Protein AF-0000000073469178 (afdb_homodimer)

Radius of gyration: 29.92 Å; Cα contacts (8 Å, |Δi|>4): 1406; chains: 2; bounding box: 67×108×84 Å

Organism: Methanocorpusculum labreanum (strain ATCC 43576 / DSM 4855 / Z) (NCBI:txid410358)

pLDDT: mean 94.15, std 10.08, range [34.0, 98.94]

InterPro domains:
  IPR006139 D-isomer specific 2-hydroxyacid dehydrogenase, catalytic domain [PF00389] (17-333)
  IPR006140 D-isomer specific 2-hydroxyacid dehydrogenase, NAD-binding domain [PF02826] (121-302)
  IPR029752 D-isomer specific 2-hydroxyacid dehydrogenase, NAD-binding domain conserved site 1 [PS00065] (156-184)
  IPR029753 D-isomer specific 2-hydroxyacid dehydrogenase, NAD-binding domain conserved site [PS00670] (205-227)
  IPR036291 NAD(P)-binding domain superfamily [SSF51735] (115-302)
  IPR050857 D-isomer specific 2-hydroxyacid dehydrogenases [PTHR42789] (43-328)

Structure (mmCIF, N/CA/C/O backbone):
data_AF-0000000073469178-model_v1
#
loop_
_entity.id
_entity.type
_entity.pdbx_description
1 polymer 'D-isomer specific 2-hydroxyacid dehydrogenase, NAD-binding protein'
#
loop_
_atom_site.group_PDB
_atom_site.id
_atom_site.type_symbol
_atom_site.label_atom_id
_atom_site.label_alt_id
_atom_site.label_comp_id
_atom_site.label_asym_id
_atom_site.label_entity_id
_atom_site.label_seq_id
_atom_site.pdbx_PDB_ins_code
_atom_site.Cartn_x
_atom_site.Cartn_y
_atom_site.Cartn_z
_atom_site.occupancy
_atom_site.B_iso_or_equiv
_atom_site.auth_seq_id
_atom_site.auth_comp_id
_atom_site.auth_asym_id
_atom_site.auth_atom_id
_atom_site.pdbx_PDB_model_num
ATOM 1 N N . MET A 1 1 ? -28.078 46.344 53.875 1 34 1 MET A N 1
ATOM 2 C CA . MET A 1 1 ? -28.281 46.312 52.438 1 34 1 MET A CA 1
ATOM 3 C C . MET A 1 1 ? -26.984 46 51.719 1 34 1 MET A C 1
ATOM 5 O O . MET A 1 1 ? -26.094 46.844 51.625 1 34 1 MET A O 1
ATOM 9 N N . THR A 1 2 ? -26.375 44.875 51.969 1 40.81 2 THR A N 1
ATOM 10 C CA . THR A 1 2 ? -25.094 44.406 51.469 1 40.81 2 THR A CA 1
ATOM 11 C C . THR A 1 2 ? -25.094 44.344 49.938 1 40.81 2 THR A C 1
ATOM 13 O O . THR A 1 2 ? -25.984 43.719 49.344 1 40.81 2 THR A O 1
ATOM 16 N N . THR A 1 3 ? -24.656 45.438 49.312 1 47.88 3 THR A N 1
ATOM 17 C CA . THR A 1 3 ? -24.547 45.531 47.875 1 47.88 3 THR A CA 1
ATOM 18 C C . THR A 1 3 ? -23.984 44.25 47.281 1 47.88 3 THR A C 1
ATOM 20 O O . THR A 1 3 ? -22.984 43.719 47.781 1 47.88 3 THR A O 1
ATOM 23 N N . PRO A 1 4 ? -24.938 43.438 46.594 1 48.44 4 PRO A N 1
ATOM 24 C CA . PRO A 1 4 ? -24.406 42.188 46 1 48.44 4 PRO A CA 1
ATOM 25 C C . PRO A 1 4 ? -23.078 42.406 45.281 1 48.44 4 PRO A C 1
ATOM 27 O O . PRO A 1 4 ? -22.812 43.531 44.812 1 48.44 4 PRO A O 1
ATOM 30 N N . PRO A 1 5 ? -22.062 41.594 45.594 1 44.84 5 PRO A N 1
ATOM 31 C CA . PRO A 1 5 ? -20.797 41.812 44.906 1 44.84 5 PRO A CA 1
ATOM 32 C C . PRO A 1 5 ? -20.953 42.062 43.406 1 44.84 5 PRO A C 1
ATOM 34 O O . PRO A 1 5 ? -21.953 41.625 42.812 1 44.84 5 PRO A O 1
ATOM 37 N N . PRO A 1 6 ? -20.453 43.188 42.875 1 35.09 6 PRO A N 1
ATOM 38 C CA . PRO A 1 6 ? -20.594 43.375 41.438 1 35.09 6 PRO A CA 1
ATOM 39 C C . PRO A 1 6 ? -20.531 42.031 40.656 1 35.09 6 PRO A C 1
ATOM 41 O O . PRO A 1 6 ? -19.953 41.062 41.156 1 35.09 6 PRO A O 1
ATOM 44 N N . ALA A 1 7 ? -21.547 41.844 39.875 1 43.59 7 ALA A N 1
ATOM 45 C CA . ALA A 1 7 ? -21.641 40.781 38.875 1 43.59 7 ALA A CA 1
ATOM 46 C C . ALA A 1 7 ? -20.25 40.438 38.344 1 43.59 7 ALA A C 1
ATOM 48 O O . ALA A 1 7 ? -19.391 41.312 38.188 1 43.59 7 ALA A O 1
ATOM 49 N N . SER A 1 8 ? -19.781 39.281 38.406 1 39.19 8 SER A N 1
ATOM 50 C CA . SER A 1 8 ? -18.578 38.656 37.875 1 39.19 8 SER A CA 1
ATOM 51 C C . SER A 1 8 ? -18.109 39.344 36.625 1 39.19 8 SER A C 1
ATOM 53 O O . SER A 1 8 ? -18.906 39.656 35.719 1 39.19 8 SER A O 1
ATOM 55 N N . THR A 1 9 ? -17.109 40.188 36.406 1 42 9 THR A N 1
ATOM 56 C CA . THR A 1 9 ? -16.391 40.719 35.25 1 42 9 THR A CA 1
ATOM 57 C C . THR A 1 9 ? -16.406 39.719 34.094 1 42 9 THR A C 1
ATOM 59 O O . THR A 1 9 ? -15.984 38.594 34.25 1 42 9 THR A O 1
ATOM 62 N N . LYS A 1 10 ? -17.375 39.688 33.25 1 46.09 10 LYS A N 1
ATOM 63 C CA . LYS A 1 10 ? -17.484 38.906 32.031 1 46.09 10 LYS A CA 1
ATOM 64 C C . LYS A 1 10 ? -16.125 38.75 31.359 1 46.09 10 LYS A C 1
ATOM 66 O O . LYS A 1 10 ? -15.562 39.719 30.844 1 46.09 10 LYS A O 1
ATOM 71 N N . THR A 1 11 ? -15.109 38.156 31.828 1 56.53 11 THR A N 1
ATOM 72 C CA . THR A 1 11 ? -13.805 37.906 31.219 1 56.53 11 THR A CA 1
ATOM 73 C C . THR A 1 11 ? -13.945 37.656 29.719 1 56.53 11 THR A C 1
ATOM 75 O O . THR A 1 11 ? -14.656 36.75 29.281 1 56.53 11 THR A O 1
ATOM 78 N N . GLU A 1 12 ? -13.867 38.719 28.859 1 77.94 12 GLU A N 1
ATOM 79 C CA . GLU A 1 12 ? -13.977 38.719 27.406 1 77.94 12 GLU A CA 1
ATOM 80 C C . GLU A 1 12 ? -13.258 37.5 26.797 1 77.94 12 GLU A C 1
ATOM 82 O O . GLU A 1 12 ? -12.141 37.188 27.188 1 77.94 12 GLU A O 1
ATOM 87 N N . MET A 1 13 ? -14.023 36.688 26.078 1 92.06 13 MET A N 1
ATOM 88 C CA . MET A 1 13 ? -13.477 35.5 25.406 1 92.06 13 MET A CA 1
ATOM 89 C C . MET A 1 13 ? -12.305 35.875 24.516 1 92.06 13 MET A C 1
ATOM 91 O O . MET A 1 13 ? -12.32 36.906 23.859 1 92.06 13 MET A O 1
ATOM 95 N N . LYS A 1 14 ? -11.242 35.156 24.625 1 96.62 14 LYS A N 1
ATOM 96 C CA . LYS A 1 14 ? -10.141 35.312 23.688 1 96.62 14 LYS A CA 1
ATOM 97 C C . LYS A 1 14 ? -10.531 34.781 22.297 1 96.62 14 LYS A C 1
ATOM 99 O O . LYS A 1 14 ? -11.211 33.781 22.188 1 96.62 14 LYS A O 1
ATOM 104 N N . LYS A 1 15 ? -10.078 35.531 21.297 1 98 15 LYS A N 1
ATOM 105 C CA . LYS A 1 15 ? -10.438 35.188 19.922 1 98 15 LYS A CA 1
ATOM 106 C C . LYS A 1 15 ? -9.281 34.469 19.219 1 98 15 LYS A C 1
ATOM 108 O O . LYS A 1 15 ? -8.141 34.906 19.266 1 98 15 LYS A O 1
ATOM 113 N N . ILE A 1 16 ? -9.586 33.312 18.625 1 98.25 16 ILE A N 1
ATOM 114 C CA . ILE A 1 16 ? -8.625 32.531 17.844 1 98.25 16 ILE A CA 1
ATOM 115 C C . ILE A 1 16 ? -9.062 32.5 16.375 1 98.25 16 ILE A C 1
ATOM 117 O O . ILE A 1 16 ? -10.156 32.031 16.062 1 98.25 16 ILE A O 1
ATOM 121 N N . LEU A 1 17 ? -8.211 33.031 15.492 1 98.25 17 LEU A N 1
ATOM 122 C CA . LEU A 1 17 ? -8.461 32.906 14.062 1 98.25 17 LEU A CA 1
ATOM 123 C C . LEU A 1 17 ? -7.828 31.641 13.5 1 98.25 17 LEU A C 1
ATOM 125 O O . LEU A 1 17 ? -6.641 31.391 13.711 1 98.25 17 LEU A O 1
ATOM 129 N N . ILE A 1 18 ? -8.656 30.844 12.938 1 97.38 18 ILE A N 1
ATOM 130 C CA . ILE A 1 18 ? -8.172 29.672 12.203 1 97.38 18 ILE A CA 1
ATOM 131 C C . ILE A 1 18 ? -8.539 29.812 10.727 1 97.38 18 ILE A C 1
ATOM 133 O O . ILE A 1 18 ? -9.727 29.844 10.375 1 97.38 18 ILE A O 1
ATOM 137 N N . THR A 1 19 ? -7.551 29.906 9.875 1 95.38 19 THR A N 1
ATOM 138 C CA . THR A 1 19 ? -7.805 29.953 8.438 1 95.38 19 THR A CA 1
ATOM 139 C C . THR A 1 19 ? -7.762 28.547 7.848 1 95.38 19 THR A C 1
ATOM 141 O O . THR A 1 19 ? -7.352 27.594 8.516 1 95.38 19 THR A O 1
ATOM 144 N N . GLY A 1 20 ? -8.289 28.391 6.66 1 89.69 20 GLY A N 1
ATOM 145 C CA . GLY A 1 20 ? -8.312 27.078 6.004 1 89.69 20 GLY A CA 1
ATOM 146 C C . GLY A 1 20 ? -9.422 26.188 6.504 1 89.69 20 GLY A C 1
ATOM 147 O O . GLY A 1 20 ? -10.578 26.594 6.582 1 89.69 20 GLY A O 1
ATOM 148 N N . LEU A 1 21 ? -9.07 25 6.812 1 84.88 21 LEU A N 1
ATOM 149 C CA . LEU A 1 21 ? -10.062 24.031 7.262 1 84.88 21 LEU A CA 1
ATOM 150 C C . LEU A 1 21 ? -10.469 24.297 8.703 1 84.88 21 LEU A C 1
ATOM 152 O O . LEU A 1 21 ? -9.609 24.391 9.586 1 84.88 21 LEU A O 1
ATOM 156 N N . PRO A 1 22 ? -11.703 24.391 8.891 1 90 22 PRO A N 1
ATOM 157 C CA . PRO A 1 22 ? -12.164 24.641 10.266 1 90 22 PRO A CA 1
ATOM 158 C C . PRO A 1 22 ? -12.055 23.391 11.141 1 90 22 PRO A C 1
ATOM 160 O O . PRO A 1 22 ? -12.172 22.266 10.648 1 90 22 PRO A O 1
ATOM 163 N N . PRO A 1 23 ? -11.828 23.625 12.43 1 93.12 23 PRO A N 1
ATOM 164 C CA . PRO A 1 23 ? -11.93 22.5 13.359 1 93.12 23 PRO A CA 1
ATOM 165 C C . PRO A 1 23 ? -13.359 21.984 13.508 1 93.12 23 PRO A C 1
ATOM 167 O O . PRO A 1 23 ? -14.297 22.594 12.977 1 93.12 23 PRO A O 1
ATOM 170 N N . SER A 1 24 ? -13.5 20.922 14.156 1 92.12 24 SER A N 1
ATOM 171 C CA . SER A 1 24 ? -14.828 20.328 14.359 1 92.12 24 SER A CA 1
ATOM 172 C C . SER A 1 24 ? -15.672 21.203 15.281 1 92.12 24 SER A C 1
ATOM 174 O O . SER A 1 24 ? -15.141 22 16.062 1 92.12 24 SER A O 1
ATOM 176 N N . ASP A 1 25 ? -17 21.031 15.141 1 94.31 25 ASP A N 1
ATOM 177 C CA . ASP A 1 25 ? -17.906 21.766 16.016 1 94.31 25 ASP A CA 1
ATOM 178 C C . ASP A 1 25 ? -17.688 21.391 17.484 1 94.31 25 ASP A C 1
ATOM 180 O O . ASP A 1 25 ? -17.828 22.219 18.375 1 94.31 25 ASP A O 1
ATOM 184 N N . GLU A 1 26 ? -17.359 20.172 17.609 1 94.31 26 GLU A N 1
ATOM 185 C CA . GLU A 1 26 ? -17.062 19.703 18.953 1 94.31 26 GLU A CA 1
ATOM 186 C C . GLU A 1 26 ? -15.867 20.453 19.547 1 94.31 26 GLU A C 1
ATOM 188 O O . GLU A 1 26 ? -15.891 20.844 20.719 1 94.31 26 GLU A O 1
ATOM 193 N N . MET A 1 27 ? -14.891 20.641 18.734 1 95 27 MET A N 1
ATOM 194 C CA . MET A 1 27 ? -13.695 21.344 19.203 1 95 27 MET A CA 1
ATOM 195 C C . MET A 1 27 ? -13.992 22.812 19.453 1 95 27 MET A C 1
ATOM 197 O O . MET A 1 27 ? -13.492 23.391 20.422 1 95 27 MET A O 1
ATOM 201 N N . LYS A 1 28 ? -14.805 23.422 18.641 1 96.31 28 LYS A N 1
ATOM 202 C CA . LYS A 1 28 ? -15.195 24.812 18.828 1 96.31 28 LYS A CA 1
ATOM 203 C C . LYS A 1 28 ? -15.945 25 20.156 1 96.31 28 LYS A C 1
ATOM 205 O O . LYS A 1 28 ? -15.664 25.938 20.891 1 96.31 28 LYS A O 1
ATOM 210 N N . THR A 1 29 ? -16.844 24.062 20.328 1 96.38 29 THR A N 1
ATOM 211 C CA . THR A 1 29 ? -17.641 24.109 21.547 1 96.38 29 THR A CA 1
ATOM 212 C C . THR A 1 29 ? -16.75 23.922 22.781 1 96.38 29 THR A C 1
ATOM 214 O O . THR A 1 29 ? -16.891 24.641 23.781 1 96.38 29 THR A O 1
ATOM 217 N N . PHE A 1 30 ? -15.906 23.031 22.641 1 95.75 30 PHE A N 1
ATOM 218 C CA . PHE A 1 30 ? -14.977 22.766 23.719 1 95.75 30 PHE A CA 1
ATOM 219 C C . PHE A 1 30 ? -14.156 24.016 24.047 1 95.75 30 PHE A C 1
ATOM 221 O O . PHE A 1 30 ? -14.016 24.375 25.219 1 95.75 30 PHE A O 1
ATOM 228 N N . MET A 1 31 ? -13.617 24.641 23.094 1 96.94 31 MET A N 1
ATOM 229 C CA . MET A 1 31 ? -12.797 25.828 23.281 1 96.94 31 MET A CA 1
ATOM 230 C C . MET A 1 31 ? -13.625 26.984 23.812 1 96.94 31 MET A C 1
ATOM 232 O O . MET A 1 31 ? -13.148 27.766 24.656 1 96.94 31 MET A O 1
ATOM 236 N N . LYS A 1 32 ? -14.82 27.078 23.344 1 96.5 32 LYS A N 1
ATOM 237 C CA . LYS A 1 32 ? -15.719 28.125 23.828 1 96.5 32 LYS A CA 1
ATOM 238 C C . LYS A 1 32 ? -15.945 27.984 25.344 1 96.5 32 LYS A C 1
ATOM 240 O O . LYS A 1 32 ? -15.945 28.984 26.062 1 96.5 32 LYS A O 1
ATOM 245 N N . ASN A 1 33 ? -16.094 26.797 25.719 1 96.06 33 ASN A N 1
ATOM 246 C CA . ASN A 1 33 ? -16.297 26.516 27.141 1 96.06 33 ASN A CA 1
ATOM 247 C C . ASN A 1 33 ? -15.047 26.859 27.969 1 96.06 33 ASN A C 1
ATOM 249 O O . ASN A 1 33 ? -15.133 27.047 29.172 1 96.06 33 ASN A O 1
ATOM 253 N N . GLN A 1 34 ? -13.969 27 27.297 1 95 34 GLN A N 1
ATOM 254 C CA . GLN A 1 34 ? -12.719 27.344 27.969 1 95 34 GLN A CA 1
ATOM 255 C C . GLN A 1 34 ? -12.422 28.828 27.875 1 95 34 GLN A C 1
ATOM 257 O O . GLN A 1 34 ? -11.375 29.297 28.312 1 95 34 GLN A O 1
ATOM 262 N N . GLY A 1 35 ? -13.344 29.516 27.188 1 96.06 35 GLY A N 1
ATOM 263 C CA . GLY A 1 35 ? -13.172 30.953 27.125 1 96.06 35 GLY A CA 1
ATOM 264 C C . GLY A 1 35 ? -12.547 31.438 25.828 1 96.06 35 GLY A C 1
ATOM 265 O O . GLY A 1 35 ? -12.062 32.562 25.734 1 96.06 35 GLY A O 1
ATOM 266 N N . TYR A 1 36 ? -12.523 30.547 24.812 1 97.44 36 TYR A N 1
ATOM 267 C CA . TYR A 1 36 ? -11.945 30.891 23.531 1 97.44 36 TYR A CA 1
ATOM 268 C C . TYR A 1 36 ? -13 30.859 22.422 1 97.44 36 TYR A C 1
ATOM 270 O O . TYR A 1 36 ? -13.781 29.906 22.328 1 97.44 36 TYR A O 1
ATOM 278 N N . GLU A 1 37 ? -13.047 31.922 21.688 1 97.38 37 GLU A N 1
ATOM 279 C CA . GLU A 1 37 ? -13.906 31.969 20.5 1 97.38 37 GLU A CA 1
ATOM 280 C C . GLU A 1 37 ? -13.102 31.703 19.234 1 97.38 37 GLU A C 1
ATOM 282 O O . GLU A 1 37 ? -12.133 32.406 18.938 1 97.38 37 GLU A O 1
ATOM 287 N N . ILE A 1 38 ? -13.516 30.688 18.484 1 97.56 38 ILE A N 1
ATOM 288 C CA . ILE A 1 38 ? -12.797 30.328 17.266 1 97.56 38 ILE A CA 1
ATOM 289 C C . ILE A 1 38 ? -13.5 30.953 16.062 1 97.56 38 ILE A C 1
ATOM 291 O O . ILE A 1 38 ? -14.695 30.734 15.852 1 97.56 38 ILE A O 1
ATOM 295 N N . LEU A 1 39 ? -12.789 31.781 15.344 1 96.88 39 LEU A N 1
ATOM 296 C CA . LEU A 1 39 ? -13.203 32.312 14.055 1 96.88 39 LEU A CA 1
ATOM 297 C C . LEU A 1 39 ? -12.586 31.531 12.906 1 96.88 39 LEU A C 1
ATOM 299 O O . LEU A 1 39 ? -11.359 31.438 12.797 1 96.88 39 LEU A O 1
ATOM 303 N N . SER A 1 40 ? -13.391 30.938 12.062 1 95.88 40 SER A N 1
ATOM 304 C CA . SER A 1 40 ? -12.891 30.094 10.984 1 95.88 40 SER A CA 1
ATOM 305 C C . SER A 1 40 ? -13.508 30.484 9.641 1 95.88 40 SER A C 1
ATOM 307 O O . SER A 1 40 ? -14.305 29.734 9.07 1 95.88 40 SER A O 1
ATOM 309 N N . PRO A 1 41 ? -13.055 31.516 9.023 1 94.69 41 PRO A N 1
ATOM 310 C CA . PRO A 1 41 ? -13.633 32.062 7.793 1 94.69 41 PRO A CA 1
ATOM 311 C C . PRO A 1 41 ? -13.227 31.266 6.551 1 94.69 41 PRO A C 1
ATOM 313 O O . PRO A 1 41 ? -13.656 31.594 5.441 1 94.69 41 PRO A O 1
ATOM 316 N N . GLY A 1 42 ? -12.43 30.234 6.695 1 93 42 GLY A N 1
ATOM 317 C CA . GLY A 1 42 ? -11.953 29.5 5.539 1 93 42 GLY A CA 1
ATOM 318 C C . GLY A 1 42 ? -10.633 30.016 5 1 93 42 GLY A C 1
ATOM 319 O O . GLY A 1 42 ? -9.773 30.453 5.766 1 93 42 GLY A O 1
ATOM 320 N N . VAL A 1 43 ? -10.469 29.875 3.701 1 91.25 43 VAL A N 1
ATOM 321 C CA . VAL A 1 43 ? -9.227 30.281 3.066 1 91.25 43 VAL A CA 1
ATOM 322 C C . VAL A 1 43 ? -9.266 31.781 2.787 1 91.25 43 VAL A C 1
ATOM 324 O O . VAL A 1 43 ? -10.242 32.281 2.23 1 91.25 43 VAL A O 1
ATOM 327 N N . LEU A 1 44 ? -8.242 32.5 3.232 1 92.81 44 LEU A N 1
ATOM 328 C CA . LEU A 1 44 ? -8.172 33.938 3.072 1 92.81 44 LEU A CA 1
ATOM 329 C C . LEU A 1 44 ? -6.891 34.344 2.348 1 92.81 44 LEU A C 1
ATOM 331 O O . LEU A 1 44 ? -5.875 33.625 2.434 1 92.81 44 LEU A O 1
ATOM 335 N N . LYS A 1 45 ? -7.02 35.406 1.649 1 89.56 45 LYS A N 1
ATOM 336 C CA . LYS A 1 45 ? -5.84 36.062 1.076 1 89.56 45 LYS A CA 1
ATOM 337 C C . LYS A 1 45 ? -5.18 37 2.084 1 89.56 45 LYS A C 1
ATOM 339 O O . LYS A 1 45 ? -5.73 37.25 3.154 1 89.56 45 LYS A O 1
ATOM 344 N N . GLU A 1 46 ? -4.062 37.406 1.75 1 93.25 46 GLU A N 1
ATOM 345 C CA . GLU A 1 46 ? -3.24 38.156 2.693 1 93.25 46 GLU A CA 1
ATOM 346 C C . GLU A 1 46 ? -4.008 39.344 3.273 1 93.25 46 GLU A C 1
ATOM 348 O O . GLU A 1 46 ? -4.09 39.5 4.492 1 93.25 46 GLU A O 1
ATOM 353 N N . ASP A 1 47 ? -4.59 40.188 2.385 1 94.94 47 ASP A N 1
ATOM 354 C CA . ASP A 1 47 ? -5.305 41.375 2.846 1 94.94 47 ASP A CA 1
ATOM 355 C C . ASP A 1 47 ? -6.492 41 3.723 1 94.94 47 ASP A C 1
ATOM 357 O O . ASP A 1 47 ? -6.801 41.688 4.695 1 94.94 47 ASP A O 1
ATOM 361 N N . GLU A 1 48 ? -7.145 39.906 3.363 1 96.5 48 GLU A N 1
ATOM 362 C CA . GLU A 1 48 ? -8.266 39.406 4.152 1 96.5 48 GLU A CA 1
ATOM 363 C C . GLU A 1 48 ? -7.805 38.906 5.508 1 96.5 48 GLU A C 1
ATOM 365 O O . GLU A 1 48 ? -8.523 39 6.504 1 96.5 48 GLU A O 1
ATOM 370 N N . ILE A 1 49 ? -6.637 38.281 5.539 1 96.94 49 ILE A N 1
ATOM 371 C CA . ILE A 1 49 ? -6.066 37.781 6.785 1 96.94 49 ILE A CA 1
ATOM 372 C C . ILE A 1 49 ? -5.789 38.969 7.73 1 96.94 49 ILE A C 1
ATOM 374 O O . ILE A 1 49 ? -6.094 38.875 8.922 1 96.94 49 ILE A O 1
ATOM 378 N N . ILE A 1 50 ? -5.238 40.031 7.164 1 97 50 ILE A N 1
ATOM 379 C CA . ILE A 1 50 ? -4.914 41.219 7.945 1 97 50 ILE A CA 1
ATOM 380 C C . ILE A 1 50 ? -6.184 41.781 8.578 1 97 50 ILE A C 1
ATOM 382 O O . ILE A 1 50 ? -6.195 42.125 9.766 1 97 50 ILE A O 1
ATOM 386 N N . GLU A 1 51 ? -7.234 41.844 7.773 1 97.31 51 GLU A N 1
ATOM 387 C CA . GLU A 1 51 ? -8.508 42.344 8.289 1 97.31 51 GLU A CA 1
ATOM 388 C C . GLU A 1 51 ? -9.062 41.406 9.367 1 97.31 51 GLU A C 1
ATOM 390 O O . GLU A 1 51 ? -9.562 41.875 10.391 1 97.31 51 GLU A O 1
ATOM 395 N N . ALA A 1 52 ? -8.953 40.156 9.156 1 97 52 ALA A N 1
ATOM 396 C CA . ALA A 1 52 ? -9.531 39.156 10.062 1 97 52 ALA A CA 1
ATOM 397 C C . ALA A 1 52 ? -8.758 39.094 11.375 1 97 52 ALA A C 1
ATOM 399 O O . ALA A 1 52 ? -9.297 38.688 12.406 1 97 52 ALA A O 1
ATOM 400 N N . LEU A 1 53 ? -7.527 39.469 11.352 1 97.44 53 LEU A N 1
ATOM 401 C CA . LEU A 1 53 ? -6.664 39.375 12.523 1 97.44 53 LEU A CA 1
ATOM 402 C C . LEU A 1 53 ? -6.902 40.562 13.469 1 97.44 53 LEU A C 1
ATOM 404 O O . LEU A 1 53 ? -6.438 40.531 14.609 1 97.44 53 LEU A O 1
ATOM 408 N N . ALA A 1 54 ? -7.645 41.562 12.992 1 95.12 54 ALA A N 1
ATOM 409 C CA . ALA A 1 54 ? -7.93 42.719 13.844 1 95.12 54 ALA A CA 1
ATOM 410 C C . ALA A 1 54 ? -8.656 42.281 15.117 1 95.12 54 ALA A C 1
ATOM 412 O O . ALA A 1 54 ? -9.727 41.688 15.055 1 95.12 54 ALA A O 1
ATOM 413 N N . GLY A 1 55 ? -8.016 42.531 16.25 1 95 55 GLY A N 1
ATOM 414 C CA . GLY A 1 55 ? -8.641 42.25 17.531 1 95 55 GLY A CA 1
ATOM 415 C C . GLY A 1 55 ? -8.539 40.781 17.938 1 95 55 GLY A C 1
ATOM 416 O O . GLY A 1 55 ? -9.164 40.375 18.906 1 95 55 GLY A O 1
ATOM 417 N N . VAL A 1 56 ? -7.77 40 17.219 1 97.38 56 VAL A N 1
ATOM 418 C CA . VAL A 1 56 ? -7.645 38.562 17.469 1 97.38 56 VAL A CA 1
ATOM 419 C C . VAL A 1 56 ? -6.43 38.312 18.359 1 97.38 56 VAL A C 1
ATOM 421 O O . VAL A 1 56 ? -5.398 38.969 18.219 1 97.38 56 VAL A O 1
ATOM 424 N N . ASP A 1 57 ? -6.574 37.375 19.25 1 97.81 57 ASP A N 1
ATOM 425 C CA . ASP A 1 57 ? -5.547 37.094 20.25 1 97.81 57 ASP A CA 1
ATOM 426 C C . ASP A 1 57 ? -4.574 36.031 19.766 1 97.81 57 ASP A C 1
ATOM 428 O O . ASP A 1 57 ? -3.42 36 20.203 1 97.81 57 ASP A O 1
ATOM 432 N N . ALA A 1 58 ? -5.07 35.094 18.969 1 98.44 58 ALA A N 1
ATOM 433 C CA . ALA A 1 58 ? -4.262 34 18.5 1 98.44 58 ALA A CA 1
ATOM 434 C C . ALA A 1 58 ? -4.629 33.594 17.062 1 98.44 58 ALA A C 1
ATOM 436 O O . ALA A 1 58 ? -5.766 33.812 16.641 1 98.44 58 ALA A O 1
ATOM 437 N N . TYR A 1 59 ? -3.617 33.062 16.375 1 98.19 59 TYR A N 1
ATOM 438 C CA . TYR A 1 59 ? -3.801 32.75 14.969 1 98.19 59 TYR A CA 1
ATOM 439 C C . TYR A 1 59 ? -3.262 31.344 14.656 1 98.19 59 TYR A C 1
ATOM 441 O O . TYR A 1 59 ? -2.133 31.016 15.023 1 98.19 59 TYR A O 1
ATOM 449 N N . ILE A 1 60 ? -4.09 30.531 14.055 1 97.62 60 ILE A N 1
ATOM 450 C CA . ILE A 1 60 ? -3.676 29.25 13.484 1 97.62 60 ILE A CA 1
ATOM 451 C C . ILE A 1 60 ? -3.783 29.312 11.961 1 97.62 60 ILE A C 1
ATOM 453 O O . ILE A 1 60 ? -4.883 29.219 11.406 1 97.62 60 ILE A O 1
ATOM 457 N N . PRO A 1 61 ? -2.605 29.516 11.352 1 95.31 61 PRO A N 1
ATOM 458 C CA . PRO A 1 61 ? -2.645 29.469 9.883 1 95.31 61 PRO A CA 1
ATOM 459 C C . PRO A 1 61 ? -2.863 28.062 9.336 1 95.31 61 PRO A C 1
ATOM 461 O O . PRO A 1 61 ? -1.945 27.25 9.359 1 95.31 61 PRO A O 1
ATOM 464 N N . GLY A 1 62 ? -4.051 27.781 8.789 1 86.31 62 GLY A N 1
ATOM 465 C CA . GLY A 1 62 ? -4.395 26.438 8.352 1 86.31 62 GLY A CA 1
ATOM 466 C C . GLY A 1 62 ? -4.5 26.312 6.84 1 86.31 62 GLY A C 1
ATOM 467 O O . GLY A 1 62 ? -4.762 25.219 6.32 1 86.31 62 GLY A O 1
ATOM 468 N N . GLY A 1 63 ? -4.281 27.375 6.129 1 77.44 63 GLY A N 1
ATOM 469 C CA . GLY A 1 63 ? -4.316 27.344 4.676 1 77.44 63 GLY A CA 1
ATOM 470 C C . GLY A 1 63 ? -2.939 27.266 4.043 1 77.44 63 GLY A C 1
ATOM 471 O O . GLY A 1 63 ? -2.037 26.625 4.598 1 77.44 63 GLY A O 1
ATOM 472 N N . GLU A 1 64 ? -2.834 27.703 2.816 1 77.38 64 GLU A N 1
ATOM 473 C CA . GLU A 1 64 ? -1.573 27.703 2.08 1 77.38 64 GLU A CA 1
ATOM 474 C C . GLU A 1 64 ? -0.864 29.047 2.193 1 77.38 64 GLU A C 1
ATOM 476 O O . GLU A 1 64 ? 0.088 29.312 1.459 1 77.38 64 GLU A O 1
ATOM 481 N N . GLU A 1 65 ? -1.296 29.781 3.145 1 86.56 65 GLU A N 1
ATOM 482 C CA . GLU A 1 65 ? -0.77 31.141 3.26 1 86.56 65 GLU A CA 1
ATOM 483 C C . GLU A 1 65 ? 0.578 31.156 3.975 1 86.56 65 GLU A C 1
ATOM 485 O O . GLU A 1 65 ? 0.905 30.219 4.707 1 86.56 65 GLU A O 1
ATOM 490 N N . VAL A 1 66 ? 1.305 32.156 3.697 1 90.69 66 VAL A N 1
ATOM 491 C CA . VAL A 1 66 ? 2.525 32.5 4.422 1 90.69 66 VAL A CA 1
ATOM 492 C C . VAL A 1 66 ? 2.262 33.688 5.355 1 90.69 66 VAL A C 1
ATOM 494 O O . VAL A 1 66 ? 1.71 34.719 4.934 1 90.69 66 VAL A O 1
ATOM 497 N N . VAL A 1 67 ? 2.588 33.562 6.605 1 96.12 67 VAL A N 1
ATOM 498 C CA . VAL A 1 67 ? 2.416 34.656 7.59 1 96.12 67 VAL A CA 1
ATOM 499 C C . VAL A 1 67 ? 3.613 35.594 7.543 1 96.12 67 VAL A C 1
ATOM 501 O O . VAL A 1 67 ? 4.574 35.406 8.297 1 96.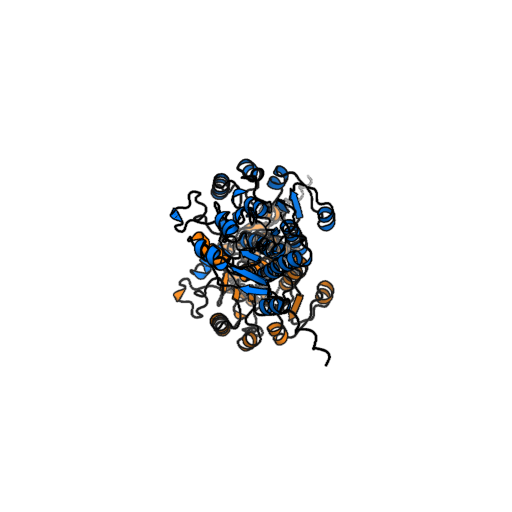12 67 VAL A O 1
ATOM 504 N N . THR A 1 68 ? 3.441 36.594 6.777 1 96 68 THR A N 1
ATOM 505 C CA . THR A 1 68 ? 4.527 37.531 6.48 1 96 68 THR A CA 1
ATOM 506 C C . THR A 1 68 ? 4.672 38.562 7.59 1 96 68 THR A C 1
ATOM 508 O O . THR A 1 68 ? 3.832 38.625 8.492 1 96 68 THR A O 1
ATOM 511 N N . GLU A 1 69 ? 5.754 39.312 7.473 1 96.5 69 GLU A N 1
ATOM 512 C CA . GLU A 1 69 ? 5.961 40.438 8.391 1 96.5 69 GLU A CA 1
ATOM 513 C C . GLU A 1 69 ? 4.793 41.406 8.336 1 96.5 69 GLU A C 1
ATOM 515 O O . GLU A 1 69 ? 4.387 41.938 9.367 1 96.5 69 GLU A O 1
ATOM 520 N N . LYS A 1 70 ? 4.312 41.594 7.137 1 97.31 70 LYS A N 1
ATOM 521 C CA . LYS A 1 70 ? 3.184 42.5 6.961 1 97.31 70 LYS A CA 1
ATOM 522 C C . LYS A 1 70 ? 1.973 42.062 7.766 1 97.31 70 LYS A C 1
ATOM 524 O O . LYS A 1 70 ? 1.332 42.844 8.445 1 97.31 70 LYS A O 1
ATOM 529 N N . ILE A 1 71 ? 1.674 40.781 7.684 1 97.19 71 ILE A N 1
ATOM 530 C CA . ILE A 1 71 ? 0.548 40.219 8.414 1 97.19 71 ILE A CA 1
ATOM 531 C C . ILE A 1 71 ? 0.781 40.344 9.914 1 97.19 71 ILE A C 1
ATOM 533 O O . ILE A 1 71 ? -0.106 40.781 10.648 1 97.19 71 ILE A O 1
ATOM 537 N N . ILE A 1 72 ? 1.93 40 10.375 1 97.69 72 ILE A N 1
ATOM 538 C CA . ILE A 1 72 ? 2.285 40 11.789 1 97.69 72 ILE A CA 1
ATOM 539 C C . ILE A 1 72 ? 2.215 41.406 12.344 1 97.69 72 ILE A C 1
ATOM 541 O O . ILE A 1 72 ? 1.62 41.656 13.398 1 97.69 72 ILE A O 1
ATOM 545 N N . ALA A 1 73 ? 2.775 42.375 11.594 1 96.81 73 ALA A N 1
ATOM 546 C CA . ALA A 1 73 ? 2.814 43.781 12.023 1 96.81 73 ALA A CA 1
ATOM 547 C C . ALA A 1 73 ? 1.407 44.344 12.156 1 96.81 73 ALA A C 1
ATOM 549 O O . ALA A 1 73 ? 1.148 45.188 13.023 1 96.81 73 ALA A O 1
ATOM 550 N N . SER A 1 74 ? 0.568 43.906 11.336 1 96.38 74 SER A N 1
ATOM 551 C CA . SER A 1 74 ? -0.795 44.438 11.344 1 96.38 74 SER A CA 1
ATOM 552 C C . SER A 1 74 ? -1.53 44.031 12.617 1 96.38 74 SER A C 1
ATOM 554 O O . SER A 1 74 ? -2.494 44.688 13.016 1 96.38 74 SER A O 1
ATOM 556 N N . ALA A 1 75 ? -1.113 42.938 13.242 1 95.5 75 ALA A N 1
ATOM 557 C CA . ALA A 1 75 ? -1.826 42.406 14.398 1 95.5 75 ALA A CA 1
ATOM 558 C C . ALA A 1 75 ? -0.994 42.531 15.672 1 95.5 75 ALA A C 1
ATOM 560 O O . ALA A 1 75 ? -1.337 41.938 16.703 1 95.5 75 ALA A O 1
ATOM 561 N N . LYS A 1 76 ? 0.004 43.281 15.625 1 93.56 76 LYS A N 1
ATOM 562 C CA . LYS A 1 76 ? 1.021 43.312 16.672 1 93.56 76 LYS A CA 1
ATOM 563 C C . LYS A 1 76 ? 0.419 43.781 18 1 93.56 76 LYS A C 1
ATOM 565 O O . LYS A 1 76 ? 0.942 43.438 19.062 1 93.56 76 LYS A O 1
ATOM 570 N N . ASN A 1 77 ? -0.679 44.469 17.969 1 94.25 77 ASN A N 1
ATOM 571 C CA . ASN A 1 77 ? -1.23 45.031 19.188 1 94.25 77 ASN A CA 1
ATOM 572 C C . ASN A 1 77 ? -2.047 44.031 19.984 1 94.25 77 ASN A C 1
ATOM 574 O O . ASN A 1 77 ? -2.188 44.125 21.203 1 94.25 77 ASN A O 1
ATOM 578 N N . THR A 1 78 ? -2.539 43.031 19.312 1 96.44 78 THR A N 1
ATOM 579 C CA . THR A 1 78 ? -3.459 42.125 20 1 96.44 78 THR A CA 1
ATOM 580 C C . THR A 1 78 ? -2.969 40.688 19.906 1 96.44 78 THR A C 1
ATOM 582 O O . THR A 1 78 ? -3.113 39.906 20.859 1 96.44 78 THR A O 1
ATOM 585 N N . LEU A 1 79 ? -2.385 40.281 18.859 1 97.69 79 LEU A N 1
ATOM 586 C CA . LEU A 1 79 ? -1.973 38.906 18.609 1 97.69 79 LEU A CA 1
ATOM 587 C C . LEU A 1 79 ? -0.854 38.5 19.562 1 97.69 79 LEU A C 1
ATOM 589 O O . LEU A 1 79 ? 0.156 39.188 19.672 1 97.69 79 LEU A O 1
ATOM 593 N N . LYS A 1 80 ? -1.043 37.406 20.156 1 97.19 80 LYS A N 1
ATOM 594 C CA . LYS A 1 80 ? -0.064 36.969 21.156 1 97.19 80 LYS A CA 1
ATOM 595 C C . LYS A 1 80 ? 0.65 35.688 20.719 1 97.19 80 LYS A C 1
ATOM 597 O O . LYS A 1 80 ? 1.768 35.406 21.156 1 97.19 80 LYS A O 1
ATOM 602 N N . VAL A 1 81 ? -0.033 34.938 19.891 1 97.94 81 VAL A N 1
ATOM 603 C CA . VAL A 1 81 ? 0.546 33.656 19.531 1 97.94 81 VAL A CA 1
ATOM 604 C C . VAL A 1 81 ? 0.092 33.25 18.125 1 97.94 81 VAL A C 1
ATOM 606 O O . VAL A 1 81 ? -1.066 33.469 17.766 1 97.94 81 VAL A O 1
ATOM 609 N N . ILE A 1 82 ? 1.012 32.812 17.344 1 98 82 ILE A N 1
ATOM 610 C CA . ILE A 1 82 ? 0.776 32.094 16.094 1 98 82 ILE A CA 1
ATOM 611 C C . ILE A 1 82 ? 1.102 30.625 16.281 1 98 82 ILE A C 1
ATOM 613 O O . ILE A 1 82 ? 2.266 30.266 16.453 1 98 82 ILE A O 1
ATOM 617 N N . SER A 1 83 ? 0.063 29.812 16.312 1 97.06 83 SER A N 1
ATOM 618 C CA . SER A 1 83 ? 0.236 28.375 16.438 1 97.06 83 SER A CA 1
ATOM 619 C C . SER A 1 83 ? 0.165 27.688 15.078 1 97.06 83 SER A C 1
ATOM 621 O O . SER A 1 83 ? -0.919 27.328 14.617 1 97.06 83 SER A O 1
ATOM 623 N N . PHE A 1 84 ? 1.313 27.438 14.555 1 94.75 84 PHE A N 1
ATOM 624 C CA . PHE A 1 84 ? 1.366 26.844 13.227 1 94.75 84 PHE A CA 1
ATOM 625 C C . PHE A 1 84 ? 0.833 25.422 13.258 1 94.75 84 PHE A C 1
ATOM 627 O O . PHE A 1 84 ? 1.154 24.641 14.156 1 94.75 84 PHE A O 1
ATOM 634 N N . ASN A 1 85 ? 0.013 25.141 12.312 1 92.19 85 ASN A N 1
ATOM 635 C CA . ASN A 1 85 ? -0.676 23.859 12.273 1 92.19 85 ASN A CA 1
ATOM 636 C C . ASN A 1 85 ? 0.144 22.797 11.539 1 92.19 85 ASN A C 1
ATOM 638 O O . ASN A 1 85 ? -0.395 22.047 10.734 1 92.19 85 ASN A O 1
ATOM 642 N N . GLY A 1 86 ? 1.409 22.75 11.711 1 88.06 86 GLY A N 1
ATOM 643 C CA . GLY A 1 86 ? 2.318 21.781 11.109 1 88.06 86 GLY A CA 1
ATOM 644 C C . GLY A 1 86 ? 3.688 21.766 11.766 1 88.06 86 GLY A C 1
ATOM 645 O O . GLY A 1 86 ? 3.898 22.422 12.789 1 88.06 86 GLY A O 1
ATOM 646 N N . VAL A 1 87 ? 4.559 21 11.164 1 82.44 87 VAL A N 1
ATOM 647 C CA . VAL A 1 87 ? 5.898 20.844 11.719 1 82.44 87 VAL A CA 1
ATOM 648 C C . VAL A 1 87 ? 6.828 21.906 11.125 1 82.44 87 VAL A C 1
ATOM 650 O O . VAL A 1 87 ? 7.59 22.547 11.844 1 82.44 87 VAL A O 1
ATOM 653 N N . GLY A 1 88 ? 6.805 22.094 9.82 1 79.81 88 GLY A N 1
ATOM 654 C CA . GLY A 1 88 ? 7.73 22.953 9.102 1 79.81 88 GLY A CA 1
ATOM 655 C C . GLY A 1 88 ? 7.305 24.406 9.07 1 79.81 88 GLY A C 1
ATOM 656 O O . GLY A 1 88 ? 7.039 24.953 8 1 79.81 88 GLY A O 1
ATOM 657 N N . TYR A 1 89 ? 7.391 25.094 10.148 1 85.75 89 TYR A N 1
ATOM 658 C CA . TYR A 1 89 ? 6.891 26.453 10.305 1 85.75 89 TYR A CA 1
ATOM 659 C C . TYR A 1 89 ? 7.805 27.453 9.602 1 85.75 89 TYR A C 1
ATOM 661 O O . TYR A 1 89 ? 7.391 28.578 9.297 1 85.75 89 TYR A O 1
ATOM 669 N N . GLY A 1 90 ? 9.031 27.078 9.297 1 81.5 90 GLY A N 1
ATOM 670 C CA . GLY A 1 90 ? 10.07 27.984 8.836 1 81.5 90 GLY A CA 1
ATOM 671 C C . GLY A 1 90 ? 9.711 28.688 7.539 1 81.5 90 GLY A C 1
ATOM 672 O O . GLY A 1 90 ? 10.047 29.859 7.34 1 81.5 90 GLY A O 1
ATOM 673 N N . TYR A 1 91 ? 9.039 28.047 6.75 1 77.69 91 TYR A N 1
ATOM 674 C CA . TYR A 1 91 ? 8.664 28.594 5.457 1 77.69 91 TYR A CA 1
ATOM 675 C C . TYR A 1 91 ? 7.375 29.406 5.559 1 77.69 91 TYR A C 1
ATOM 677 O O . TYR A 1 91 ? 7.145 30.328 4.777 1 77.69 91 TYR A O 1
ATOM 685 N N . TYR A 1 92 ? 6.645 29.156 6.512 1 88.94 92 TYR A N 1
ATOM 686 C CA . TYR A 1 92 ? 5.262 29.625 6.5 1 88.94 92 TYR A CA 1
ATOM 687 C C . TYR A 1 92 ? 5.074 30.781 7.469 1 88.94 92 TYR A C 1
ATOM 689 O O . TYR A 1 92 ? 4.094 31.531 7.375 1 88.94 92 TYR A O 1
ATOM 697 N N . VAL A 1 93 ? 5.992 30.969 8.359 1 94.75 93 VAL A N 1
ATOM 698 C CA . VAL A 1 93 ? 5.852 32 9.367 1 94.75 93 VAL A CA 1
ATOM 699 C C . VAL A 1 93 ? 7.141 32.812 9.453 1 94.75 93 VAL A C 1
ATOM 701 O O . VAL A 1 93 ? 8.234 32.25 9.562 1 94.75 93 VAL A O 1
ATOM 704 N N . ASP A 1 94 ? 7.039 34.094 9.375 1 95.38 94 ASP A N 1
ATOM 705 C CA . ASP A 1 94 ? 8.172 35 9.609 1 95.38 94 ASP A CA 1
ATOM 706 C C . ASP A 1 94 ? 8.5 35.094 11.102 1 95.38 94 ASP A C 1
ATOM 708 O O . ASP A 1 94 ? 8.102 36.031 11.773 1 95.38 94 ASP A O 1
ATOM 712 N N . VAL A 1 95 ? 9.305 34.188 11.523 1 95.56 95 VAL A N 1
ATOM 713 C CA . VAL A 1 95 ? 9.578 34 12.953 1 95.56 95 VAL A CA 1
ATOM 714 C C . VAL A 1 95 ? 10.328 35.25 13.477 1 95.56 95 VAL A C 1
ATOM 716 O O . VAL A 1 95 ? 10.016 35.75 14.562 1 95.56 95 VAL A O 1
ATOM 719 N N . PRO A 1 96 ? 11.297 35.781 12.758 1 95.19 96 PRO A N 1
ATOM 720 C CA . PRO A 1 96 ? 11.953 37.031 13.219 1 95.19 96 PRO A CA 1
ATOM 721 C C . PRO A 1 96 ? 10.969 38.156 13.445 1 95.19 96 PRO A C 1
ATOM 723 O O . PRO A 1 96 ? 11.078 38.906 14.438 1 95.19 96 PRO A O 1
ATOM 726 N N . ALA A 1 97 ? 10.055 38.281 12.562 1 96.5 97 ALA A N 1
ATOM 727 C CA . ALA A 1 97 ? 9.047 39.344 12.711 1 96.5 97 ALA A CA 1
ATOM 728 C C . ALA A 1 97 ? 8.188 39.094 13.945 1 96.5 97 ALA A C 1
ATOM 730 O O . ALA A 1 97 ? 7.852 40.031 14.672 1 96.5 97 ALA A O 1
ATOM 731 N N . ALA A 1 98 ? 7.797 37.875 14.172 1 97.25 98 ALA A N 1
ATOM 732 C CA . ALA A 1 98 ? 7.016 37.531 15.359 1 97.25 98 ALA A CA 1
ATOM 733 C C . ALA A 1 98 ? 7.781 37.875 16.641 1 97.25 98 ALA A C 1
ATOM 735 O O . ALA A 1 98 ? 7.215 38.438 17.578 1 97.25 98 ALA A O 1
ATOM 736 N N . LYS A 1 99 ? 9.031 37.562 16.641 1 95.5 99 LYS A N 1
ATOM 737 C CA . LYS A 1 99 ? 9.891 37.844 17.781 1 95.5 99 LYS A CA 1
ATOM 738 C C . LYS A 1 99 ? 9.977 39.344 18.047 1 95.5 99 LYS A C 1
ATOM 740 O O . LYS A 1 99 ? 9.898 39.781 19.188 1 95.5 99 LYS A O 1
ATOM 745 N N . LYS A 1 100 ? 10.156 40.062 17.016 1 96.31 100 LYS A N 1
ATOM 746 C CA . LYS A 1 100 ? 10.258 41.531 17.094 1 96.31 100 LYS A CA 1
ATOM 747 C C . LYS A 1 100 ? 9.031 42.125 17.781 1 96.31 100 LYS A C 1
ATOM 749 O O . LYS A 1 100 ? 9.141 43.125 18.484 1 96.31 100 LYS A O 1
ATOM 754 N N . HIS A 1 101 ? 7.914 41.531 17.578 1 96.5 101 HIS A N 1
ATOM 755 C CA . HIS A 1 101 ? 6.668 42.094 18.109 1 96.5 101 HIS A CA 1
ATOM 756 C C . HIS A 1 101 ? 6.199 41.312 19.328 1 96.5 101 HIS A C 1
ATOM 758 O O . HIS A 1 101 ? 5.051 41.438 19.766 1 96.5 101 HIS A O 1
ATOM 764 N N . ASN A 1 102 ? 7.047 40.375 19.844 1 95.38 102 ASN A N 1
ATOM 765 C CA . ASN A 1 102 ? 6.781 39.594 21.047 1 95.38 102 ASN A CA 1
ATOM 766 C C . ASN A 1 102 ? 5.555 38.688 20.875 1 95.38 102 ASN A C 1
ATOM 768 O O . ASN A 1 102 ? 4.699 38.625 21.75 1 95.38 102 ASN A O 1
ATOM 772 N N . ILE A 1 103 ? 5.398 38.156 19.719 1 97 103 ILE A N 1
ATOM 773 C CA . ILE A 1 103 ? 4.363 37.188 19.422 1 97 103 ILE A CA 1
ATOM 774 C C . ILE A 1 103 ? 4.961 35.781 19.438 1 97 103 ILE A C 1
ATOM 776 O O . ILE A 1 103 ? 5.902 35.469 18.703 1 97 103 ILE A O 1
ATOM 780 N N . ALA A 1 104 ? 4.445 34.938 20.266 1 96.94 104 ALA A N 1
ATOM 781 C CA . ALA A 1 104 ? 4.938 33.562 20.344 1 96.94 104 ALA A CA 1
ATOM 782 C C . ALA A 1 104 ? 4.605 32.781 19.078 1 96.94 104 ALA A C 1
ATOM 784 O O . ALA A 1 104 ? 3.561 33 18.469 1 96.94 104 ALA A O 1
ATOM 785 N N . VAL A 1 105 ? 5.508 31.922 18.672 1 97.38 105 VAL A N 1
ATOM 786 C CA . VAL A 1 105 ? 5.266 31.016 17.562 1 97.38 105 VAL A CA 1
ATOM 787 C C . VAL A 1 105 ? 5.438 29.562 18.031 1 97.38 105 VAL A C 1
ATOM 789 O O . VAL A 1 105 ? 6.422 29.234 18.703 1 97.38 105 VAL A O 1
ATOM 792 N N . THR A 1 106 ? 4.387 28.828 17.812 1 96.69 106 THR A N 1
ATOM 793 C CA . THR A 1 106 ? 4.426 27.406 18.156 1 96.69 106 THR A CA 1
ATOM 794 C C . THR A 1 106 ? 4.191 26.547 16.906 1 96.69 106 THR A C 1
ATOM 796 O O . THR A 1 106 ? 3.814 27.062 15.859 1 96.69 106 THR A O 1
ATOM 799 N N . ASN A 1 107 ? 4.551 25.297 16.969 1 94.81 107 ASN A N 1
ATOM 800 C CA . ASN A 1 107 ? 4.242 24.328 15.922 1 94.81 107 ASN A CA 1
ATOM 801 C C . ASN A 1 107 ? 3.678 23.031 16.5 1 94.81 107 ASN A C 1
ATOM 803 O O . ASN A 1 107 ? 3.23 23 17.641 1 94.81 107 ASN A O 1
ATOM 807 N N . VAL A 1 108 ? 3.416 22.094 15.68 1 93.5 108 VAL A N 1
ATOM 808 C CA . VAL A 1 108 ? 2.785 20.844 16.094 1 93.5 108 VAL A CA 1
ATOM 809 C C . VAL A 1 108 ? 3.672 19.656 15.703 1 93.5 108 VAL A C 1
ATOM 811 O O . VAL A 1 108 ? 3.316 18.875 14.812 1 93.5 108 VAL A O 1
ATOM 814 N N . PRO A 1 109 ? 4.758 19.422 16.453 1 88.44 109 PRO A N 1
ATOM 815 C CA . PRO A 1 109 ? 5.664 18.328 16.094 1 88.44 109 PRO A CA 1
ATOM 816 C C . PRO A 1 109 ? 5.02 16.953 16.25 1 88.44 109 PRO A C 1
ATOM 818 O O . PRO A 1 109 ? 4.195 16.766 17.141 1 88.44 109 PRO A O 1
ATOM 821 N N . HIS A 1 110 ? 5.281 16.031 15.383 1 88.38 110 HIS A N 1
ATOM 822 C CA . HIS A 1 110 ? 5.023 14.594 15.477 1 88.38 110 HIS A CA 1
ATOM 823 C C . HIS A 1 110 ? 3.553 14.281 15.219 1 88.38 110 HIS A C 1
ATOM 825 O O . HIS A 1 110 ? 3.172 13.117 15.109 1 88.38 110 HIS A O 1
ATOM 831 N N . ALA A 1 111 ? 2.717 15.352 15.086 1 89.12 111 ALA A N 1
ATOM 832 C CA . ALA A 1 111 ? 1.275 15.133 14.992 1 89.12 111 ALA A CA 1
ATOM 833 C C . ALA A 1 111 ? 0.926 14.297 13.766 1 89.12 111 ALA A C 1
ATOM 835 O O . ALA A 1 111 ? -0.066 13.562 13.766 1 89.12 111 ALA A O 1
ATOM 836 N N . ASN A 1 112 ? 1.778 14.352 12.781 1 93.25 112 ASN A N 1
ATOM 837 C CA . ASN A 1 112 ? 1.453 13.68 11.523 1 93.25 112 ASN A CA 1
ATOM 838 C C . ASN A 1 112 ? 2.346 12.461 11.289 1 93.25 112 ASN A C 1
ATOM 840 O O . ASN A 1 112 ? 2.295 11.852 10.227 1 93.25 112 ASN A O 1
ATOM 844 N N . SER A 1 113 ? 3.117 12.094 12.281 1 95.75 113 SER A N 1
ATOM 845 C CA . SER A 1 113 ? 4.137 11.062 12.102 1 95.75 113 SER A CA 1
ATOM 846 C C . SER A 1 113 ? 3.506 9.727 11.727 1 95.75 113 SER A C 1
ATOM 848 O O . SER A 1 113 ? 4.004 9.031 10.836 1 95.75 113 SER A O 1
ATOM 850 N N . LEU A 1 114 ? 2.406 9.422 12.375 1 96.69 114 LEU A N 1
ATOM 851 C CA . LEU A 1 114 ? 1.738 8.156 12.078 1 96.69 114 LEU A CA 1
ATOM 852 C C . LEU A 1 114 ? 1.198 8.148 10.648 1 96.69 114 LEU A C 1
ATOM 854 O O . LEU A 1 114 ? 1.409 7.191 9.906 1 96.69 114 LEU A O 1
ATOM 858 N N . ALA A 1 115 ? 0.548 9.227 10.281 1 97.38 115 ALA A N 1
ATOM 859 C CA . ALA A 1 115 ? -0.037 9.344 8.953 1 97.38 115 ALA A CA 1
ATOM 860 C C . ALA A 1 115 ? 1.032 9.219 7.867 1 97.38 115 ALA A C 1
ATOM 862 O O . ALA A 1 115 ? 0.883 8.445 6.922 1 97.38 115 ALA A O 1
ATOM 863 N N . VAL A 1 116 ? 2.102 9.922 8.039 1 97.75 116 VAL A N 1
ATOM 864 C CA . VAL A 1 116 ? 3.15 9.953 7.027 1 97.75 116 VAL A CA 1
ATOM 865 C C . VAL A 1 116 ? 3.854 8.602 6.965 1 97.75 116 VAL A C 1
ATOM 867 O O . VAL A 1 116 ? 4.219 8.133 5.883 1 97.75 116 VAL A O 1
ATOM 870 N N . SER A 1 117 ? 4.051 7.941 8.117 1 98.62 117 SER A N 1
ATOM 871 C CA . SER A 1 117 ? 4.695 6.633 8.133 1 98.62 117 SER A CA 1
ATOM 872 C C . SER A 1 117 ? 3.859 5.594 7.398 1 98.62 117 SER A C 1
ATOM 874 O O . SER A 1 117 ? 4.391 4.785 6.633 1 98.62 117 SER A O 1
ATOM 876 N N . GLU A 1 118 ? 2.539 5.594 7.625 1 98.75 118 GLU A N 1
ATOM 877 C CA . GLU A 1 118 ? 1.661 4.656 6.934 1 98.75 118 GLU A CA 1
ATOM 878 C C . GLU A 1 118 ? 1.63 4.934 5.434 1 98.75 118 GLU A C 1
ATOM 880 O O . GLU A 1 118 ? 1.598 4.004 4.625 1 98.75 118 GLU A O 1
ATOM 885 N N . PHE A 1 119 ? 1.629 6.199 5.113 1 98.81 119 PHE A N 1
ATOM 886 C CA . PHE A 1 119 ? 1.646 6.586 3.707 1 98.81 119 PHE A CA 1
ATOM 887 C C . PHE A 1 119 ? 2.934 6.121 3.035 1 98.81 119 PHE A C 1
ATOM 889 O O . PHE A 1 119 ? 2.912 5.66 1.892 1 98.81 119 PHE A O 1
ATOM 896 N N . THR A 1 120 ? 4.031 6.234 3.748 1 98.94 120 THR A N 1
ATOM 897 C CA . THR A 1 120 ? 5.324 5.777 3.244 1 98.94 120 THR A CA 1
ATOM 898 C C . THR A 1 120 ? 5.293 4.281 2.949 1 98.94 120 THR A C 1
ATOM 900 O O . THR A 1 120 ? 5.688 3.85 1.865 1 98.94 120 THR A O 1
ATOM 903 N N . VAL A 1 121 ? 4.789 3.482 3.871 1 98.88 121 VAL A N 1
ATOM 904 C CA . VAL A 1 121 ? 4.688 2.039 3.678 1 98.88 121 VAL A CA 1
ATOM 905 C C . VAL A 1 121 ? 3.752 1.739 2.508 1 98.88 121 VAL A C 1
ATOM 907 O O . VAL A 1 121 ? 4.023 0.848 1.7 1 98.88 121 VAL A O 1
ATOM 910 N N . ALA A 1 122 ? 2.678 2.504 2.408 1 98.88 122 ALA A N 1
ATOM 911 C CA . ALA A 1 122 ? 1.753 2.35 1.286 1 98.88 122 ALA A CA 1
ATOM 912 C C . ALA A 1 122 ? 2.461 2.59 -0.044 1 98.88 122 ALA A C 1
ATOM 914 O O . ALA A 1 122 ? 2.262 1.841 -1.004 1 98.88 122 ALA A O 1
ATOM 915 N N . LEU A 1 123 ? 3.277 3.631 -0.086 1 98.94 123 LEU A N 1
ATOM 916 C CA . LEU A 1 123 ? 4.012 3.924 -1.312 1 98.94 123 LEU A CA 1
ATOM 917 C C . LEU A 1 123 ? 4.98 2.795 -1.648 1 98.94 123 LEU A C 1
ATOM 919 O O . LEU A 1 123 ? 5.121 2.418 -2.814 1 98.94 123 LEU A O 1
ATOM 923 N N . ILE A 1 124 ? 5.688 2.268 -0.641 1 98.88 124 ILE A N 1
ATOM 924 C CA . ILE A 1 124 ? 6.617 1.164 -0.851 1 98.88 124 ILE A CA 1
ATOM 925 C C . ILE A 1 124 ? 5.891 -0.01 -1.502 1 98.88 124 ILE A C 1
ATOM 927 O O . ILE A 1 124 ? 6.289 -0.479 -2.57 1 98.88 124 ILE A O 1
ATOM 931 N N . LEU A 1 125 ? 4.809 -0.422 -0.873 1 98.75 125 LEU A N 1
ATOM 932 C CA . LEU A 1 125 ? 4.086 -1.599 -1.342 1 98.75 125 LEU A CA 1
ATOM 933 C C . LEU A 1 125 ? 3.447 -1.338 -2.701 1 98.75 125 LEU A C 1
ATOM 935 O O . LEU A 1 125 ? 3.521 -2.18 -3.6 1 98.75 125 LEU A O 1
ATOM 939 N N . THR A 1 126 ? 2.812 -0.167 -2.852 1 98.69 126 THR A N 1
ATOM 940 C CA . THR A 1 126 ? 2.137 0.212 -4.09 1 98.69 126 THR A CA 1
ATOM 941 C C . THR A 1 126 ? 3.113 0.207 -5.262 1 98.69 126 THR A C 1
ATOM 943 O O . THR A 1 126 ? 2.787 -0.284 -6.344 1 98.69 126 THR A O 1
ATOM 946 N N . LEU A 1 127 ? 4.273 0.746 -5.012 1 98.62 127 LEU A N 1
ATOM 947 C CA . LEU A 1 127 ? 5.305 0.817 -6.039 1 98.62 127 LEU A CA 1
ATOM 948 C C . LEU A 1 127 ? 5.816 -0.574 -6.395 1 98.62 127 LEU A C 1
ATOM 950 O O . LEU A 1 127 ? 5.867 -0.941 -7.57 1 98.62 127 LEU A O 1
ATOM 954 N N . MET A 1 128 ? 6.176 -1.345 -5.434 1 98.25 128 MET A N 1
ATOM 955 C CA . MET A 1 128 ? 6.781 -2.656 -5.637 1 98.25 128 MET A CA 1
ATOM 956 C C . MET A 1 128 ? 5.785 -3.631 -6.254 1 98.25 128 MET A C 1
ATOM 958 O O . MET A 1 128 ? 6.168 -4.52 -7.016 1 98.25 128 MET A O 1
ATOM 962 N N . LYS A 1 129 ? 4.535 -3.441 -5.934 1 98.56 129 LYS A N 1
ATOM 963 C CA . LYS A 1 129 ? 3.506 -4.34 -6.449 1 98.56 129 LYS A CA 1
ATOM 964 C C . LYS A 1 129 ? 2.914 -3.812 -7.754 1 98.56 129 LYS A C 1
ATOM 966 O O . LYS A 1 129 ? 2.092 -4.48 -8.383 1 98.56 129 LYS A O 1
ATOM 971 N N . LYS A 1 130 ? 3.24 -2.582 -8.18 1 98.44 130 LYS A N 1
ATOM 972 C CA . LYS A 1 130 ? 2.898 -1.99 -9.469 1 98.44 130 LYS A CA 1
ATOM 973 C C . LYS A 1 130 ? 1.391 -1.803 -9.609 1 98.44 130 LYS A C 1
ATOM 975 O O . LYS A 1 130 ? 0.824 -2.053 -10.672 1 98.44 130 LYS A O 1
ATOM 980 N N . ILE A 1 131 ? 0.74 -1.355 -8.57 1 98.56 131 ILE A N 1
ATOM 981 C CA . ILE A 1 131 ? -0.716 -1.323 -8.492 1 98.56 131 ILE A CA 1
ATOM 982 C C . ILE A 1 131 ? -1.261 -0.218 -9.391 1 98.56 131 ILE A C 1
ATOM 984 O O . ILE A 1 131 ? -2.197 -0.441 -10.164 1 98.56 131 ILE A O 1
ATOM 988 N N . PRO A 1 132 ? -0.643 1.021 -9.406 1 98.5 132 PRO A N 1
ATOM 989 C CA . PRO A 1 132 ? -1.25 2.092 -10.203 1 98.5 132 PRO A CA 1
ATOM 990 C C . PRO A 1 132 ? -1.278 1.771 -11.695 1 98.5 132 PRO A C 1
ATOM 992 O O . PRO A 1 132 ? -2.287 2.014 -12.359 1 98.5 132 PRO A O 1
ATOM 995 N N . ILE A 1 133 ? -0.208 1.176 -12.242 1 98.31 133 ILE A N 1
ATOM 996 C CA . ILE A 1 133 ? -0.181 0.866 -13.672 1 98.31 133 ILE A CA 1
ATOM 997 C C . ILE A 1 133 ? -1.161 -0.265 -13.969 1 98.31 133 ILE A C 1
ATOM 999 O O . ILE A 1 133 ? -1.853 -0.241 -14.992 1 98.31 133 ILE A O 1
ATOM 1003 N N . MET A 1 134 ? -1.235 -1.233 -13.133 1 98.62 134 MET A N 1
ATOM 1004 C CA . MET A 1 134 ? -2.16 -2.34 -13.359 1 98.62 134 MET A CA 1
ATOM 1005 C C . MET A 1 134 ? -3.607 -1.867 -13.266 1 98.62 134 MET A C 1
ATOM 1007 O O . MET A 1 134 ? -4.457 -2.312 -14.039 1 98.62 134 MET A O 1
ATOM 1011 N N . ASN A 1 135 ? -3.908 -0.984 -12.297 1 98.62 135 ASN A N 1
ATOM 1012 C CA . ASN A 1 135 ? -5.246 -0.411 -12.203 1 98.62 135 ASN A CA 1
ATOM 1013 C C . ASN A 1 135 ? -5.621 0.353 -13.469 1 98.62 135 ASN A C 1
ATOM 1015 O O . ASN A 1 135 ? -6.695 0.141 -14.039 1 98.62 135 ASN A O 1
ATOM 1019 N N . LYS A 1 136 ? -4.719 1.221 -13.859 1 97.94 136 LYS A N 1
ATOM 1020 C CA . LYS A 1 136 ? -4.945 2.041 -15.039 1 97.94 136 LYS A CA 1
ATOM 1021 C C . LYS A 1 136 ? -5.195 1.175 -16.266 1 97.94 136 LYS A C 1
ATOM 1023 O O . LYS A 1 136 ? -6.18 1.368 -16.984 1 97.94 136 LYS A O 1
ATOM 1028 N N . GLU A 1 137 ? -4.348 0.217 -16.516 1 98.12 137 GLU A N 1
ATOM 1029 C CA . GLU A 1 137 ? -4.457 -0.638 -17.688 1 98.12 137 GLU A CA 1
ATOM 1030 C C . GLU A 1 137 ? -5.699 -1.522 -17.625 1 98.12 137 GLU A C 1
ATOM 1032 O O . GLU A 1 137 ? -6.422 -1.662 -18.609 1 98.12 137 GLU A O 1
ATOM 1037 N N . THR A 1 138 ? -5.977 -2.129 -16.516 1 98.38 138 THR A N 1
ATOM 1038 C CA . THR A 1 138 ? -7.113 -3.031 -16.375 1 98.38 138 THR A CA 1
ATOM 1039 C C . THR A 1 138 ? -8.422 -2.289 -16.609 1 98.38 138 THR A C 1
ATOM 1041 O O . THR A 1 138 ? -9.289 -2.77 -17.344 1 98.38 138 THR A O 1
ATOM 1044 N N . LYS A 1 139 ? -8.57 -1.134 -16.047 1 97.69 139 LYS A N 1
ATOM 1045 C CA . LYS A 1 139 ? -9.797 -0.353 -16.203 1 97.69 139 LYS A CA 1
ATOM 1046 C C . LYS A 1 139 ? -9.945 0.135 -17.641 1 97.69 139 LYS A C 1
ATOM 1048 O O . LYS A 1 139 ? -11.039 0.542 -18.047 1 97.69 139 LYS A O 1
ATOM 1053 N N . SER A 1 140 ? -8.867 0.151 -18.375 1 97.25 140 SER A N 1
ATOM 1054 C CA . SER A 1 140 ? -8.914 0.537 -19.781 1 97.25 140 SER A CA 1
ATOM 1055 C C . SER A 1 140 ? -9.164 -0.672 -20.672 1 97.25 140 SER A C 1
ATOM 1057 O O . SER A 1 140 ? -9.195 -0.545 -21.906 1 97.25 140 SER A O 1
ATOM 1059 N N . GLY A 1 141 ? -9.266 -1.839 -20.109 1 97.25 141 GLY A N 1
ATOM 1060 C CA . GLY A 1 141 ? -9.625 -3.021 -20.875 1 97.25 141 GLY A CA 1
ATOM 1061 C C . GLY A 1 141 ? -8.461 -3.969 -21.109 1 97.25 141 GLY A C 1
ATOM 1062 O O . GLY A 1 141 ? -8.617 -5.012 -21.734 1 97.25 141 GLY A O 1
ATOM 1063 N N . LEU A 1 142 ? -7.34 -3.617 -20.594 1 96.62 142 LEU A N 1
ATOM 1064 C CA . LEU A 1 142 ? -6.176 -4.488 -20.719 1 96.62 142 LEU A CA 1
ATOM 1065 C C . LEU A 1 142 ? -6.07 -5.422 -19.516 1 96.62 142 LEU A C 1
ATOM 1067 O O . LEU A 1 142 ? -6.598 -5.125 -18.438 1 96.62 142 LEU A O 1
ATOM 1071 N N . TRP A 1 143 ? -5.492 -6.535 -19.672 1 95.25 143 TRP A N 1
ATOM 1072 C CA . TRP A 1 143 ? -5.363 -7.547 -18.625 1 95.25 143 TRP A CA 1
ATOM 1073 C C . TRP A 1 143 ? -3.918 -8.016 -18.5 1 95.25 143 TRP A C 1
ATOM 1075 O O . TRP A 1 143 ? -3.645 -9.219 -18.562 1 95.25 143 TRP A O 1
ATOM 1085 N N . HIS A 1 144 ? -3.021 -7.109 -18.312 1 94.69 144 HIS A N 1
ATOM 1086 C CA . HIS A 1 144 ? -1.594 -7.395 -18.219 1 94.69 144 HIS A CA 1
ATOM 1087 C C . HIS A 1 144 ? -1.187 -7.695 -16.781 1 94.69 144 HIS A C 1
ATOM 1089 O O . HIS A 1 144 ? -1.344 -6.852 -15.898 1 94.69 144 HIS A O 1
ATOM 1095 N N . LYS A 1 145 ? -0.705 -8.836 -16.547 1 94.31 145 LYS A N 1
ATOM 1096 C CA . LYS A 1 145 ? -0.261 -9.266 -15.234 1 94.31 145 LYS A CA 1
ATOM 1097 C C . LYS A 1 145 ? 1.233 -9.016 -15.047 1 94.31 145 LYS A C 1
ATOM 1099 O O . LYS A 1 145 ? 2.057 -9.883 -15.359 1 94.31 145 LYS A O 1
ATOM 1104 N N . TYR A 1 146 ? 1.581 -7.941 -14.492 1 96.25 146 TYR A N 1
ATOM 1105 C CA . TYR A 1 146 ? 2.982 -7.594 -14.289 1 96.25 146 TYR A CA 1
ATOM 1106 C C . TYR A 1 146 ? 3.621 -8.492 -13.242 1 96.25 146 TYR A C 1
ATOM 1108 O O . TYR A 1 146 ? 2.99 -8.828 -12.234 1 96.25 146 TYR A O 1
ATOM 1116 N N . ILE A 1 147 ? 4.855 -8.93 -13.445 1 94.88 147 ILE A N 1
ATOM 1117 C CA . ILE A 1 147 ? 5.652 -9.555 -12.391 1 94.88 147 ILE A CA 1
ATOM 1118 C C . ILE A 1 147 ? 6.086 -8.492 -11.383 1 94.88 147 ILE A C 1
ATOM 1120 O O . ILE A 1 147 ? 6.68 -7.48 -11.75 1 94.88 147 ILE A O 1
ATOM 1124 N N . SER A 1 148 ? 5.707 -8.664 -10.164 1 96.56 148 SER A N 1
ATOM 1125 C CA . SER A 1 148 ? 6.051 -7.703 -9.117 1 96.56 148 SER A CA 1
ATOM 1126 C C . SER A 1 148 ? 7.043 -8.297 -8.125 1 96.56 148 SER A C 1
ATOM 1128 O O . SER A 1 148 ? 7.59 -9.375 -8.359 1 96.56 148 SER A O 1
ATOM 1130 N N . GLN A 1 149 ? 7.34 -7.547 -7.09 1 95.69 149 GLN A N 1
ATOM 1131 C CA . GLN A 1 149 ? 8.328 -7.969 -6.102 1 95.69 149 GLN A CA 1
ATOM 1132 C C . GLN A 1 149 ? 7.676 -8.211 -4.742 1 95.69 149 GLN A C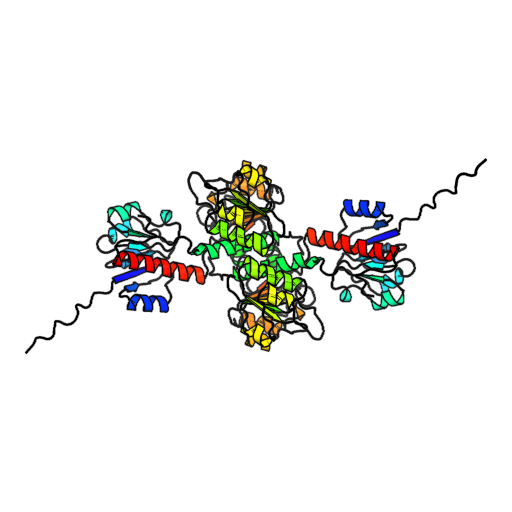 1
ATOM 1134 O O . GLN A 1 149 ? 6.695 -7.551 -4.391 1 95.69 149 GLN A O 1
ATOM 1139 N N . ASP A 1 150 ? 8.227 -9.141 -4.004 1 96.94 150 ASP A N 1
ATOM 1140 C CA . ASP A 1 150 ? 7.848 -9.312 -2.605 1 96.94 150 ASP A CA 1
ATOM 1141 C C . ASP A 1 150 ? 8.641 -8.367 -1.705 1 96.94 150 ASP A C 1
ATOM 1143 O O . ASP A 1 150 ? 9.766 -7.984 -2.035 1 96.94 150 ASP A O 1
ATOM 1147 N N . VAL A 1 151 ? 8.055 -7.996 -0.621 1 97.06 151 VAL A N 1
ATOM 1148 C CA . VAL A 1 151 ? 8.672 -7.055 0.308 1 97.06 151 VAL A CA 1
ATOM 1149 C C . VAL A 1 151 ? 9.391 -7.816 1.415 1 97.06 151 VAL A C 1
ATOM 1151 O O . VAL A 1 151 ? 10.391 -7.34 1.958 1 97.06 151 VAL A O 1
ATOM 1154 N N . SER A 1 152 ? 8.875 -8.984 1.723 1 95.19 152 SER A N 1
ATOM 1155 C CA . SER A 1 152 ? 9.438 -9.781 2.811 1 95.19 152 SER A CA 1
ATOM 1156 C C . SER A 1 152 ? 10.93 -10.023 2.6 1 95.19 152 SER A C 1
ATOM 1158 O O . SER A 1 152 ? 11.367 -10.297 1.479 1 95.19 152 SER A O 1
ATOM 1160 N N . ASP A 1 153 ? 11.711 -9.875 3.637 1 93.38 153 ASP A N 1
ATOM 1161 C CA . ASP A 1 153 ? 13.133 -10.18 3.75 1 93.38 153 ASP A CA 1
ATOM 1162 C C . ASP A 1 153 ? 13.969 -9.133 3.018 1 93.38 153 ASP A C 1
ATOM 1164 O O . ASP A 1 153 ? 15.195 -9.25 2.953 1 93.38 153 ASP A O 1
ATOM 1168 N N . LYS A 1 154 ? 13.32 -8.125 2.457 1 98.12 154 LYS A N 1
ATOM 1169 C CA . LYS A 1 154 ? 14.07 -7.039 1.831 1 98.12 154 LYS A CA 1
ATOM 1170 C C . LYS A 1 154 ? 14.758 -6.168 2.879 1 98.12 154 LYS A C 1
ATOM 1172 O O . LYS A 1 154 ? 14.352 -6.148 4.043 1 98.12 154 LYS A O 1
ATOM 1177 N N . THR A 1 155 ? 15.797 -5.5 2.475 1 98.88 155 THR A N 1
ATOM 1178 C CA . THR A 1 155 ? 16.5 -4.539 3.318 1 98.88 155 THR A CA 1
ATOM 1179 C C . THR A 1 155 ? 15.969 -3.127 3.082 1 98.88 155 THR A C 1
ATOM 1181 O O . THR A 1 155 ? 16.031 -2.617 1.961 1 98.88 155 THR A O 1
ATOM 1184 N N . ILE A 1 156 ? 15.461 -2.545 4.148 1 98.94 156 ILE A N 1
ATOM 1185 C CA . ILE A 1 156 ? 14.945 -1.178 4.098 1 98.94 156 ILE A CA 1
ATOM 1186 C C . ILE A 1 156 ? 16 -0.216 4.652 1 98.94 156 ILE A C 1
ATOM 1188 O O . ILE A 1 156 ? 16.375 -0.311 5.82 1 98.94 156 ILE A O 1
ATOM 1192 N N . GLY A 1 157 ? 16.484 0.666 3.785 1 98.94 157 GLY A N 1
ATOM 1193 C CA . GLY A 1 157 ? 17.375 1.741 4.207 1 98.94 157 GLY A CA 1
ATOM 1194 C C . GLY A 1 157 ? 16.625 3.012 4.582 1 98.94 157 GLY A C 1
ATOM 1195 O O . GLY A 1 157 ? 16.031 3.662 3.721 1 98.94 157 GLY A O 1
ATOM 1196 N N . ILE A 1 158 ? 16.719 3.367 5.832 1 98.94 158 ILE A N 1
ATOM 1197 C CA . ILE A 1 158 ? 16.047 4.555 6.348 1 98.94 158 ILE A CA 1
ATOM 1198 C C . ILE A 1 158 ? 17.047 5.707 6.457 1 98.94 158 ILE A C 1
ATOM 1200 O O . ILE A 1 158 ? 18 5.637 7.234 1 98.94 158 ILE A O 1
ATOM 1204 N N . VAL A 1 159 ? 16.812 6.766 5.664 1 98.81 159 VAL A N 1
ATOM 1205 C CA . VAL A 1 159 ? 17.625 7.977 5.773 1 98.81 159 VAL A CA 1
ATOM 1206 C C . VAL A 1 159 ? 16.906 9 6.652 1 98.81 159 VAL A C 1
ATOM 1208 O O . VAL A 1 159 ? 16.031 9.734 6.18 1 98.81 159 VAL A O 1
ATOM 1211 N N . GLY A 1 160 ? 17.312 9.125 7.844 1 98.19 160 GLY A N 1
ATOM 1212 C CA . GLY A 1 160 ? 16.625 9.891 8.875 1 98.19 160 GLY A CA 1
ATOM 1213 C C . GLY A 1 160 ? 15.789 9.023 9.805 1 98.19 160 GLY A C 1
ATOM 1214 O O . GLY A 1 160 ? 14.68 8.609 9.453 1 98.19 160 GLY A O 1
ATOM 1215 N N . MET A 1 161 ? 16.297 8.844 11.062 1 97.56 161 MET A N 1
ATOM 1216 C CA . MET A 1 161 ? 15.641 7.965 12.023 1 97.56 161 MET A CA 1
ATOM 1217 C C . MET A 1 161 ? 14.961 8.766 13.125 1 97.56 161 MET A C 1
ATOM 1219 O O . MET A 1 161 ? 15.148 8.492 14.312 1 97.56 161 MET A O 1
ATOM 1223 N N . GLY A 1 162 ? 14.203 9.797 12.648 1 95.19 162 GLY A N 1
ATOM 1224 C CA . GLY A 1 162 ? 13.328 10.523 13.547 1 95.19 162 GLY A CA 1
ATOM 1225 C C . GLY A 1 162 ? 12 9.828 13.781 1 95.19 162 GLY A C 1
ATOM 1226 O O . GLY A 1 162 ? 11.914 8.602 13.703 1 95.19 162 GLY A O 1
ATOM 1227 N N . SER A 1 163 ? 10.969 10.586 14.117 1 94.62 163 SER A N 1
ATOM 1228 C CA . SER A 1 163 ? 9.664 10.047 14.477 1 94.62 163 SER A CA 1
ATOM 1229 C C . SER A 1 163 ? 9.07 9.234 13.336 1 94.62 163 SER A C 1
ATOM 1231 O O . SER A 1 163 ? 8.609 8.109 13.539 1 94.62 163 SER A O 1
ATOM 1233 N N . ILE A 1 164 ? 9.102 9.781 12.141 1 96.94 164 ILE A N 1
ATOM 1234 C CA . ILE A 1 164 ? 8.516 9.117 10.984 1 96.94 164 ILE A CA 1
ATOM 1235 C C . ILE A 1 164 ? 9.359 7.906 10.602 1 96.94 164 ILE A C 1
ATOM 1237 O O . ILE A 1 164 ? 8.82 6.812 10.398 1 96.94 164 ILE A O 1
ATOM 1241 N N . GLY A 1 165 ? 10.711 8.055 10.508 1 98.31 165 GLY A N 1
ATOM 1242 C CA . GLY A 1 165 ? 11.602 6.965 10.156 1 98.31 165 GLY A CA 1
ATOM 1243 C C . GLY A 1 165 ? 11.484 5.766 11.078 1 98.31 165 GLY A C 1
ATOM 1244 O O . GLY A 1 165 ? 11.484 4.621 10.617 1 98.31 165 GLY A O 1
ATOM 1245 N N . ARG A 1 166 ? 11.336 6.027 12.352 1 98.12 166 ARG A N 1
ATOM 1246 C CA . ARG A 1 166 ? 11.195 4.969 13.352 1 98.12 166 ARG A CA 1
ATOM 1247 C C . ARG A 1 166 ? 9.922 4.16 13.117 1 98.12 166 ARG A C 1
ATOM 1249 O O . ARG A 1 166 ? 9.945 2.93 13.195 1 98.12 166 ARG A O 1
ATOM 1256 N N . LEU A 1 167 ? 8.875 4.891 12.859 1 98.38 167 LEU A N 1
ATOM 1257 C CA . LEU A 1 167 ? 7.594 4.219 12.656 1 98.38 167 LEU A CA 1
ATOM 1258 C C . LEU A 1 167 ? 7.617 3.389 11.375 1 98.38 167 LEU A C 1
ATOM 1260 O O . LEU A 1 167 ? 7.078 2.279 11.344 1 98.38 167 LEU A O 1
ATOM 1264 N N . VAL A 1 168 ? 8.242 3.895 10.32 1 98.88 168 VAL A N 1
ATOM 1265 C CA . VAL A 1 168 ? 8.383 3.131 9.078 1 98.88 168 VAL A CA 1
ATOM 1266 C C . VAL A 1 168 ? 9.188 1.863 9.344 1 98.88 168 VAL A C 1
ATOM 1268 O O . VAL A 1 168 ? 8.797 0.771 8.93 1 98.88 168 VAL A O 1
ATOM 1271 N N . ALA A 1 169 ? 10.297 2.021 10.07 1 98.88 169 ALA A N 1
ATOM 1272 C CA . ALA A 1 169 ? 11.164 0.888 10.398 1 98.88 169 ALA A CA 1
ATOM 1273 C C . ALA A 1 169 ? 10.383 -0.193 11.141 1 98.88 169 ALA A C 1
ATOM 1275 O O . ALA A 1 169 ? 10.469 -1.375 10.797 1 98.88 169 ALA A O 1
ATOM 1276 N N . LYS A 1 170 ? 9.633 0.192 12.094 1 98.75 170 LYS A N 1
ATOM 1277 C CA . LYS A 1 170 ? 8.883 -0.756 12.914 1 98.75 170 LYS A CA 1
ATOM 1278 C C . LYS A 1 170 ? 7.836 -1.494 12.078 1 98.75 170 LYS A C 1
ATOM 1280 O O . LYS A 1 170 ? 7.711 -2.717 12.172 1 98.75 170 LYS A O 1
ATOM 1285 N N . LYS A 1 171 ? 7.094 -0.75 11.305 1 98.69 171 LYS A N 1
ATOM 1286 C CA . LYS A 1 171 ? 6.051 -1.354 10.477 1 98.69 171 LYS A CA 1
ATOM 1287 C C . LYS A 1 171 ? 6.641 -2.369 9.5 1 98.69 171 LYS A C 1
ATOM 1289 O O . LYS A 1 171 ? 6.098 -3.463 9.336 1 98.69 171 LYS A O 1
ATOM 1294 N N . MET A 1 172 ? 7.773 -2.012 8.891 1 98.81 172 MET A N 1
ATOM 1295 C CA . MET A 1 172 ? 8.398 -2.898 7.914 1 98.81 172 MET A CA 1
ATOM 1296 C C . MET A 1 172 ? 9.016 -4.113 8.594 1 98.81 172 MET A C 1
ATOM 1298 O O . MET A 1 172 ? 8.961 -5.223 8.062 1 98.81 172 MET A O 1
ATOM 1302 N N . TYR A 1 173 ? 9.594 -3.918 9.75 1 98.69 173 TYR A N 1
ATOM 1303 C CA . TYR A 1 173 ? 10.219 -4.996 10.508 1 98.69 173 TYR A CA 1
ATOM 1304 C C . TYR A 1 173 ? 9.172 -5.961 11.047 1 98.69 173 TYR A C 1
ATOM 1306 O O . TYR A 1 173 ? 9.211 -7.16 10.758 1 98.69 173 TYR A O 1
ATOM 1314 N N . TYR A 1 174 ? 8.211 -5.461 11.727 1 98.38 174 TYR A N 1
ATOM 1315 C CA . TYR A 1 174 ? 7.238 -6.316 12.406 1 98.38 174 TYR A CA 1
ATOM 1316 C C . TYR A 1 174 ? 6.195 -6.84 11.422 1 98.38 174 TYR A C 1
ATOM 1318 O O . TYR A 1 174 ? 5.715 -7.965 11.555 1 98.38 174 TYR A O 1
ATOM 1326 N N . GLY A 1 175 ? 5.855 -6.09 10.477 1 98.12 175 GLY A N 1
ATOM 1327 C CA . GLY A 1 175 ? 4.773 -6.441 9.57 1 98.12 175 GLY A CA 1
ATOM 1328 C C . GLY A 1 175 ? 5.211 -7.355 8.445 1 98.12 175 GLY A C 1
ATOM 1329 O O . GLY A 1 175 ? 4.441 -8.203 7.988 1 98.12 175 GLY A O 1
ATOM 1330 N N . PHE A 1 176 ? 6.492 -7.168 7.996 1 98.31 176 PHE A N 1
ATOM 1331 C CA . PHE A 1 176 ? 6.875 -7.844 6.762 1 98.31 176 PHE A CA 1
ATOM 1332 C C . PHE A 1 176 ? 8.188 -8.594 6.941 1 98.31 176 PHE A C 1
ATOM 1334 O O . PHE A 1 176 ? 8.664 -9.258 6.016 1 98.31 176 PHE A O 1
ATOM 1341 N N . GLY A 1 177 ? 8.797 -8.492 8.094 1 98.12 177 GLY A N 1
ATOM 1342 C CA . GLY A 1 177 ? 10.031 -9.227 8.359 1 98.12 177 GLY A CA 1
ATOM 1343 C C . GLY A 1 177 ? 11.234 -8.648 7.625 1 98.12 177 GLY A C 1
ATOM 1344 O O . GLY A 1 177 ? 12.156 -9.383 7.262 1 98.12 177 GLY A O 1
ATOM 1345 N N . CYS A 1 178 ? 11.242 -7.383 7.395 1 98.69 178 CYS A N 1
ATOM 1346 C CA . CYS A 1 178 ? 12.328 -6.73 6.672 1 98.69 178 CYS A CA 1
ATOM 1347 C C . CYS A 1 178 ? 13.531 -6.5 7.578 1 98.69 178 CYS A C 1
ATOM 1349 O O . CYS A 1 178 ? 13.398 -6.492 8.805 1 98.69 178 CYS A O 1
ATOM 1351 N N . LYS A 1 179 ? 14.648 -6.379 6.977 1 98.81 179 LYS A N 1
ATOM 1352 C CA . LYS A 1 179 ? 15.852 -5.918 7.66 1 98.81 179 LYS A CA 1
ATOM 1353 C C . LYS A 1 179 ? 15.977 -4.398 7.59 1 98.81 179 LYS A C 1
ATOM 1355 O O . LYS A 1 179 ? 15.578 -3.783 6.598 1 98.81 179 LYS A O 1
ATOM 1360 N N . ILE A 1 180 ? 16.578 -3.801 8.656 1 98.88 180 ILE A N 1
ATOM 1361 C CA . ILE A 1 180 ? 16.578 -2.346 8.734 1 98.88 180 ILE A CA 1
ATOM 1362 C C . ILE A 1 180 ? 18.031 -1.841 8.773 1 98.88 180 ILE A C 1
ATOM 1364 O O . ILE A 1 180 ? 18.812 -2.256 9.625 1 98.88 180 ILE A O 1
ATOM 1368 N N . LEU A 1 181 ? 18.391 -1.026 7.844 1 98.88 181 LEU A N 1
ATOM 1369 C CA . LEU A 1 181 ? 19.562 -0.158 7.875 1 98.88 181 LEU A CA 1
ATOM 1370 C C . LEU A 1 181 ? 19.156 1.304 8.023 1 98.88 181 LEU A C 1
ATOM 1372 O O . LEU A 1 181 ? 18.109 1.707 7.527 1 98.88 181 LEU A O 1
ATOM 1376 N N . TYR A 1 182 ? 19.969 2.062 8.719 1 98.75 182 TYR A N 1
ATOM 1377 C CA . TYR A 1 182 ? 19.578 3.467 8.789 1 98.75 182 TYR A CA 1
ATOM 1378 C C . TYR A 1 182 ? 20.812 4.367 8.844 1 98.75 182 TYR A C 1
ATOM 1380 O O . TYR A 1 182 ? 21.906 3.912 9.203 1 98.75 182 TYR A O 1
ATOM 1388 N N . TYR A 1 183 ? 20.641 5.555 8.328 1 98.38 183 TYR A N 1
ATOM 1389 C CA . TYR A 1 183 ? 21.578 6.672 8.383 1 98.38 183 TYR A CA 1
ATOM 1390 C C . TYR A 1 183 ? 20.938 7.895 9.031 1 98.38 183 TYR A C 1
ATOM 1392 O O . TYR A 1 183 ? 19.859 8.336 8.609 1 98.38 183 TYR A O 1
ATOM 1400 N N . SER A 1 184 ? 21.531 8.383 10.031 1 96.62 184 SER A N 1
ATOM 1401 C CA . SER A 1 184 ? 21.047 9.57 10.734 1 96.62 184 SER A CA 1
ATOM 1402 C C . SER A 1 184 ? 22.203 10.32 11.398 1 96.62 184 SER A C 1
ATOM 1404 O O . SER A 1 184 ? 23.344 9.836 11.422 1 96.62 184 SER A O 1
ATOM 1406 N N . ARG A 1 185 ? 21.922 11.523 11.844 1 91.31 185 ARG A N 1
ATOM 1407 C CA . ARG A 1 185 ? 22.938 12.328 12.5 1 91.31 185 ARG A CA 1
ATOM 1408 C C . ARG A 1 185 ? 23.422 11.664 13.789 1 91.31 185 ARG A C 1
ATOM 1410 O O . ARG A 1 185 ? 24.609 11.711 14.117 1 91.31 185 ARG A O 1
ATOM 1417 N N . THR A 1 186 ? 22.5 11.062 14.531 1 92.62 186 THR A N 1
ATOM 1418 C CA . THR A 1 186 ? 22.812 10.391 15.789 1 92.62 186 THR A CA 1
ATOM 1419 C C . THR A 1 186 ? 22.391 8.922 15.742 1 92.62 186 THR A C 1
ATOM 1421 O O . THR A 1 186 ? 21.406 8.578 15.078 1 92.62 186 THR A O 1
ATOM 1424 N N . ARG A 1 187 ? 23.172 8.117 16.438 1 94.94 187 ARG A N 1
ATOM 1425 C CA . ARG A 1 187 ? 22.812 6.707 16.531 1 94.94 187 ARG A CA 1
ATOM 1426 C C . ARG A 1 187 ? 21.625 6.512 17.469 1 94.94 187 ARG A C 1
ATOM 1428 O O . ARG A 1 187 ? 21.5 7.199 18.484 1 94.94 187 ARG A O 1
ATOM 1435 N N . GLU A 1 188 ? 20.812 5.676 17.094 1 96.12 188 GLU A N 1
ATOM 1436 C CA . GLU A 1 188 ? 19.609 5.375 17.875 1 96.12 188 GLU A CA 1
ATOM 1437 C C . GLU A 1 188 ? 19.672 3.979 18.484 1 96.12 188 GLU A C 1
ATOM 1439 O O . GLU A 1 188 ? 19.078 3.035 17.953 1 96.12 188 GLU A O 1
ATOM 1444 N N . SER A 1 189 ? 20.219 3.799 19.625 1 96.69 189 SER A N 1
ATOM 1445 C CA . SER A 1 189 ? 20.516 2.512 20.25 1 96.69 189 SER A CA 1
ATOM 1446 C C . SER A 1 189 ? 19.219 1.754 20.578 1 96.69 189 SER A C 1
ATOM 1448 O O . SER A 1 189 ? 19.188 0.524 20.5 1 96.69 189 SER A O 1
ATOM 1450 N N . ASP A 1 190 ? 18.25 2.477 20.891 1 97.31 190 ASP A N 1
ATOM 1451 C CA . ASP A 1 190 ? 17 1.837 21.25 1 97.31 190 ASP A CA 1
ATOM 1452 C C . ASP A 1 190 ? 16.375 1.136 20.047 1 97.31 190 ASP A C 1
ATOM 1454 O O . ASP A 1 190 ? 15.898 0.003 20.156 1 97.31 190 ASP A O 1
ATOM 1458 N N . ILE A 1 191 ? 16.438 1.77 18.938 1 96.62 191 ILE A N 1
ATOM 1459 C CA . ILE A 1 191 ? 15.883 1.187 17.719 1 96.62 191 ILE A CA 1
ATOM 1460 C C . ILE A 1 191 ? 16.766 0.024 17.266 1 96.62 191 ILE A C 1
ATOM 1462 O O . ILE A 1 191 ? 16.25 -0.969 16.734 1 96.62 191 ILE A O 1
ATOM 1466 N N . GLU A 1 192 ? 18.094 0.119 17.375 1 98.06 192 GLU A N 1
ATOM 1467 C CA . GLU A 1 192 ? 19.016 -0.971 17.047 1 98.06 192 GLU A CA 1
ATOM 1468 C C . GLU A 1 192 ? 18.688 -2.223 17.859 1 98.06 192 GLU A C 1
ATOM 1470 O O . GLU A 1 192 ? 18.688 -3.332 17.312 1 98.06 192 GLU A O 1
ATOM 1475 N N . GLN A 1 193 ? 18.406 -2.045 19.094 1 98.12 193 GLN A N 1
ATOM 1476 C CA . GLN A 1 193 ? 18.109 -3.162 19.984 1 98.12 193 GLN A CA 1
ATOM 1477 C C . GLN A 1 193 ? 16.734 -3.75 19.672 1 98.12 193 GLN A C 1
ATOM 1479 O O . GLN A 1 193 ? 16.562 -4.973 19.641 1 98.12 193 GLN A O 1
ATOM 1484 N N . GLU A 1 194 ? 15.789 -2.877 19.422 1 98.12 194 GLU A N 1
ATOM 1485 C CA . GLU A 1 194 ? 14.414 -3.32 19.234 1 98.12 194 GLU A CA 1
ATOM 1486 C C . GLU A 1 194 ? 14.242 -4.055 17.906 1 98.12 194 GLU A C 1
ATOM 1488 O O . GLU A 1 194 ? 13.547 -5.066 17.844 1 98.12 194 GLU A O 1
ATOM 1493 N N . LEU A 1 195 ? 14.891 -3.559 16.844 1 98.56 195 LEU A N 1
ATOM 1494 C CA . LEU A 1 195 ? 14.594 -4.031 15.492 1 98.56 195 LEU A CA 1
ATOM 1495 C C . LEU A 1 195 ? 15.797 -4.734 14.883 1 98.56 195 LEU A C 1
ATOM 1497 O O . LEU A 1 195 ? 15.781 -5.094 13.703 1 98.56 195 LEU A O 1
ATOM 1501 N N . ASP A 1 196 ? 16.859 -4.852 15.672 1 98.38 196 ASP A N 1
ATOM 1502 C CA . ASP A 1 196 ? 18.125 -5.332 15.117 1 98.38 196 ASP A CA 1
ATOM 1503 C C . ASP A 1 196 ? 18.562 -4.465 13.945 1 98.38 196 ASP A C 1
ATOM 1505 O O . ASP A 1 196 ? 19.047 -4.984 12.93 1 98.38 196 ASP A O 1
ATOM 1509 N N . ALA A 1 197 ? 18.234 -3.191 14.016 1 98.62 197 ALA A N 1
ATOM 1510 C CA . ALA A 1 197 ? 18.609 -2.234 12.977 1 98.62 197 ALA A CA 1
ATOM 1511 C C . ALA A 1 197 ? 20.094 -1.923 13.023 1 98.62 197 ALA A C 1
ATOM 1513 O O . ALA A 1 197 ? 20.719 -1.993 14.086 1 98.62 197 ALA A O 1
ATOM 1514 N N . LYS A 1 198 ? 20.703 -1.594 11.93 1 98.62 198 LYS A N 1
ATOM 1515 C CA . LYS A 1 198 ? 22.125 -1.301 11.859 1 98.62 198 LYS A CA 1
ATOM 1516 C C . LYS A 1 198 ? 22.375 0.114 11.336 1 98.62 198 LYS A C 1
ATOM 1518 O O . LYS A 1 198 ? 21.844 0.5 10.297 1 98.62 198 LYS A O 1
ATOM 1523 N N . PHE A 1 199 ? 23.109 0.837 12.102 1 98.5 199 PHE A N 1
ATOM 1524 C CA . PHE A 1 199 ? 23.594 2.139 11.656 1 98.5 199 PHE A CA 1
ATOM 1525 C C . PHE A 1 199 ? 24.719 1.983 10.633 1 98.5 199 PHE A C 1
ATOM 1527 O O . PHE A 1 199 ? 25.672 1.248 10.867 1 98.5 199 PHE A O 1
ATOM 1534 N N . VAL A 1 200 ? 24.562 2.658 9.492 1 98.44 200 VAL A N 1
ATOM 1535 C CA . VAL A 1 200 ? 25.594 2.609 8.461 1 98.44 200 VAL A CA 1
ATOM 1536 C C . VAL A 1 200 ? 25.781 3.998 7.859 1 98.44 200 VAL A C 1
ATOM 1538 O O . VAL A 1 200 ? 24.969 4.898 8.078 1 98.44 200 VAL A O 1
ATOM 1541 N N . GLU A 1 201 ? 26.859 4.18 7.125 1 98 201 GLU A N 1
ATOM 1542 C CA . GLU A 1 201 ? 27.062 5.398 6.348 1 98 201 GLU A CA 1
ATOM 1543 C C . GLU A 1 201 ? 26.156 5.43 5.121 1 98 201 GLU A C 1
ATOM 1545 O O . GLU A 1 201 ? 25.703 4.383 4.652 1 98 201 GLU A O 1
ATOM 1550 N N . LEU A 1 202 ? 25.953 6.598 4.617 1 98.31 202 LEU A N 1
ATOM 1551 C CA . LEU A 1 202 ? 25 6.777 3.529 1 98.31 202 LEU A CA 1
ATOM 1552 C C . LEU A 1 202 ? 25.375 5.934 2.32 1 98.31 202 LEU A C 1
ATOM 1554 O O . LEU A 1 202 ? 24.531 5.309 1.694 1 98.31 202 LEU A O 1
ATOM 1558 N N . HIS A 1 203 ? 26.688 5.891 1.966 1 97.81 203 HIS A N 1
ATOM 1559 C CA . HIS A 1 203 ? 27.125 5.133 0.803 1 97.81 203 HIS A CA 1
ATOM 1560 C C . HIS A 1 203 ? 26.828 3.645 0.967 1 97.81 203 HIS A C 1
ATOM 1562 O O . HIS A 1 203 ? 26.422 2.982 0.013 1 97.81 203 HIS A O 1
ATOM 1568 N N . ASP A 1 204 ? 27.062 3.115 2.154 1 98.5 204 ASP A N 1
ATOM 1569 C CA . ASP A 1 204 ? 26.75 1.716 2.43 1 98.5 204 ASP A CA 1
ATOM 1570 C C . ASP A 1 204 ? 25.25 1.465 2.381 1 98.5 204 ASP A C 1
ATOM 1572 O O . ASP A 1 204 ? 24.797 0.417 1.906 1 98.5 204 ASP A O 1
ATOM 1576 N N . LEU A 1 205 ? 24.516 2.4 2.887 1 98.81 205 LEU A N 1
ATOM 1577 C CA . LEU A 1 205 ? 23.062 2.277 2.836 1 98.81 205 LEU A CA 1
ATOM 1578 C C . LEU A 1 205 ? 22.578 2.18 1.394 1 98.81 205 LEU A C 1
ATOM 1580 O O . LEU A 1 205 ? 21.734 1.335 1.073 1 98.81 205 LEU A O 1
ATOM 1584 N N . CYS A 1 206 ? 23.109 3.033 0.532 1 98.75 206 CYS A N 1
ATOM 1585 C CA . CYS A 1 206 ? 22.75 3.031 -0.881 1 98.75 206 CYS A CA 1
ATOM 1586 C C . CYS A 1 206 ? 23.094 1.696 -1.529 1 98.75 206 CYS A C 1
ATOM 1588 O O . CYS A 1 206 ? 22.312 1.17 -2.326 1 98.75 206 CYS A O 1
ATOM 1590 N N . ARG A 1 207 ? 24.141 1.094 -1.151 1 98.44 207 ARG A N 1
ATOM 1591 C CA . ARG A 1 207 ? 24.656 -0.121 -1.777 1 98.44 207 ARG A CA 1
ATOM 1592 C C . ARG A 1 207 ? 23.875 -1.348 -1.305 1 98.44 207 ARG A C 1
ATOM 1594 O O . ARG A 1 207 ? 23.656 -2.285 -2.074 1 98.44 207 ARG A O 1
ATOM 1601 N N . LEU A 1 208 ? 23.438 -1.323 -0.103 1 98.56 208 LEU A N 1
ATOM 1602 C CA . LEU A 1 208 ? 23 -2.559 0.54 1 98.56 208 LEU A CA 1
ATOM 1603 C C . LEU A 1 208 ? 21.484 -2.621 0.625 1 98.56 208 LEU A C 1
ATOM 1605 O O . LEU A 1 208 ? 20.906 -3.682 0.901 1 98.56 208 LEU A O 1
ATOM 1609 N N . SER A 1 209 ? 20.797 -1.53 0.383 1 98.88 209 SER A N 1
ATOM 1610 C CA . SER A 1 209 ? 19.344 -1.477 0.585 1 98.88 209 SER A CA 1
ATOM 1611 C C . SER A 1 209 ? 18.594 -1.876 -0.68 1 98.88 209 SER A C 1
ATOM 1613 O O . SER A 1 209 ? 19.016 -1.541 -1.79 1 98.88 209 SER A O 1
ATOM 1615 N N . ASP A 1 210 ? 17.484 -2.576 -0.504 1 98.75 210 ASP A N 1
ATOM 1616 C CA . ASP A 1 210 ? 16.547 -2.854 -1.59 1 98.75 210 ASP A CA 1
ATOM 1617 C C . ASP A 1 210 ? 15.562 -1.699 -1.778 1 98.75 210 ASP A C 1
ATOM 1619 O O . ASP A 1 210 ? 15.094 -1.45 -2.891 1 98.75 210 ASP A O 1
ATOM 1623 N N . VAL A 1 211 ? 15.195 -1.085 -0.688 1 98.94 211 VAL A N 1
ATOM 1624 C CA . VAL A 1 211 ? 14.336 0.094 -0.648 1 98.94 211 VAL A CA 1
ATOM 1625 C C . VAL A 1 211 ? 14.984 1.176 0.214 1 98.94 211 VAL A C 1
ATOM 1627 O O . VAL A 1 211 ? 15.5 0.889 1.298 1 98.94 211 VAL A O 1
ATOM 1630 N N . ILE A 1 212 ? 15 2.375 -0.283 1 98.94 212 ILE A N 1
ATOM 1631 C CA . ILE A 1 212 ? 15.508 3.516 0.47 1 98.94 212 ILE A CA 1
ATOM 1632 C C . ILE A 1 212 ? 14.391 4.543 0.668 1 98.94 212 ILE A C 1
ATOM 1634 O O . ILE A 1 212 ? 13.695 4.898 -0.282 1 98.94 212 ILE A O 1
ATOM 1638 N N . THR A 1 213 ? 14.172 4.957 1.872 1 98.94 213 THR A N 1
ATOM 1639 C CA . THR A 1 213 ? 13.156 5.953 2.182 1 98.94 213 THR A CA 1
ATOM 1640 C C . THR A 1 213 ? 13.773 7.148 2.904 1 98.94 213 THR A C 1
ATOM 1642 O O . THR A 1 213 ? 14.641 6.98 3.76 1 98.94 213 THR A O 1
ATOM 1645 N N . LEU A 1 214 ? 13.352 8.359 2.559 1 98.88 214 LEU A N 1
ATOM 1646 C CA . LEU A 1 214 ? 13.953 9.594 3.053 1 98.88 214 LEU A CA 1
ATOM 1647 C C . LEU A 1 214 ? 13.031 10.289 4.055 1 98.88 214 LEU A C 1
ATOM 1649 O O . LEU A 1 214 ? 11.867 10.562 3.754 1 98.88 214 LEU A O 1
ATOM 1653 N N . HIS A 1 215 ? 13.555 10.609 5.203 1 97.56 215 HIS A N 1
ATOM 1654 C CA . HIS A 1 215 ? 12.812 11.242 6.281 1 97.56 215 HIS A CA 1
ATOM 1655 C C . HIS A 1 215 ? 13.648 12.305 6.98 1 97.56 215 HIS A C 1
ATOM 1657 O O . HIS A 1 215 ? 13.586 12.445 8.203 1 97.56 215 HIS A O 1
ATOM 1663 N N . LEU A 1 216 ? 14.406 13.055 6.195 1 94.88 216 LEU A N 1
ATOM 1664 C CA . LEU A 1 216 ? 15.234 14.141 6.715 1 94.88 216 LEU A CA 1
ATOM 1665 C C . LEU A 1 216 ? 14.586 15.492 6.434 1 94.88 216 LEU A C 1
ATOM 1667 O O . LEU A 1 216 ? 13.883 15.648 5.434 1 94.88 216 LEU A O 1
ATOM 1671 N N . PRO A 1 217 ? 14.891 16.453 7.344 1 88.94 217 PRO A N 1
ATOM 1672 C CA . PRO A 1 217 ? 14.508 17.812 6.969 1 88.94 217 PRO A CA 1
ATOM 1673 C C . PRO A 1 217 ? 15.32 18.359 5.793 1 88.94 217 PRO A C 1
ATOM 1675 O O . PRO A 1 217 ? 16.484 17.969 5.613 1 88.94 217 PRO A O 1
ATOM 1678 N N . TYR A 1 218 ? 14.711 19.156 5.031 1 89.44 218 TYR A N 1
ATOM 1679 C CA . TYR A 1 218 ? 15.422 19.828 3.955 1 89.44 218 TYR A CA 1
ATOM 1680 C C . TYR A 1 218 ? 16.203 21.031 4.488 1 89.44 218 TYR A C 1
ATOM 1682 O O . TYR A 1 218 ? 15.609 21.938 5.078 1 89.44 218 TYR A O 1
ATOM 1690 N N . THR A 1 219 ? 17.484 21.047 4.395 1 90.25 219 THR A N 1
ATOM 1691 C CA . THR A 1 219 ? 18.406 22.125 4.742 1 90.25 219 THR A CA 1
ATOM 1692 C C . THR A 1 219 ? 19.469 22.297 3.66 1 90.25 219 THR A C 1
ATOM 1694 O O . THR A 1 219 ? 19.5 21.547 2.68 1 90.25 219 THR A O 1
ATOM 1697 N N . SER A 1 220 ? 20.297 23.312 3.863 1 93.25 220 SER A N 1
ATOM 1698 C CA . SER A 1 220 ? 21.406 23.484 2.92 1 93.25 220 SER A CA 1
ATOM 1699 C C . SER A 1 220 ? 22.328 22.281 2.914 1 93.25 220 SER A C 1
ATOM 1701 O O . SER A 1 220 ? 22.906 21.938 1.88 1 93.25 220 SER A O 1
ATOM 1703 N N . GLU A 1 221 ? 22.359 21.625 4.02 1 94 221 GLU A N 1
ATOM 1704 C CA . GLU A 1 221 ? 23.266 20.484 4.168 1 94 221 GLU A CA 1
ATOM 1705 C C . GLU A 1 221 ? 22.656 19.219 3.57 1 94 221 GLU A C 1
ATOM 1707 O O . GLU A 1 221 ? 23.375 18.281 3.197 1 94 221 GLU A O 1
ATOM 1712 N N . THR A 1 222 ? 21.344 19.141 3.428 1 96.25 222 THR A N 1
ATOM 1713 C CA . THR A 1 222 ? 20.688 17.922 2.969 1 96.25 222 THR A CA 1
ATOM 1714 C C . THR A 1 222 ? 20.203 18.078 1.534 1 96.25 222 THR A C 1
ATOM 1716 O O . THR A 1 222 ? 19.641 17.125 0.958 1 96.25 222 THR A O 1
ATOM 1719 N N . ARG A 1 223 ? 20.422 19.281 0.991 1 96.94 223 ARG A N 1
ATOM 1720 C CA . ARG A 1 223 ? 20.047 19.484 -0.405 1 96.94 223 ARG A CA 1
ATOM 1721 C C . ARG A 1 223 ? 20.75 18.484 -1.314 1 96.94 223 ARG A C 1
ATOM 1723 O O . ARG A 1 223 ? 21.984 18.406 -1.314 1 96.94 223 ARG A O 1
ATOM 1730 N N . HIS A 1 224 ? 20.047 17.719 -2.113 1 98.38 224 HIS A N 1
ATOM 1731 C CA . HIS A 1 224 ? 20.562 16.734 -3.059 1 98.38 224 HIS A CA 1
ATOM 1732 C C . HIS A 1 224 ? 21.469 15.734 -2.367 1 98.38 224 HIS A C 1
ATOM 1734 O O . HIS A 1 224 ? 22.516 15.359 -2.912 1 98.38 224 HIS A O 1
ATOM 1740 N N . ILE A 1 225 ? 21.078 15.438 -1.122 1 98.31 225 ILE A N 1
ATOM 1741 C CA . ILE A 1 225 ? 21.844 14.414 -0.413 1 98.31 225 ILE A CA 1
ATOM 1742 C C . ILE A 1 225 ? 21.844 13.117 -1.216 1 98.31 225 ILE A C 1
ATOM 1744 O O . ILE A 1 225 ? 22.797 12.344 -1.166 1 98.31 225 ILE A O 1
ATOM 1748 N N . ILE A 1 226 ? 20.797 12.836 -1.909 1 98.81 226 ILE A N 1
ATOM 1749 C CA . ILE A 1 226 ? 20.766 11.773 -2.906 1 98.81 226 ILE A CA 1
ATOM 1750 C C . ILE A 1 226 ? 21.094 12.344 -4.285 1 98.81 226 ILE A C 1
ATOM 1752 O O . ILE A 1 226 ? 20.25 12.992 -4.906 1 98.81 226 ILE A O 1
ATOM 1756 N N . ASP A 1 227 ? 22.281 12.117 -4.695 1 98.44 227 ASP A N 1
ATOM 1757 C CA . ASP A 1 227 ? 22.766 12.664 -5.961 1 98.44 227 ASP A CA 1
ATOM 1758 C C . ASP A 1 227 ? 23.234 11.547 -6.895 1 98.44 227 ASP A C 1
ATOM 1760 O O . ASP A 1 227 ? 22.891 10.375 -6.691 1 98.44 227 ASP A O 1
ATOM 1764 N N . GLU A 1 228 ? 23.906 11.922 -7.941 1 98.25 228 GLU A N 1
ATOM 1765 C CA . GLU A 1 228 ? 24.344 10.969 -8.953 1 98.25 228 GLU A CA 1
ATOM 1766 C C . GLU A 1 228 ? 25.234 9.883 -8.344 1 98.25 228 GLU A C 1
ATOM 1768 O O . GLU A 1 228 ? 25.109 8.711 -8.703 1 98.25 228 GLU A O 1
ATOM 1773 N N . LYS A 1 229 ? 26.109 10.266 -7.492 1 98.19 229 LYS A N 1
ATOM 1774 C CA . LYS A 1 229 ? 26.984 9.305 -6.84 1 98.19 229 LYS A CA 1
ATOM 1775 C C . LYS A 1 229 ? 26.188 8.266 -6.062 1 98.19 229 LYS A C 1
ATOM 1777 O O . LYS A 1 229 ? 26.5 7.07 -6.109 1 98.19 229 LYS A O 1
ATOM 1782 N N . CYS A 1 230 ? 25.203 8.711 -5.324 1 98.62 230 CYS A N 1
ATOM 1783 C CA . CYS A 1 230 ? 24.328 7.797 -4.582 1 98.62 230 CYS A CA 1
ATOM 1784 C C . CYS A 1 230 ? 23.672 6.789 -5.516 1 98.62 230 CYS A C 1
ATOM 1786 O O . CYS A 1 230 ? 23.688 5.586 -5.242 1 98.62 230 CYS A O 1
ATOM 1788 N N . PHE A 1 231 ? 23.109 7.242 -6.625 1 98.69 231 PHE A N 1
ATOM 1789 C CA . PHE A 1 231 ? 22.406 6.371 -7.562 1 98.69 231 PHE A CA 1
ATOM 1790 C C . PHE A 1 231 ? 23.359 5.348 -8.172 1 98.69 231 PHE A C 1
ATOM 1792 O O . PHE A 1 231 ? 22.953 4.219 -8.461 1 98.69 231 PHE A O 1
ATOM 1799 N N . HIS A 1 232 ? 24.594 5.715 -8.375 1 97.88 232 HIS A N 1
ATOM 1800 C CA . HIS A 1 232 ? 25.594 4.805 -8.922 1 97.88 232 HIS A CA 1
ATOM 1801 C C . HIS A 1 232 ? 25.859 3.643 -7.969 1 97.88 232 HIS A C 1
ATOM 1803 O O . HIS A 1 232 ? 26.234 2.551 -8.406 1 97.88 232 HIS A O 1
ATOM 1809 N N . GLU A 1 233 ? 25.672 3.885 -6.742 1 98.19 233 GLU A N 1
ATOM 1810 C CA . GLU A 1 233 ? 25.953 2.869 -5.734 1 98.19 233 GLU A CA 1
ATOM 1811 C C . GLU A 1 233 ? 24.766 1.93 -5.547 1 98.19 233 GLU A C 1
ATOM 1813 O O . GLU A 1 233 ? 24.922 0.838 -4.992 1 98.19 233 GLU A O 1
ATOM 1818 N N . MET A 1 234 ? 23.578 2.322 -5.953 1 98.44 234 MET A N 1
ATOM 1819 C CA . MET A 1 234 ? 22.375 1.541 -5.742 1 98.44 234 MET A CA 1
ATOM 1820 C C . MET A 1 234 ? 22.281 0.394 -6.742 1 98.44 234 MET A C 1
ATOM 1822 O O . MET A 1 234 ? 22.969 0.4 -7.762 1 98.44 234 MET A O 1
ATOM 1826 N N . SER A 1 235 ? 21.5 -0.556 -6.41 1 97.38 235 SER A N 1
ATOM 1827 C CA . SER A 1 235 ? 21.219 -1.678 -7.301 1 97.38 235 SER A CA 1
ATOM 1828 C C . SER A 1 235 ? 20.141 -1.322 -8.312 1 97.38 235 SER A C 1
ATOM 1830 O O . SER A 1 235 ? 19.266 -0.499 -8.031 1 97.38 235 SER A O 1
ATOM 1832 N N . PRO A 1 236 ? 20.156 -1.982 -9.461 1 97.31 236 PRO A N 1
ATOM 1833 C CA . PRO A 1 236 ? 19.094 -1.772 -10.438 1 97.31 236 PRO A CA 1
ATOM 1834 C C . PRO A 1 236 ? 17.719 -2.174 -9.906 1 97.31 236 PRO A C 1
ATOM 1836 O O . PRO A 1 236 ? 16.688 -1.782 -10.469 1 97.31 236 PRO A O 1
ATOM 1839 N N . ASP A 1 237 ? 17.688 -2.883 -8.797 1 96.5 237 ASP A N 1
ATOM 1840 C CA . ASP A 1 237 ? 16.422 -3.344 -8.227 1 96.5 237 ASP A CA 1
ATOM 1841 C C . ASP A 1 237 ? 15.938 -2.398 -7.137 1 96.5 237 ASP A C 1
ATOM 1843 O O . ASP A 1 237 ? 14.828 -2.555 -6.621 1 96.5 237 ASP A O 1
ATOM 1847 N N . THR A 1 238 ? 16.703 -1.359 -6.789 1 98.5 238 THR A N 1
ATOM 1848 C CA . THR A 1 238 ? 16.406 -0.482 -5.656 1 98.5 238 THR A CA 1
ATOM 1849 C C . THR A 1 238 ? 15.227 0.424 -5.961 1 98.5 238 THR A C 1
ATOM 1851 O O . THR A 1 238 ? 15.102 0.95 -7.07 1 98.5 238 THR A O 1
ATOM 1854 N N . CYS A 1 239 ? 14.359 0.563 -5.004 1 98.81 239 CYS A N 1
ATOM 1855 C CA . CYS A 1 239 ? 13.281 1.542 -5.043 1 98.81 239 CYS A CA 1
ATOM 1856 C C . CYS A 1 239 ? 13.555 2.697 -4.09 1 98.81 239 CYS A C 1
ATOM 1858 O O . CYS A 1 239 ? 14.047 2.488 -2.977 1 98.81 239 CYS A O 1
ATOM 1860 N N . LEU A 1 240 ? 13.273 3.92 -4.531 1 98.94 240 LEU A N 1
ATOM 1861 C CA . LEU A 1 240 ? 13.484 5.113 -3.721 1 98.94 240 LEU A CA 1
ATOM 1862 C C . LEU A 1 240 ? 12.148 5.758 -3.352 1 98.94 240 LEU A C 1
ATOM 1864 O O . LEU A 1 240 ? 11.328 6.047 -4.227 1 98.94 240 LEU A O 1
ATOM 1868 N N . ILE A 1 241 ? 11.938 5.957 -2.057 1 98.94 241 ILE A N 1
ATOM 1869 C CA . ILE A 1 241 ? 10.711 6.566 -1.55 1 98.94 241 ILE A CA 1
ATOM 1870 C C . ILE A 1 241 ? 11.039 7.891 -0.866 1 98.94 241 ILE A C 1
ATOM 1872 O O . ILE A 1 241 ? 11.969 7.969 -0.064 1 98.94 241 ILE A O 1
ATOM 1876 N N . ASN A 1 242 ? 10.258 8.914 -1.202 1 98.81 242 ASN A N 1
ATOM 1877 C CA . ASN A 1 242 ? 10.469 10.219 -0.583 1 98.81 242 ASN A CA 1
ATOM 1878 C C . ASN A 1 242 ? 9.156 10.859 -0.157 1 98.81 242 ASN A C 1
ATOM 1880 O O . ASN A 1 242 ? 8.359 11.273 -1.002 1 98.81 242 ASN A O 1
ATOM 1884 N N . THR A 1 243 ? 8.922 10.953 1.097 1 98.12 243 THR A N 1
ATOM 1885 C CA . THR A 1 243 ? 7.746 11.633 1.631 1 98.12 243 THR A CA 1
ATOM 1886 C C . THR A 1 243 ? 8.148 12.906 2.373 1 98.12 243 THR A C 1
ATOM 1888 O O . THR A 1 243 ? 7.375 13.43 3.178 1 98.12 243 THR A O 1
ATOM 1891 N N . ALA A 1 244 ? 9.367 13.297 2.178 1 95.56 244 ALA A N 1
ATOM 1892 C CA . ALA A 1 244 ? 9.883 14.539 2.758 1 95.56 244 ALA A CA 1
ATOM 1893 C C . ALA A 1 244 ? 9.867 15.664 1.733 1 95.56 244 ALA A C 1
ATOM 1895 O O . ALA A 1 244 ? 8.812 16.016 1.205 1 95.56 244 ALA A O 1
ATOM 1896 N N . ARG A 1 245 ? 11.008 16.203 1.378 1 94.5 245 ARG A N 1
ATOM 1897 C CA . ARG A 1 245 ? 11.109 17.25 0.363 1 94.5 245 ARG A CA 1
ATOM 1898 C C . ARG A 1 245 ? 11.82 16.734 -0.884 1 94.5 245 ARG A C 1
ATOM 1900 O O . ARG A 1 245 ? 12.836 16.062 -0.785 1 94.5 245 ARG A O 1
ATOM 1907 N N . ALA A 1 246 ? 11.273 17.062 -2.021 1 97.81 246 ALA A N 1
ATOM 1908 C CA . ALA A 1 246 ? 11.844 16.562 -3.275 1 97.81 246 ALA A CA 1
ATOM 1909 C C . ALA A 1 246 ? 13.289 17.031 -3.439 1 97.81 246 ALA A C 1
ATOM 1911 O O . ALA A 1 246 ? 14.109 16.312 -4.016 1 97.81 246 ALA A O 1
ATOM 1912 N N . GLU A 1 247 ? 13.633 18.156 -2.818 1 97.12 247 GLU A N 1
ATOM 1913 C CA . GLU A 1 247 ? 14.938 18.781 -2.971 1 97.12 247 GLU A CA 1
ATOM 1914 C C . GLU A 1 247 ? 16.031 17.969 -2.293 1 97.12 247 GLU A C 1
ATOM 1916 O O . GLU A 1 247 ? 17.219 18.203 -2.518 1 97.12 247 GLU A O 1
ATOM 1921 N N . LEU A 1 248 ? 15.68 17 -1.568 1 98.31 248 LEU A N 1
ATOM 1922 C CA . LEU A 1 248 ? 16.656 16.078 -1.016 1 98.31 248 LEU A CA 1
ATOM 1923 C C . LEU A 1 248 ? 17.328 15.258 -2.121 1 98.31 248 LEU A C 1
ATOM 1925 O O . LEU A 1 248 ? 18.422 14.742 -1.94 1 98.31 248 LEU A O 1
ATOM 1929 N N . VAL A 1 249 ? 16.641 15.133 -3.254 1 98.88 249 VAL A N 1
ATOM 1930 C CA . VAL A 1 249 ? 17.094 14.312 -4.371 1 98.88 249 VAL A CA 1
ATOM 1931 C C . VAL A 1 249 ? 17.391 15.195 -5.582 1 98.88 249 VAL A C 1
ATOM 1933 O O . VAL A 1 249 ? 16.578 16.062 -5.926 1 98.88 249 VAL A O 1
ATOM 1936 N N . SER A 1 250 ? 18.531 15.047 -6.219 1 98.69 250 SER A N 1
ATOM 1937 C CA . SER A 1 250 ? 18.812 15.75 -7.469 1 98.69 250 SER A CA 1
ATOM 1938 C C . SER A 1 250 ? 17.828 15.344 -8.562 1 98.69 250 SER A C 1
ATOM 1940 O O . SER A 1 250 ? 17.75 14.172 -8.93 1 98.69 250 SER A O 1
ATOM 1942 N N . PRO A 1 251 ? 17.078 16.312 -9.07 1 98.19 251 PRO A N 1
ATOM 1943 C CA . PRO A 1 251 ? 16.047 15.938 -10.039 1 98.19 251 PRO A CA 1
ATOM 1944 C C . PRO A 1 251 ? 16.625 15.344 -11.32 1 98.19 251 PRO A C 1
ATOM 1946 O O . PRO A 1 251 ? 16.062 14.391 -11.867 1 98.19 251 PRO A O 1
ATOM 1949 N N . ILE A 1 252 ? 17.719 15.867 -11.758 1 98 252 ILE A N 1
ATOM 1950 C CA . ILE A 1 252 ? 18.328 15.383 -12.984 1 98 252 ILE A CA 1
ATOM 1951 C C . ILE A 1 252 ? 18.906 13.984 -12.758 1 98 252 ILE A C 1
ATOM 1953 O O . ILE A 1 252 ? 18.75 13.094 -13.594 1 98 252 ILE A O 1
ATOM 1957 N N . ALA A 1 253 ? 19.594 13.797 -11.672 1 98.62 253 ALA A N 1
ATOM 1958 C CA . ALA A 1 253 ? 20.141 12.484 -11.336 1 98.62 253 ALA A CA 1
ATOM 1959 C C . ALA A 1 253 ? 19.031 11.445 -11.211 1 98.62 253 ALA A C 1
ATOM 1961 O O . ALA A 1 253 ? 19.188 10.305 -11.648 1 98.62 253 ALA A O 1
ATOM 1962 N N . LEU A 1 254 ? 17.969 11.812 -10.594 1 98.75 254 LEU A N 1
ATOM 1963 C CA . LEU A 1 254 ? 16.828 10.914 -10.445 1 98.75 254 LEU A CA 1
ATOM 1964 C C . LEU A 1 254 ? 16.281 10.484 -11.812 1 98.75 254 LEU A C 1
ATOM 1966 O O . LEU A 1 254 ? 16.094 9.297 -12.062 1 98.75 254 LEU A O 1
ATOM 1970 N N . ARG A 1 255 ? 15.984 11.508 -12.625 1 98.38 255 ARG A N 1
ATOM 1971 C CA . ARG A 1 255 ? 15.461 11.242 -13.961 1 98.38 255 ARG A CA 1
ATOM 1972 C C . ARG A 1 255 ? 16.375 10.273 -14.719 1 98.38 255 ARG A C 1
ATOM 1974 O O . ARG A 1 255 ? 15.898 9.281 -15.289 1 98.38 255 ARG A O 1
ATOM 1981 N N . ASP A 1 256 ? 17.641 10.562 -14.727 1 98.25 256 ASP A N 1
ATOM 1982 C CA . ASP A 1 256 ? 18.594 9.742 -15.445 1 98.25 256 ASP A CA 1
ATOM 1983 C C . ASP A 1 256 ? 18.641 8.32 -14.883 1 98.25 256 ASP A C 1
ATOM 1985 O O . ASP A 1 256 ? 18.719 7.348 -15.633 1 98.25 256 ASP A O 1
ATOM 1989 N N . ALA A 1 257 ? 18.625 8.164 -13.57 1 98.69 257 ALA A N 1
ATOM 1990 C CA . ALA A 1 257 ? 18.656 6.859 -12.914 1 98.69 257 ALA A CA 1
ATOM 1991 C C . ALA A 1 257 ? 17.438 6.02 -13.289 1 98.69 257 ALA A C 1
ATOM 1993 O O . ALA A 1 257 ? 17.562 4.816 -13.523 1 98.69 257 ALA A O 1
ATOM 1994 N N . LEU A 1 258 ? 16.266 6.625 -13.367 1 98.5 258 LEU A N 1
ATOM 1995 C CA . LEU A 1 258 ? 15.039 5.922 -13.695 1 98.5 258 LEU A CA 1
ATOM 1996 C C . LEU A 1 258 ? 15.008 5.535 -15.172 1 98.5 258 LEU A C 1
ATOM 1998 O O . LEU A 1 258 ? 14.625 4.414 -15.516 1 98.5 258 LEU A O 1
ATOM 2002 N N . LEU A 1 259 ? 15.438 6.441 -16 1 97.69 259 LEU A N 1
ATOM 2003 C CA . LEU A 1 259 ? 15.391 6.207 -17.438 1 97.69 259 LEU A CA 1
ATOM 2004 C C . LEU A 1 259 ? 16.422 5.156 -17.859 1 97.69 259 LEU A C 1
ATOM 2006 O O . LEU A 1 259 ? 16.172 4.375 -18.781 1 97.69 259 LEU A O 1
ATOM 2010 N N . SER A 1 260 ? 17.562 5.117 -17.188 1 97.56 260 SER A N 1
ATOM 2011 C CA . SER A 1 260 ? 18.641 4.191 -17.547 1 97.56 260 SER A CA 1
ATOM 2012 C C . SER A 1 260 ? 18.531 2.895 -16.75 1 97.56 260 SER A C 1
ATOM 2014 O O . SER A 1 260 ? 19.406 2.025 -16.844 1 97.56 260 SER A O 1
ATOM 2016 N N . ASN A 1 261 ? 17.562 2.775 -15.906 1 97.31 261 ASN A N 1
ATOM 2017 C CA . ASN A 1 261 ? 17.312 1.592 -15.086 1 97.31 261 ASN A CA 1
ATOM 2018 C C . ASN A 1 261 ? 18.469 1.341 -14.117 1 97.31 261 ASN A C 1
ATOM 2020 O O . ASN A 1 261 ? 18.844 0.191 -13.867 1 97.31 261 ASN A O 1
ATOM 2024 N N . LYS A 1 262 ? 19.047 2.404 -13.75 1 97.5 262 LYS A N 1
ATOM 2025 C CA . LYS A 1 262 ? 20.031 2.295 -12.688 1 97.5 262 LYS A CA 1
ATOM 2026 C C . LYS A 1 262 ? 19.375 1.925 -11.359 1 97.5 262 LYS A C 1
ATOM 2028 O O . LYS A 1 262 ? 20 1.29 -10.508 1 97.5 262 LYS A O 1
ATOM 2033 N N . ILE A 1 263 ? 18.219 2.387 -11.148 1 98.38 263 ILE A N 1
ATOM 2034 C CA . ILE A 1 263 ? 17.344 1.906 -10.086 1 98.38 263 ILE A CA 1
ATOM 2035 C C . ILE A 1 263 ? 16.031 1.417 -10.68 1 98.38 263 ILE A C 1
ATOM 2037 O O . ILE A 1 263 ? 15.742 1.655 -11.852 1 98.38 263 ILE A O 1
ATOM 2041 N N . ASN A 1 264 ? 15.289 0.765 -9.852 1 98.06 264 ASN A N 1
ATOM 2042 C CA . ASN A 1 264 ? 14.062 0.141 -10.352 1 98.06 264 ASN A CA 1
ATOM 2043 C C . ASN A 1 264 ? 12.945 1.162 -10.523 1 98.06 264 ASN A C 1
ATOM 2045 O O . ASN A 1 264 ? 12.336 1.246 -11.594 1 98.06 264 ASN A O 1
ATOM 2049 N N . ALA A 1 265 ? 12.656 1.927 -9.508 1 98.75 265 ALA A N 1
ATOM 2050 C CA . ALA A 1 265 ? 11.516 2.846 -9.492 1 98.75 265 ALA A CA 1
ATOM 2051 C C . ALA A 1 265 ? 11.602 3.805 -8.305 1 98.75 265 ALA A C 1
ATOM 2053 O O . ALA A 1 265 ? 12.461 3.648 -7.438 1 98.75 265 ALA A O 1
ATOM 2054 N N . ALA A 1 266 ? 10.766 4.816 -8.305 1 98.94 266 ALA A N 1
ATOM 2055 C CA . ALA A 1 266 ? 10.703 5.777 -7.203 1 98.94 266 ALA A CA 1
ATOM 2056 C C . ALA A 1 266 ? 9.266 6.234 -6.957 1 98.94 266 ALA A C 1
ATOM 2058 O O . ALA A 1 266 ? 8.43 6.191 -7.859 1 98.94 266 ALA A O 1
ATOM 2059 N N . ALA A 1 267 ? 8.984 6.617 -5.762 1 98.94 267 ALA A N 1
ATOM 2060 C CA . ALA A 1 267 ? 7.699 7.203 -5.375 1 98.94 267 ALA A CA 1
ATOM 2061 C C . ALA A 1 267 ? 7.898 8.414 -4.469 1 98.94 267 ALA A C 1
ATOM 2063 O O . ALA A 1 267 ? 8.633 8.344 -3.484 1 98.94 267 ALA A O 1
ATOM 2064 N N . PHE A 1 268 ? 7.266 9.516 -4.852 1 98.88 268 PHE A N 1
ATOM 2065 C CA . PHE A 1 268 ? 7.398 10.766 -4.117 1 98.88 268 PHE A CA 1
ATOM 2066 C C . PHE A 1 268 ? 6.035 11.281 -3.672 1 98.88 268 PHE A C 1
ATOM 2068 O O . PHE A 1 268 ? 5.07 11.234 -4.438 1 98.88 268 PHE A O 1
ATOM 2075 N N . ASP A 1 269 ? 5.961 11.742 -2.439 1 98.56 269 ASP A N 1
ATOM 2076 C CA . ASP A 1 269 ? 4.859 12.586 -1.982 1 98.56 269 ASP A CA 1
ATOM 2077 C C . ASP A 1 269 ? 5.305 14.031 -1.802 1 98.56 269 ASP A C 1
ATOM 2079 O O . ASP A 1 269 ? 5.141 14.609 -0.724 1 98.56 269 ASP A O 1
ATOM 2083 N N . CYS A 1 270 ? 5.824 14.523 -2.783 1 96.94 270 CYS A N 1
ATOM 2084 C CA . CYS A 1 270 ? 6.383 15.859 -2.896 1 96.94 270 CYS A CA 1
ATOM 2085 C C . CYS A 1 270 ? 6.895 16.125 -4.309 1 96.94 270 CYS A C 1
ATOM 2087 O O . CYS A 1 270 ? 7.086 15.188 -5.086 1 96.94 270 CYS A O 1
ATOM 2089 N N . TYR A 1 271 ? 7.043 17.281 -4.641 1 97.31 271 TYR A N 1
ATOM 2090 C CA . TYR A 1 271 ? 7.668 17.656 -5.902 1 97.31 271 TYR A CA 1
ATOM 2091 C C . TYR A 1 271 ? 8.547 18.891 -5.734 1 97.31 271 TYR A C 1
ATOM 2093 O O . TYR A 1 271 ? 8.516 19.547 -4.691 1 97.31 271 TYR A O 1
ATOM 2101 N N . TYR A 1 272 ? 9.359 19.078 -6.719 1 95.69 272 TYR A N 1
ATOM 2102 C CA . TYR A 1 272 ? 10.297 20.188 -6.68 1 95.69 272 TYR A CA 1
ATOM 2103 C C . TYR A 1 272 ? 9.57 21.531 -6.738 1 95.69 272 TYR A C 1
ATOM 2105 O O . TYR A 1 272 ? 8.586 21.672 -7.465 1 95.69 272 TYR A O 1
ATOM 2113 N N . SER A 1 273 ? 10 22.406 -5.945 1 87.62 273 SER A N 1
ATOM 2114 C CA . SER A 1 273 ? 9.438 23.75 -5.84 1 87.62 273 SER A CA 1
ATOM 2115 C C . SER A 1 273 ? 8.023 23.703 -5.266 1 87.62 273 SER A C 1
ATOM 2117 O O . SER A 1 273 ? 7.199 24.562 -5.578 1 87.62 273 SER A O 1
ATOM 2119 N N . GLY A 1 274 ? 7.68 22.594 -4.676 1 87.19 274 GLY A N 1
ATOM 2120 C CA . GLY A 1 274 ? 6.473 22.562 -3.865 1 87.19 274 GLY A CA 1
ATOM 2121 C C . GLY A 1 274 ? 5.297 21.922 -4.578 1 87.19 274 GLY A C 1
ATOM 2122 O O . GLY A 1 274 ? 4.402 21.375 -3.939 1 87.19 274 GLY A O 1
ATOM 2123 N N . LYS A 1 275 ? 5.273 22.078 -5.949 1 90.44 275 LYS A N 1
ATOM 2124 C CA . LYS A 1 275 ? 4.16 21.5 -6.688 1 90.44 275 LYS A CA 1
ATOM 2125 C C . LYS A 1 275 ? 4.535 21.25 -8.148 1 90.44 275 LYS A C 1
ATOM 2127 O O . LYS A 1 275 ? 5.559 21.75 -8.625 1 90.44 275 LYS A O 1
ATOM 2132 N N . VAL A 1 276 ? 3.652 20.5 -8.797 1 96.06 276 VAL A N 1
ATOM 2133 C CA . VAL A 1 276 ? 3.844 20.234 -10.219 1 96.06 276 VAL A CA 1
ATOM 2134 C C . VAL A 1 276 ? 3.32 21.422 -11.039 1 96.06 276 VAL A C 1
ATOM 2136 O O . VAL A 1 276 ? 2.465 22.172 -10.57 1 96.06 276 VAL A O 1
ATOM 2139 N N . PRO A 1 277 ? 3.9 21.641 -12.25 1 95.62 277 PRO A N 1
ATOM 2140 C CA . PRO A 1 277 ? 3.273 22.609 -13.148 1 95.62 277 PRO A CA 1
ATOM 2141 C C . PRO A 1 277 ? 1.865 22.203 -13.57 1 95.62 277 PRO A C 1
ATOM 2143 O O . PRO A 1 277 ? 1.579 21.016 -13.711 1 95.62 277 PRO A O 1
ATOM 2146 N N . SER A 1 278 ? 1.02 23.188 -13.742 1 95.06 278 SER A N 1
ATOM 2147 C CA . SER A 1 278 ? -0.349 22.922 -14.172 1 95.06 278 SER A CA 1
ATOM 2148 C C . SER A 1 278 ? -0.379 22.234 -15.531 1 95.06 278 SER A C 1
ATOM 2150 O O . SER A 1 278 ? -1.266 21.422 -15.805 1 95.06 278 SER A O 1
ATOM 2152 N N . ASP A 1 279 ? 0.575 22.562 -16.312 1 96.31 279 ASP A N 1
ATOM 2153 C CA . ASP A 1 279 ? 0.795 21.891 -17.594 1 96.31 279 ASP A CA 1
ATOM 2154 C C . ASP A 1 279 ? 1.982 20.922 -17.5 1 96.31 279 ASP A C 1
ATOM 2156 O O . ASP A 1 279 ? 3.133 21.359 -17.422 1 96.31 279 ASP A O 1
ATOM 2160 N N . PRO A 1 280 ? 1.633 19.688 -17.594 1 94.5 280 PRO A N 1
ATOM 2161 C CA . PRO A 1 280 ? 2.699 18.703 -17.438 1 94.5 280 PRO A CA 1
ATOM 2162 C C . PRO A 1 280 ? 3.822 18.875 -18.453 1 94.5 280 PRO A C 1
ATOM 2164 O O . PRO A 1 280 ? 4.961 18.469 -18.203 1 94.5 280 PRO A O 1
ATOM 2167 N N . SER A 1 281 ? 3.553 19.453 -19.562 1 94.12 281 SER A N 1
ATOM 2168 C CA . SER A 1 281 ? 4.574 19.672 -20.578 1 94.12 281 SER A CA 1
ATOM 2169 C C . SER A 1 281 ? 5.629 20.656 -20.109 1 94.12 281 SER A C 1
ATOM 2171 O O . SER A 1 281 ? 6.715 20.75 -20.672 1 94.12 281 SER A O 1
ATOM 2173 N N . GLU A 1 282 ? 5.34 21.391 -19.047 1 95.69 282 GLU A N 1
ATOM 2174 C CA . GLU A 1 282 ? 6.25 22.391 -18.516 1 95.69 282 GLU A CA 1
ATOM 2175 C C . GLU A 1 282 ? 7.152 21.797 -17.438 1 95.69 282 GLU A C 1
ATOM 2177 O O . GLU A 1 282 ? 7.965 22.516 -16.828 1 95.69 282 GLU A O 1
ATOM 2182 N N . ASP A 1 283 ? 6.988 20.531 -17.234 1 95.81 283 ASP A N 1
ATOM 2183 C CA . ASP A 1 283 ? 7.887 19.859 -16.297 1 95.81 283 ASP A CA 1
ATOM 2184 C C . ASP A 1 283 ? 9.32 19.828 -16.828 1 95.81 283 ASP A C 1
ATOM 2186 O O . ASP A 1 283 ? 9.664 18.984 -17.656 1 95.81 283 ASP A O 1
ATOM 2190 N N . THR A 1 284 ? 10.203 20.641 -16.25 1 94.25 284 THR A N 1
ATOM 2191 C CA . THR A 1 284 ? 11.555 20.828 -16.766 1 94.25 284 THR A CA 1
ATOM 2192 C C . THR A 1 284 ? 12.422 19.609 -16.422 1 94.25 284 THR A C 1
ATOM 2194 O O . THR A 1 284 ? 13.484 19.422 -17.016 1 94.25 284 THR A O 1
ATOM 2197 N N . PHE A 1 285 ? 11.961 18.844 -15.531 1 96.31 285 PHE A N 1
ATOM 2198 C CA . PHE A 1 285 ? 12.781 17.719 -15.102 1 96.31 285 PHE A CA 1
ATOM 2199 C C . PHE A 1 285 ? 12.414 16.453 -15.875 1 96.31 285 PHE A C 1
ATOM 2201 O O . PHE A 1 285 ? 13.156 15.477 -15.859 1 96.31 285 PHE A O 1
ATOM 2208 N N . GLY A 1 286 ? 11.219 16.438 -16.5 1 96.44 286 GLY A N 1
ATOM 2209 C CA . GLY A 1 286 ? 10.797 15.289 -17.297 1 96.44 286 GLY A CA 1
ATOM 2210 C C . GLY A 1 286 ? 10.375 14.102 -16.453 1 96.44 286 GLY A C 1
ATOM 2211 O O . GLY A 1 286 ? 10.539 12.953 -16.859 1 96.44 286 GLY A O 1
ATOM 2212 N N . LEU A 1 287 ? 9.914 14.328 -15.25 1 97.88 287 LEU A N 1
ATOM 2213 C CA . LEU A 1 287 ? 9.562 13.25 -14.328 1 97.88 287 LEU A CA 1
ATOM 2214 C C . LEU A 1 287 ? 8.094 12.883 -14.453 1 97.88 287 LEU A C 1
ATOM 2216 O O . LEU A 1 287 ? 7.711 11.734 -14.211 1 97.88 287 LEU A O 1
ATOM 2220 N N . LEU A 1 288 ? 7.227 13.859 -14.844 1 97.5 288 LEU A N 1
ATOM 2221 C CA . LEU A 1 288 ? 5.777 13.672 -14.812 1 97.5 288 LEU A CA 1
ATOM 2222 C C . LEU A 1 288 ? 5.332 12.695 -15.891 1 97.5 288 LEU A C 1
ATOM 2224 O O . LEU A 1 288 ? 4.289 12.055 -15.766 1 97.5 288 LEU A O 1
ATOM 2228 N N . ASN A 1 289 ? 6.137 12.5 -16.922 1 95.56 289 ASN A N 1
ATOM 2229 C CA . ASN A 1 289 ? 5.742 11.656 -18.047 1 95.56 289 ASN A CA 1
ATOM 2230 C C . ASN A 1 289 ? 6.242 10.227 -17.875 1 95.56 289 ASN A C 1
ATOM 2232 O O . ASN A 1 289 ? 5.973 9.359 -18.719 1 95.56 289 ASN A O 1
ATOM 2236 N N . LEU A 1 290 ? 7.023 9.961 -16.875 1 97.31 290 LEU A N 1
ATOM 2237 C CA . LEU A 1 290 ? 7.496 8.609 -16.625 1 97.31 290 LEU A CA 1
ATOM 2238 C C . LEU A 1 290 ? 6.332 7.672 -16.328 1 97.31 290 LEU A C 1
ATOM 2240 O O . LEU A 1 290 ? 5.363 8.07 -15.672 1 97.31 290 LEU A O 1
ATOM 2244 N N . PRO A 1 291 ? 6.406 6.41 -16.766 1 97.06 291 PRO A N 1
ATOM 2245 C CA . PRO A 1 291 ? 5.312 5.477 -16.484 1 97.06 291 PRO A CA 1
ATOM 2246 C C . PRO A 1 291 ? 5.16 5.172 -15 1 97.06 291 PRO A C 1
ATOM 2248 O O . PRO A 1 291 ? 6.109 5.34 -14.234 1 97.06 291 PRO A O 1
ATOM 2251 N N . ASP A 1 292 ? 3.963 4.688 -14.656 1 97.5 292 ASP A N 1
ATOM 2252 C CA . ASP A 1 292 ? 3.58 4.543 -13.258 1 97.5 292 ASP A CA 1
ATOM 2253 C C . ASP A 1 292 ? 4.34 3.398 -12.594 1 97.5 292 ASP A C 1
ATOM 2255 O O . ASP A 1 292 ? 4.344 3.275 -11.367 1 97.5 292 ASP A O 1
ATOM 2259 N N . ASP A 1 293 ? 4.965 2.52 -13.312 1 96.75 293 ASP A N 1
ATOM 2260 C CA . ASP A 1 293 ? 5.777 1.47 -12.711 1 96.75 293 ASP A CA 1
ATOM 2261 C C . ASP A 1 293 ? 7.203 1.959 -12.453 1 96.75 293 ASP A C 1
ATOM 2263 O O . ASP A 1 293 ? 7.988 1.28 -11.789 1 96.75 293 ASP A O 1
ATOM 2267 N N . LYS A 1 294 ? 7.504 3.219 -12.93 1 98 294 LYS A N 1
ATOM 2268 C CA . LYS A 1 294 ? 8.828 3.797 -12.742 1 98 294 LYS A CA 1
ATOM 2269 C C . LYS A 1 294 ? 8.797 4.926 -11.711 1 98 294 LYS A C 1
ATOM 2271 O O . LYS A 1 294 ? 9.758 5.113 -10.961 1 98 294 LYS A O 1
ATOM 2276 N N . PHE A 1 295 ? 7.707 5.66 -11.789 1 98.75 295 PHE A N 1
ATOM 2277 C CA . PHE A 1 295 ? 7.633 6.812 -10.898 1 98.75 295 PHE A CA 1
ATOM 2278 C C . PHE A 1 295 ? 6.195 7.078 -10.469 1 98.75 295 PHE A C 1
ATOM 2280 O O . PHE A 1 295 ? 5.324 7.305 -11.312 1 98.75 295 PHE A O 1
ATOM 2287 N N . ILE A 1 296 ? 5.934 6.973 -9.164 1 98.88 296 ILE A N 1
ATOM 2288 C CA . ILE A 1 296 ? 4.66 7.359 -8.57 1 98.88 296 ILE A CA 1
ATOM 2289 C C . ILE A 1 296 ? 4.797 8.719 -7.891 1 98.88 296 ILE A C 1
ATOM 2291 O O . ILE A 1 296 ? 5.805 8.992 -7.234 1 98.88 296 ILE A O 1
ATOM 2295 N N . LEU A 1 297 ? 3.781 9.57 -8.047 1 98.81 297 LEU A N 1
ATOM 2296 C CA . LEU A 1 297 ? 3.85 10.93 -7.531 1 98.81 297 LEU A CA 1
ATOM 2297 C C . LEU A 1 297 ? 2.521 11.344 -6.902 1 98.81 297 LEU A C 1
ATOM 2299 O O . LEU A 1 297 ? 1.474 11.266 -7.547 1 98.81 297 LEU A O 1
ATOM 2303 N N . THR A 1 298 ? 2.57 11.719 -5.633 1 98.69 298 THR A N 1
ATOM 2304 C CA . THR A 1 298 ? 1.408 12.242 -4.93 1 98.69 298 THR A CA 1
ATOM 2305 C C . THR A 1 298 ? 1.693 13.641 -4.387 1 98.69 298 THR A C 1
ATOM 2307 O O . THR A 1 298 ? 2.854 14.039 -4.254 1 98.69 298 THR A O 1
ATOM 2310 N N . PRO A 1 299 ? 0.7 14.5 -4.105 1 97.56 299 PRO A N 1
ATOM 2311 C CA . PRO A 1 299 ? 0.826 15.945 -3.922 1 97.56 299 PRO A CA 1
ATOM 2312 C C . PRO A 1 299 ? 1.102 16.328 -2.471 1 97.56 299 PRO A C 1
ATOM 2314 O O . PRO A 1 299 ? 0.452 17.234 -1.936 1 97.56 299 PRO A O 1
ATOM 2317 N N . HIS A 1 300 ? 2.141 15.711 -1.906 1 94.12 300 HIS A N 1
ATOM 2318 C CA . HIS A 1 300 ? 2.51 16.031 -0.534 1 94.12 300 HIS A CA 1
ATOM 2319 C C . HIS A 1 300 ? 1.299 15.977 0.391 1 94.12 300 HIS A C 1
ATOM 2321 O O . HIS A 1 300 ? 0.999 16.953 1.09 1 94.12 300 HIS A O 1
ATOM 2327 N N . ALA A 1 301 ? 0.635 14.859 0.366 1 96.06 301 ALA A N 1
ATOM 2328 C CA . ALA A 1 301 ? -0.648 14.695 1.043 1 96.06 301 ALA A CA 1
ATOM 2329 C C . ALA A 1 301 ? -0.551 13.648 2.156 1 96.06 301 ALA A C 1
ATOM 2331 O O . ALA A 1 301 ? -1.539 13.367 2.834 1 96.06 301 ALA A O 1
ATOM 2332 N N . ALA A 1 302 ? 0.604 13.125 2.414 1 96.75 302 ALA A N 1
ATOM 2333 C CA . ALA A 1 302 ? 0.786 12.008 3.346 1 96.75 302 ALA A CA 1
ATOM 2334 C C . ALA A 1 302 ? 0.271 12.367 4.734 1 96.75 302 ALA A C 1
ATOM 2336 O O . ALA A 1 302 ? -0.227 11.508 5.461 1 96.75 302 ALA A O 1
ATOM 2337 N N . TYR A 1 303 ? 0.366 13.602 5.109 1 93.31 303 TYR A N 1
ATOM 2338 C CA . TYR A 1 303 ? -0.001 14.062 6.441 1 93.31 303 TYR A CA 1
ATOM 2339 C C . TYR A 1 303 ? -1.516 14.109 6.605 1 93.31 303 TYR A C 1
ATOM 2341 O O . TYR A 1 303 ? -2.025 14.156 7.727 1 93.31 303 TYR A O 1
ATOM 2349 N N . ASN A 1 304 ? -2.248 14.18 5.512 1 93.81 304 ASN A N 1
ATOM 2350 C CA . ASN A 1 304 ? -3.625 14.656 5.473 1 93.81 304 ASN A CA 1
ATOM 2351 C C . ASN A 1 304 ? -4.621 13.523 5.715 1 93.81 304 ASN A C 1
ATOM 2353 O O . ASN A 1 304 ? -5.344 13.125 4.801 1 93.81 304 ASN A O 1
ATOM 2357 N N . THR A 1 305 ? -4.68 13.078 6.93 1 95.25 305 THR A N 1
ATOM 2358 C CA . THR A 1 305 ? -5.676 12.094 7.344 1 95.25 305 THR A CA 1
ATOM 2359 C C . THR A 1 305 ? -6.656 12.695 8.344 1 95.25 305 THR A C 1
ATOM 2361 O O . THR A 1 305 ? -6.363 13.719 8.969 1 95.25 305 THR A O 1
ATOM 2364 N N . VAL A 1 306 ? -7.762 12.062 8.484 1 90.81 306 VAL A N 1
ATOM 2365 C CA . VAL A 1 306 ? -8.789 12.523 9.414 1 90.81 306 VAL A CA 1
ATOM 2366 C C . VAL A 1 306 ? -8.203 12.609 10.82 1 90.81 306 VAL A C 1
ATOM 2368 O O . VAL A 1 306 ? -8.328 13.641 11.492 1 90.81 306 VAL A O 1
ATOM 2371 N N . ASN A 1 307 ? -7.531 11.578 11.234 1 92.75 307 ASN A N 1
ATOM 2372 C CA . ASN A 1 307 ? -6.969 11.531 12.578 1 92.75 307 ASN A CA 1
ATOM 2373 C C . ASN A 1 307 ? -5.84 12.539 12.758 1 92.75 307 ASN A C 1
ATOM 2375 O O . ASN A 1 307 ? -5.746 13.195 13.797 1 92.75 307 ASN A O 1
ATOM 2379 N N . SER A 1 308 ? -4.996 12.617 11.812 1 93.25 308 SER A N 1
ATOM 2380 C CA . SER A 1 308 ? -3.875 13.547 11.898 1 93.25 308 SER A CA 1
ATOM 2381 C C . SER A 1 308 ? -4.363 14.992 11.984 1 93.25 308 SER A C 1
ATOM 2383 O O . SER A 1 308 ? -3.85 15.773 12.789 1 93.25 308 SER A O 1
ATOM 2385 N N . ASN A 1 309 ? -5.355 15.352 11.188 1 91.25 309 ASN A N 1
ATOM 2386 C CA . ASN A 1 309 ? -5.898 16.703 11.203 1 91.25 309 ASN A CA 1
ATOM 2387 C C . ASN A 1 309 ? -6.523 17.047 12.555 1 91.25 309 ASN A C 1
ATOM 2389 O O . ASN A 1 309 ? -6.348 18.141 13.07 1 91.25 309 ASN A O 1
ATOM 2393 N N . THR A 1 310 ? -7.211 16.125 13.07 1 91.94 310 THR A N 1
ATOM 2394 C CA . THR A 1 310 ? -7.809 16.312 14.391 1 91.94 310 THR A CA 1
ATOM 2395 C C . THR A 1 310 ? -6.73 16.5 15.445 1 91.94 310 THR A C 1
ATOM 2397 O O . THR A 1 310 ? -6.852 17.375 16.312 1 91.94 310 THR A O 1
ATOM 2400 N N . GLU A 1 311 ? -5.723 15.719 15.344 1 93.12 311 GLU A N 1
ATOM 2401 C CA . GLU A 1 311 ? -4.625 15.82 16.297 1 93.12 311 GLU A CA 1
ATOM 2402 C C . GLU A 1 311 ? -3.879 17.141 16.156 1 93.12 311 GLU A C 1
ATOM 2404 O O . GLU A 1 311 ? -3.459 17.734 17.156 1 93.12 311 GLU A O 1
ATOM 2409 N N . VAL A 1 312 ? -3.658 17.547 15.023 1 93.56 312 VAL A N 1
ATOM 2410 C CA . VAL A 1 312 ? -2.99 18.812 14.742 1 93.56 312 VAL A CA 1
ATOM 2411 C C . VAL A 1 312 ? -3.791 19.969 15.352 1 93.56 312 VAL A C 1
ATOM 2413 O O . VAL A 1 312 ? -3.23 20.828 16.031 1 93.56 312 VAL A O 1
ATOM 2416 N N . ASP A 1 313 ? -5.074 19.922 15.117 1 93.56 313 ASP A N 1
ATOM 2417 C CA . ASP A 1 313 ? -5.945 20.953 15.68 1 93.56 313 ASP A CA 1
ATOM 2418 C C . ASP A 1 313 ? -5.859 20.969 17.203 1 93.56 313 ASP A C 1
ATOM 2420 O O . ASP A 1 313 ? -5.727 22.031 17.812 1 93.56 313 ASP A O 1
ATOM 2424 N N . LYS A 1 314 ? -5.93 19.828 17.734 1 94.88 314 LYS A N 1
ATOM 2425 C CA . LYS A 1 314 ? -5.891 19.688 19.188 1 94.88 314 LYS A CA 1
ATOM 2426 C C . LYS A 1 314 ? -4.602 20.281 19.75 1 94.88 314 LYS A C 1
ATOM 2428 O O . LYS A 1 314 ? -4.633 21.047 20.703 1 94.88 314 LYS A O 1
ATOM 2433 N N . ILE A 1 315 ? -3.516 19.906 19.125 1 95.44 315 ILE A N 1
ATOM 2434 C CA . ILE A 1 315 ? -2.215 20.344 19.625 1 95.44 315 ILE A CA 1
ATOM 2435 C C . ILE A 1 315 ? -2.055 21.844 19.406 1 95.44 315 ILE A C 1
ATOM 2437 O O . ILE A 1 315 ? -1.58 22.562 20.281 1 95.44 315 ILE A O 1
ATOM 2441 N N . ALA A 1 316 ? -2.447 22.281 18.281 1 96.06 316 ALA A N 1
ATOM 2442 C CA . ALA A 1 316 ? -2.336 23.719 17.969 1 96.06 316 ALA A CA 1
ATOM 2443 C C . ALA A 1 316 ? -3.145 24.547 18.953 1 96.06 316 ALA A C 1
ATOM 2445 O O . ALA A 1 316 ? -2.664 25.578 19.453 1 96.06 316 ALA A O 1
ATOM 2446 N N . LEU A 1 317 ? -4.32 24.125 19.25 1 96.88 317 LEU A N 1
ATOM 2447 C CA . LEU A 1 317 ? -5.188 24.844 20.188 1 96.88 317 LEU A CA 1
ATOM 2448 C C . LEU A 1 317 ? -4.652 24.75 21.609 1 96.88 317 LEU A C 1
ATOM 2450 O O . LEU A 1 317 ? -4.688 25.734 22.359 1 96.88 317 LEU A O 1
ATOM 2454 N N . GLN A 1 318 ? -4.184 23.578 21.922 1 96.62 318 GLN A N 1
ATOM 2455 C CA . GLN A 1 318 ? -3.607 23.422 23.25 1 96.62 318 GLN A CA 1
ATOM 2456 C C . GLN A 1 318 ? -2.391 24.312 23.438 1 96.62 318 GLN A C 1
ATOM 2458 O O . GLN A 1 318 ? -2.164 24.844 24.516 1 96.62 318 GLN A O 1
ATOM 2463 N N . ASN A 1 319 ? -1.573 24.422 22.391 1 97.25 319 ASN A N 1
ATOM 2464 C CA . ASN A 1 319 ? -0.451 25.344 22.422 1 97.25 319 ASN A CA 1
ATOM 2465 C C . ASN A 1 319 ? -0.903 26.766 22.797 1 97.25 319 ASN A C 1
ATOM 2467 O O . ASN A 1 319 ? -0.271 27.422 23.625 1 97.25 319 ASN A O 1
ATOM 2471 N N . ILE A 1 320 ? -1.991 27.188 22.234 1 97.38 320 ILE A N 1
ATOM 2472 C CA . ILE A 1 320 ? -2.547 28.5 22.484 1 97.38 320 ILE A CA 1
ATOM 2473 C C . ILE A 1 320 ? -2.996 28.609 23.938 1 97.38 320 ILE A C 1
ATOM 2475 O O . ILE A 1 320 ? -2.654 29.578 24.641 1 97.38 320 ILE A O 1
ATOM 2479 N N . VAL A 1 321 ? -3.654 27.625 24.391 1 97.12 321 VAL A N 1
ATOM 2480 C CA . VAL A 1 321 ? -4.152 27.609 25.766 1 97.12 321 VAL A CA 1
ATOM 2481 C C . VAL A 1 321 ? -2.98 27.656 26.734 1 97.12 321 VAL A C 1
ATOM 2483 O O . VAL A 1 321 ? -3.012 28.422 27.703 1 97.12 321 VAL A O 1
ATOM 2486 N N . ASP A 1 322 ? -2.004 26.891 26.422 1 97.25 322 ASP A N 1
ATOM 2487 C CA . ASP A 1 322 ? -0.826 26.859 27.281 1 97.25 322 ASP A CA 1
ATOM 2488 C C . ASP A 1 322 ? -0.15 28.234 27.344 1 97.25 322 ASP A C 1
ATOM 2490 O O . ASP A 1 322 ? 0.25 28.688 28.406 1 97.25 322 ASP A O 1
ATOM 2494 N N . ILE A 1 323 ? -0.032 28.875 26.234 1 96.75 323 ILE A N 1
ATOM 2495 C CA . ILE A 1 323 ? 0.615 30.172 26.172 1 96.75 323 ILE A CA 1
ATOM 2496 C C . ILE A 1 323 ? -0.191 31.188 26.969 1 96.75 323 ILE A C 1
ATOM 2498 O O . ILE A 1 323 ? 0.375 31.984 27.734 1 96.75 323 ILE A O 1
ATOM 2502 N N . PHE A 1 324 ? -1.476 31.172 26.875 1 96.19 324 PHE A N 1
ATOM 2503 C CA . PHE A 1 324 ? -2.322 32.125 27.562 1 96.19 324 PHE A CA 1
ATOM 2504 C C . PHE A 1 324 ? -2.344 31.859 29.062 1 96.19 324 PHE A C 1
ATOM 2506 O O . PHE A 1 324 ? -2.414 32.781 29.875 1 96.19 324 PHE A O 1
ATOM 2513 N N . ASN A 1 325 ? -2.23 30.609 29.359 1 95.44 325 ASN A N 1
ATOM 2514 C CA . ASN A 1 325 ? -2.348 30.234 30.766 1 95.44 325 ASN A CA 1
ATOM 2515 C C . ASN A 1 325 ? -1.005 30.344 31.484 1 95.44 325 ASN A C 1
ATOM 2517 O O . ASN A 1 325 ? -0.949 30.719 32.656 1 95.44 325 ASN A O 1
ATOM 2521 N N . THR A 1 326 ? 0.089 29.969 30.812 1 95.19 326 THR A N 1
ATOM 2522 C CA . THR A 1 326 ? 1.347 29.812 31.531 1 95.19 326 THR A CA 1
ATOM 2523 C C . THR A 1 326 ? 2.43 30.703 30.938 1 95.19 326 THR A C 1
ATOM 2525 O O . THR A 1 326 ? 3.49 30.891 31.531 1 95.19 326 THR A O 1
ATOM 2528 N N . GLY A 1 327 ? 2.184 31.234 29.812 1 93.5 327 GLY A N 1
ATOM 2529 C CA . GLY A 1 327 ? 3.172 32.062 29.141 1 93.5 327 GLY A CA 1
ATOM 2530 C C . GLY A 1 327 ? 4.184 31.266 28.344 1 93.5 327 GLY A C 1
ATOM 2531 O O . GLY A 1 327 ? 5.082 31.844 27.719 1 93.5 327 GLY A O 1
ATOM 2532 N N . SER A 1 328 ? 3.977 29.906 28.375 1 92.31 328 SER A N 1
ATOM 2533 C CA . SER A 1 328 ? 4.906 29.047 27.641 1 92.31 328 SER A CA 1
ATOM 2534 C C . SER A 1 328 ? 4.219 27.781 27.125 1 92.31 328 SER A C 1
ATOM 2536 O O . SER A 1 328 ? 3.1 27.469 27.547 1 92.31 328 SER A O 1
ATOM 2538 N N . CYS A 1 329 ? 4.801 27.203 26.125 1 93.94 329 CYS A N 1
ATOM 2539 C CA . CYS A 1 329 ? 4.316 25.938 25.578 1 93.94 329 CYS A CA 1
ATOM 2540 C C . CYS A 1 329 ? 5.477 25.047 25.141 1 93.94 329 CYS A C 1
ATOM 2542 O O . CYS A 1 329 ? 6.52 25.547 24.719 1 93.94 329 CYS A O 1
ATOM 2544 N N . THR A 1 330 ? 5.348 23.797 25.328 1 92.38 330 THR A N 1
ATOM 2545 C CA . THR A 1 330 ? 6.383 22.812 25 1 92.38 330 THR A CA 1
ATOM 2546 C C . THR A 1 330 ? 6.785 22.906 23.531 1 92.38 330 THR A C 1
ATOM 2548 O O . THR A 1 330 ? 7.949 22.688 23.188 1 92.38 330 THR A O 1
ATOM 2551 N N . ASN A 1 331 ? 5.91 23.375 22.656 1 94 331 ASN A N 1
ATOM 2552 C CA . ASN A 1 331 ? 6.125 23.359 21.219 1 94 331 ASN A CA 1
ATOM 2553 C C . ASN A 1 331 ? 6.512 24.75 20.703 1 94 331 ASN A C 1
ATOM 2555 O O . ASN A 1 331 ? 6.391 25.031 19.5 1 94 331 ASN A O 1
ATOM 2559 N N . GLN A 1 332 ? 6.914 25.562 21.625 1 94.56 332 GLN A N 1
ATOM 2560 C CA . GLN A 1 332 ? 7.281 26.922 21.219 1 94.56 332 GLN A CA 1
ATOM 2561 C C . GLN A 1 332 ? 8.602 26.922 20.469 1 94.56 332 GLN A C 1
ATOM 2563 O O . GLN A 1 332 ? 9.57 26.281 20.875 1 94.56 332 GLN A O 1
ATOM 2568 N N . VAL A 1 333 ? 8.633 27.422 19.297 1 89.88 333 VAL A N 1
ATOM 2569 C CA . VAL A 1 333 ? 9.844 27.469 18.469 1 89.88 333 VAL A CA 1
ATOM 2570 C C . VAL A 1 333 ? 10.547 28.812 18.672 1 89.88 333 VAL A C 1
ATOM 2572 O O . VAL A 1 333 ? 11.711 28.969 18.281 1 89.88 333 VAL A O 1
ATOM 2575 N N . MET A 1 334 ? 9.922 29.797 19.188 1 77.19 334 MET A N 1
ATOM 2576 C CA . MET A 1 334 ? 10.492 31.094 19.562 1 77.19 334 MET A CA 1
ATOM 2577 C C . MET A 1 334 ? 9.633 31.781 20.609 1 77.19 334 MET A C 1
ATOM 2579 O O . MET A 1 334 ? 8.422 31.531 20.688 1 77.19 334 MET A O 1
ATOM 2583 N N . MET B 1 1 ? 39.75 -62.812 -20 1 34 1 MET B N 1
ATOM 2584 C CA . MET B 1 1 ? 39.125 -61.781 -20.828 1 34 1 MET B CA 1
ATOM 2585 C C . MET B 1 1 ? 37.812 -61.344 -20.219 1 34 1 MET B C 1
ATOM 2587 O O . MET B 1 1 ? 36.812 -62.062 -20.25 1 34 1 MET B O 1
ATOM 2591 N N . THR B 1 2 ? 37.812 -60.781 -19.047 1 40 2 THR B N 1
ATOM 2592 C CA . THR B 1 2 ? 36.688 -60.344 -18.234 1 40 2 THR B CA 1
ATOM 2593 C C . THR B 1 2 ? 35.844 -59.344 -19 1 40 2 THR B C 1
ATOM 2595 O O . THR B 1 2 ? 36.344 -58.312 -19.484 1 40 2 THR B O 1
ATOM 2598 N N . THR B 1 3 ? 34.781 -59.812 -19.75 1 44.03 3 THR B N 1
ATOM 2599 C CA . THR B 1 3 ? 33.875 -58.938 -20.484 1 44.03 3 THR B CA 1
ATOM 2600 C C . THR B 1 3 ? 33.5 -57.719 -19.656 1 44.03 3 THR B C 1
ATOM 2602 O O . THR B 1 3 ? 33.125 -57.875 -18.484 1 44.03 3 THR B O 1
ATOM 2605 N N . PRO B 1 4 ? 34.031 -56.469 -20.031 1 50.25 4 PRO B N 1
ATOM 2606 C CA . PRO B 1 4 ? 33.625 -55.281 -19.281 1 50.25 4 PRO B CA 1
ATOM 2607 C C . PRO B 1 4 ? 32.125 -55.219 -18.984 1 50.25 4 PRO B C 1
ATOM 2609 O O . PRO B 1 4 ? 31.344 -55.844 -19.703 1 50.25 4 PRO B O 1
ATOM 2612 N N . PRO B 1 5 ? 31.75 -54.969 -17.719 1 48.34 5 PRO B N 1
ATOM 2613 C CA . PRO B 1 5 ? 30.328 -54.938 -17.406 1 48.34 5 PRO B CA 1
ATOM 2614 C C . PRO B 1 5 ? 29.5 -54.219 -18.484 1 48.34 5 PRO B C 1
ATOM 2616 O O . PRO B 1 5 ? 30.031 -53.375 -19.219 1 48.34 5 PRO B O 1
ATOM 2619 N N . PRO B 1 6 ? 28.375 -54.812 -18.969 1 41.66 6 PRO B N 1
ATOM 2620 C CA . PRO B 1 6 ? 27.547 -54.188 -19.984 1 41.66 6 PRO B CA 1
ATOM 2621 C C . PRO B 1 6 ? 27.438 -52.656 -19.797 1 41.66 6 PRO B C 1
ATOM 2623 O O . PRO B 1 6 ? 27.625 -52.156 -18.688 1 41.66 6 PRO B O 1
ATOM 2626 N N . ALA B 1 7 ? 27.672 -51.844 -20.891 1 42.91 7 ALA B N 1
ATOM 2627 C CA . ALA B 1 7 ? 27.453 -50.406 -21.047 1 42.91 7 ALA B CA 1
ATOM 2628 C C . ALA B 1 7 ? 26.312 -49.938 -20.156 1 42.91 7 ALA B C 1
ATOM 2630 O O . ALA B 1 7 ? 25.297 -50.625 -20.031 1 42.91 7 ALA B O 1
ATOM 2631 N N . SER B 1 8 ? 26.5 -49.094 -19.141 1 41.16 8 SER B N 1
ATOM 2632 C CA . SER B 1 8 ? 25.5 -48.438 -18.312 1 41.16 8 SER B CA 1
ATOM 2633 C C . SER B 1 8 ? 24.266 -48.062 -19.109 1 41.16 8 SER B C 1
ATOM 2635 O O . SER B 1 8 ? 24.359 -47.469 -20.188 1 41.16 8 SER B O 1
ATOM 2637 N N . THR B 1 9 ? 23.219 -48.844 -19.281 1 41.31 9 THR B N 1
ATOM 2638 C CA . THR B 1 9 ? 21.922 -48.531 -19.859 1 41.31 9 THR B CA 1
ATOM 2639 C C . THR B 1 9 ? 21.594 -47.062 -19.734 1 41.31 9 THR B C 1
ATOM 2641 O O . THR B 1 9 ? 21.594 -46.5 -18.625 1 41.31 9 THR B O 1
ATOM 2644 N N . LYS B 1 10 ? 22.078 -46.188 -20.562 1 46.5 10 LYS B N 1
ATOM 2645 C CA . LYS B 1 10 ? 21.719 -44.781 -20.672 1 46.5 10 LYS B CA 1
ATOM 2646 C C . LYS B 1 10 ? 20.281 -44.562 -20.219 1 46.5 10 LYS B C 1
ATOM 2648 O O . LYS B 1 10 ? 19.328 -44.938 -20.906 1 46.5 10 LYS B O 1
ATOM 2653 N N . THR B 1 11 ? 19.891 -44.75 -19.047 1 56.44 11 THR B N 1
ATOM 2654 C CA . THR B 1 11 ? 18.547 -44.469 -18.562 1 56.44 11 THR B CA 1
ATOM 2655 C C . THR B 1 11 ? 17.984 -43.219 -19.203 1 56.44 11 THR B C 1
ATOM 2657 O O . THR B 1 11 ? 18.578 -42.125 -19.109 1 56.44 11 THR B O 1
ATOM 2660 N N . GLU B 1 12 ? 17.281 -43.312 -20.328 1 77.69 12 GLU B N 1
ATOM 2661 C CA . GLU B 1 12 ? 16.672 -42.25 -21.109 1 77.69 12 GLU B CA 1
ATOM 2662 C C . GLU B 1 12 ? 16.047 -41.188 -20.203 1 77.69 12 GLU B C 1
ATOM 2664 O O . GLU B 1 12 ? 15.367 -41.5 -19.234 1 77.69 12 GLU B O 1
ATOM 2669 N N . MET B 1 13 ? 16.547 -39.938 -20.297 1 92 13 MET B N 1
ATOM 2670 C CA . MET B 1 13 ? 16.031 -38.812 -19.531 1 92 13 MET B CA 1
ATOM 2671 C C . MET B 1 13 ? 14.523 -38.688 -19.672 1 92 13 MET B C 1
ATOM 2673 O O . MET B 1 13 ? 13.977 -38.906 -20.75 1 92 13 MET B O 1
ATOM 2677 N N . LYS B 1 14 ? 13.875 -38.562 -18.562 1 96.69 14 LYS B N 1
ATOM 2678 C CA . LYS B 1 14 ? 12.453 -38.25 -18.625 1 96.69 14 LYS B CA 1
ATOM 2679 C C . LYS B 1 14 ? 12.227 -36.812 -19.125 1 96.69 14 LYS B C 1
ATOM 2681 O O . LYS B 1 14 ? 12.984 -35.906 -18.797 1 96.69 14 LYS B O 1
ATOM 2686 N N . LYS B 1 15 ? 11.188 -36.688 -19.938 1 98 15 LYS B N 1
ATOM 2687 C CA . LYS B 1 15 ? 10.906 -35.406 -20.547 1 98 15 LYS B CA 1
ATOM 2688 C C . LYS B 1 15 ? 9.766 -34.688 -19.828 1 98 15 LYS B C 1
ATOM 2690 O O . LYS B 1 15 ? 8.711 -35.281 -19.578 1 98 15 LYS B O 1
ATOM 2695 N N . ILE B 1 16 ? 9.984 -33.438 -19.453 1 98.25 16 ILE B N 1
ATOM 2696 C CA . ILE B 1 16 ? 8.984 -32.594 -18.828 1 98.25 16 ILE B CA 1
ATOM 2697 C C . ILE B 1 16 ? 8.648 -31.422 -19.75 1 98.25 16 ILE B C 1
ATOM 2699 O O . ILE B 1 16 ? 9.531 -30.625 -20.094 1 98.25 16 ILE B O 1
ATOM 2703 N N . LEU B 1 17 ? 7.379 -31.328 -20.141 1 98.19 17 LEU B N 1
ATOM 2704 C CA . LEU B 1 17 ? 6.922 -30.156 -20.906 1 98.19 17 LEU B CA 1
ATOM 2705 C C . LEU B 1 17 ? 6.41 -29.078 -19.969 1 98.19 17 LEU B C 1
ATOM 2707 O O . LEU B 1 17 ? 5.566 -29.328 -19.109 1 98.19 17 LEU B O 1
ATOM 2711 N N . ILE B 1 18 ? 7.008 -27.953 -20.094 1 97.38 18 ILE B N 1
ATOM 2712 C CA . ILE B 1 18 ? 6.512 -26.781 -19.406 1 97.38 18 ILE B CA 1
ATOM 2713 C C . ILE B 1 18 ? 6.074 -25.719 -20.422 1 97.38 18 ILE B C 1
ATOM 2715 O O . ILE B 1 18 ? 6.887 -25.234 -21.203 1 97.38 18 ILE B O 1
ATOM 2719 N N . THR B 1 19 ? 4.816 -25.406 -20.422 1 95.38 19 THR B N 1
ATOM 2720 C CA . THR B 1 19 ? 4.324 -24.344 -21.297 1 95.38 19 THR B CA 1
ATOM 2721 C C . THR B 1 19 ? 4.312 -23 -20.578 1 95.38 19 THR B C 1
ATOM 2723 O O . THR B 1 19 ? 4.508 -22.953 -19.359 1 95.38 19 THR B O 1
ATOM 2726 N N . GLY B 1 20 ? 4.219 -21.938 -21.312 1 89.62 20 GLY B N 1
ATOM 2727 C CA . GLY B 1 20 ? 4.207 -20.609 -20.734 1 89.62 20 GLY B CA 1
ATOM 2728 C C . GLY B 1 20 ? 5.59 -20.109 -20.359 1 89.62 20 GLY B C 1
ATOM 2729 O O . GLY B 1 20 ? 6.504 -20.125 -21.188 1 89.62 20 GLY B O 1
ATOM 2730 N N . LEU B 1 21 ? 5.719 -19.656 -19.172 1 84.75 21 LEU B N 1
ATOM 2731 C CA . LEU B 1 21 ? 6.996 -19.094 -18.719 1 84.75 21 LEU B CA 1
ATOM 2732 C C . LEU B 1 21 ? 7.984 -20.219 -18.391 1 84.75 21 LEU B C 1
ATOM 2734 O O . LEU B 1 21 ? 7.676 -21.109 -17.594 1 84.75 21 LEU B O 1
ATOM 2738 N N . PRO B 1 22 ? 9.086 -20.125 -18.984 1 89.94 22 PRO B N 1
ATOM 2739 C CA . PRO B 1 22 ? 10.094 -21.156 -18.688 1 89.94 22 PRO B CA 1
ATOM 2740 C C . PRO B 1 22 ? 10.727 -20.984 -17.312 1 89.94 22 PRO B C 1
ATOM 2742 O O . PRO B 1 22 ? 10.836 -19.859 -16.812 1 89.94 22 PRO B O 1
ATOM 2745 N N . PRO B 1 23 ? 11.109 -22.125 -16.719 1 93.12 23 PRO B N 1
ATOM 2746 C CA . PRO B 1 23 ? 11.914 -22.016 -15.5 1 93.12 23 PRO B CA 1
ATOM 2747 C C . PRO B 1 23 ? 13.312 -21.438 -15.758 1 93.12 23 PRO B C 1
ATOM 2749 O O . PRO B 1 23 ? 13.695 -21.25 -16.922 1 93.12 23 PRO B O 1
ATOM 2752 N N . SER B 1 24 ? 13.992 -21.172 -14.742 1 92.19 24 SER B N 1
ATOM 2753 C CA . SER B 1 24 ? 15.344 -20.625 -14.875 1 92.19 24 SER B CA 1
ATOM 2754 C C . SER B 1 24 ? 16.297 -21.656 -15.453 1 92.19 24 SER B C 1
ATOM 2756 O O . SER B 1 24 ? 16.047 -22.859 -15.359 1 92.19 24 SER B O 1
ATOM 2758 N N . ASP B 1 25 ? 17.391 -21.141 -16.031 1 94.38 25 ASP B N 1
ATOM 2759 C CA . ASP B 1 25 ? 18.406 -22.031 -16.562 1 94.38 25 ASP B CA 1
ATOM 2760 C C . ASP B 1 25 ? 19.031 -22.875 -15.453 1 94.38 25 ASP B C 1
ATOM 2762 O O . ASP B 1 25 ? 19.375 -24.031 -15.672 1 94.38 25 ASP B O 1
ATOM 2766 N N . GLU B 1 26 ? 19.094 -22.25 -14.375 1 94.31 26 GLU B N 1
ATOM 2767 C CA . GLU B 1 26 ? 19.625 -22.969 -13.219 1 94.31 26 GLU B CA 1
ATOM 2768 C C . GLU B 1 26 ? 18.734 -24.156 -12.859 1 94.31 26 GLU B C 1
ATOM 2770 O O . GLU B 1 26 ? 19.234 -25.25 -12.578 1 94.31 26 GLU B O 1
ATOM 2775 N N . MET B 1 27 ? 17.469 -23.938 -12.93 1 95 27 MET B N 1
ATOM 2776 C CA . MET B 1 27 ? 16.516 -25 -12.617 1 95 27 MET B CA 1
ATOM 2777 C C . MET B 1 27 ? 16.547 -26.094 -13.688 1 95 27 MET B C 1
ATOM 2779 O O . MET B 1 27 ? 16.469 -27.281 -13.367 1 95 27 MET B O 1
ATOM 2783 N N . LYS B 1 28 ? 16.703 -25.719 -14.914 1 96.25 28 LYS B N 1
ATOM 2784 C CA . LYS B 1 28 ? 16.797 -26.688 -16 1 96.25 28 LYS B CA 1
ATOM 2785 C C . LYS B 1 28 ? 18.016 -27.578 -15.844 1 96.25 28 LYS B C 1
ATOM 2787 O O . LYS B 1 28 ? 17.938 -28.797 -16 1 96.25 28 LYS B O 1
ATOM 2792 N N . THR B 1 29 ? 19.094 -26.875 -15.539 1 96.44 29 THR B N 1
ATOM 2793 C CA . THR B 1 29 ? 20.344 -27.594 -15.352 1 96.44 29 THR B CA 1
ATOM 2794 C C . THR B 1 29 ? 20.234 -28.547 -14.164 1 96.44 29 THR B C 1
ATOM 2796 O O . THR B 1 29 ? 20.672 -29.703 -14.242 1 96.44 29 THR B O 1
ATOM 2799 N N . PHE B 1 30 ? 19.656 -28.062 -13.18 1 95.75 30 PHE B N 1
ATOM 2800 C CA . PHE B 1 30 ? 19.469 -28.875 -11.984 1 95.75 30 PHE B CA 1
ATOM 2801 C C . PHE B 1 30 ? 18.656 -30.125 -12.305 1 95.75 30 PHE B C 1
ATOM 2803 O O . PHE B 1 30 ? 19.031 -31.234 -11.914 1 95.75 30 PHE B O 1
ATOM 2810 N N . MET B 1 31 ? 17.578 -29.969 -12.984 1 96.94 31 MET B N 1
ATOM 2811 C CA . MET B 1 31 ? 16.703 -31.078 -13.336 1 96.94 31 MET B CA 1
ATOM 2812 C C . MET B 1 31 ? 17.391 -32.031 -14.297 1 96.94 31 MET B C 1
ATOM 2814 O O . MET B 1 31 ? 17.219 -33.25 -14.195 1 96.94 31 MET B O 1
ATOM 2818 N N . LYS B 1 32 ? 18.156 -31.5 -15.18 1 96.44 32 LYS B N 1
ATOM 2819 C CA . LYS B 1 32 ? 18.906 -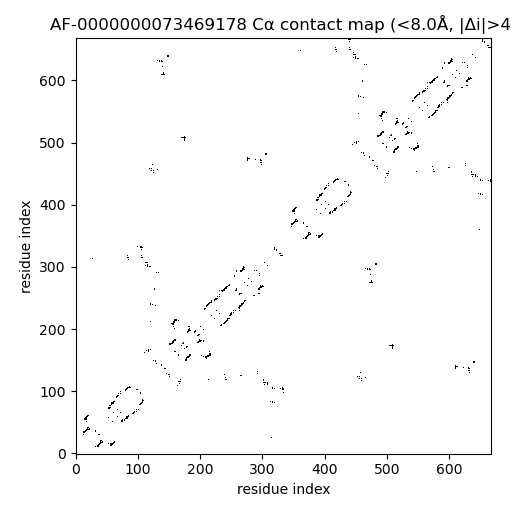32.312 -16.109 1 96.44 32 LYS B CA 1
ATOM 2820 C C . LYS B 1 32 ? 19.859 -33.25 -15.375 1 96.44 32 LYS B C 1
ATOM 2822 O O . LYS B 1 32 ? 19.984 -34.438 -15.727 1 96.44 32 LYS B O 1
ATOM 2827 N N . ASN B 1 33 ? 20.453 -32.688 -14.398 1 96.06 33 ASN B N 1
ATOM 2828 C CA . ASN B 1 33 ? 21.375 -33.469 -13.586 1 96.06 33 ASN B CA 1
ATOM 2829 C C . ASN B 1 33 ? 20.656 -34.594 -12.82 1 96.06 33 ASN B C 1
ATOM 2831 O O . ASN B 1 33 ? 21.266 -35.562 -12.383 1 96.06 33 ASN B O 1
ATOM 2835 N N . GLN B 1 34 ? 19.375 -34.438 -12.719 1 95 34 GLN B N 1
ATOM 2836 C CA . GLN B 1 34 ? 18.578 -35.438 -12.016 1 95 34 GLN B CA 1
ATOM 2837 C C . GLN B 1 34 ? 17.938 -36.438 -12.992 1 95 34 GLN B C 1
ATOM 2839 O O . GLN B 1 34 ? 17.156 -37.312 -12.586 1 95 34 GLN B O 1
ATOM 2844 N N . GLY B 1 35 ? 18.219 -36.188 -14.273 1 96.06 35 GLY B N 1
ATOM 2845 C CA . GLY B 1 35 ? 17.703 -37.125 -15.258 1 96.06 35 GLY B CA 1
ATOM 2846 C C . GLY B 1 35 ? 16.438 -36.656 -15.938 1 96.06 35 GLY B C 1
ATOM 2847 O O . GLY B 1 35 ? 15.727 -37.438 -16.562 1 96.06 35 GLY B O 1
ATOM 2848 N N . TYR B 1 36 ? 16.125 -35.344 -15.797 1 97.44 36 TYR B N 1
ATOM 2849 C CA . TYR B 1 36 ? 14.93 -34.812 -16.406 1 97.44 36 TYR B CA 1
ATOM 2850 C C . TYR B 1 36 ? 15.289 -33.75 -17.453 1 97.44 36 TYR B C 1
ATOM 2852 O O . TYR B 1 36 ? 16.109 -32.875 -17.203 1 97.44 36 TYR B O 1
ATOM 2860 N N . GLU B 1 37 ? 14.727 -33.906 -18.609 1 97.38 37 GLU B N 1
ATOM 2861 C CA . GLU B 1 37 ? 14.859 -32.875 -19.656 1 97.38 37 GLU B CA 1
ATOM 2862 C C . GLU B 1 37 ? 13.625 -31.984 -19.703 1 97.38 37 GLU B C 1
ATOM 2864 O O . GLU B 1 37 ? 12.508 -32.469 -19.891 1 97.38 37 GLU B O 1
ATOM 2869 N N . ILE B 1 38 ? 13.852 -30.703 -19.578 1 97.62 38 ILE B N 1
ATOM 2870 C CA . ILE B 1 38 ? 12.734 -29.766 -19.578 1 97.62 38 ILE B CA 1
ATOM 2871 C C . ILE B 1 38 ? 12.594 -29.141 -20.969 1 97.62 38 ILE B C 1
ATOM 2873 O O . ILE B 1 38 ? 13.547 -28.578 -21.516 1 97.62 38 ILE B O 1
ATOM 2877 N N . LEU B 1 39 ? 11.445 -29.328 -21.578 1 96.88 39 LEU B N 1
ATOM 2878 C CA . LEU B 1 39 ? 11.039 -28.672 -22.812 1 96.88 39 LEU B CA 1
ATOM 2879 C C . LEU B 1 39 ? 10.141 -27.469 -22.516 1 96.88 39 LEU B C 1
ATOM 2881 O O . LEU B 1 39 ? 9.078 -27.625 -21.906 1 96.88 39 LEU B O 1
ATOM 2885 N N . SER B 1 40 ? 10.547 -26.297 -22.906 1 95.88 40 SER B N 1
ATOM 2886 C CA . SER B 1 40 ? 9.797 -25.078 -22.594 1 95.88 40 SER B CA 1
ATOM 2887 C C . SER B 1 40 ? 9.57 -24.234 -23.844 1 95.88 40 SER B C 1
ATOM 2889 O O . SER B 1 40 ? 10.133 -23.156 -23.984 1 95.88 40 SER B O 1
ATOM 2891 N N . PRO B 1 41 ? 8.641 -24.578 -24.672 1 94.75 41 PRO B N 1
ATOM 2892 C CA . PRO B 1 41 ? 8.406 -23.922 -25.969 1 94.75 41 PRO B CA 1
ATOM 2893 C C . PRO B 1 41 ? 7.645 -22.609 -25.828 1 94.75 41 PRO B C 1
ATOM 2895 O O . PRO B 1 41 ? 7.391 -21.922 -26.812 1 94.75 41 PRO B O 1
ATOM 2898 N N . GLY B 1 42 ? 7.27 -22.234 -24.625 1 93.06 42 GLY B N 1
ATOM 2899 C CA . GLY B 1 42 ? 6.48 -21.031 -24.453 1 93.06 42 GLY B CA 1
ATOM 2900 C C . GLY B 1 42 ? 4.984 -21.297 -24.453 1 93.06 42 GLY B C 1
ATOM 2901 O O . GLY B 1 42 ? 4.531 -22.328 -23.969 1 93.06 42 GLY B O 1
ATOM 2902 N N . VAL B 1 43 ? 4.258 -20.297 -24.922 1 91.25 43 VAL B N 1
ATOM 2903 C CA . VAL B 1 43 ? 2.803 -20.406 -24.922 1 91.25 43 VAL B CA 1
ATOM 2904 C C . VAL B 1 43 ? 2.352 -21.188 -26.156 1 91.25 43 VAL B C 1
ATOM 2906 O O . VAL B 1 43 ? 2.779 -20.906 -27.281 1 91.25 43 VAL B O 1
ATOM 2909 N N . LEU B 1 44 ? 1.544 -22.188 -25.922 1 92.94 44 LEU B N 1
ATOM 2910 C CA . LEU B 1 44 ? 1.068 -23.047 -27 1 92.94 44 LEU B CA 1
ATOM 2911 C C . LEU B 1 44 ? -0.456 -23.094 -27.031 1 92.94 44 LEU B C 1
ATOM 2913 O O . LEU B 1 44 ? -1.105 -22.938 -26 1 92.94 44 LEU B O 1
ATOM 2917 N N . LYS B 1 45 ? -0.928 -23.297 -28.219 1 89.69 45 LYS B N 1
ATOM 2918 C CA . LYS B 1 45 ? -2.35 -23.578 -28.391 1 89.69 45 LYS B CA 1
ATOM 2919 C C . LYS B 1 45 ? -2.635 -25.078 -28.234 1 89.69 45 LYS B C 1
ATOM 2921 O O . LYS B 1 45 ? -1.707 -25.891 -28.156 1 89.69 45 LYS B O 1
ATOM 2926 N N . GLU B 1 46 ? -3.836 -25.359 -28.141 1 93.25 46 GLU B N 1
ATOM 2927 C CA . GLU B 1 46 ? -4.242 -26.719 -27.812 1 93.25 46 GLU B CA 1
ATOM 2928 C C . GLU B 1 46 ? -3.588 -27.734 -28.734 1 93.25 46 GLU B C 1
ATOM 2930 O O . GLU B 1 46 ? -2.961 -28.688 -28.281 1 93.25 46 GLU B O 1
ATOM 2935 N N . ASP B 1 47 ? -3.73 -27.531 -30.062 1 94.88 47 ASP B N 1
ATOM 2936 C CA . ASP B 1 47 ? -3.182 -28.469 -31.031 1 94.88 47 ASP B CA 1
ATOM 2937 C C . ASP B 1 47 ? -1.663 -28.578 -30.906 1 94.88 47 ASP B C 1
ATOM 2939 O O . ASP B 1 47 ? -1.091 -29.656 -31.062 1 94.88 47 ASP B O 1
ATOM 2943 N N . GLU B 1 48 ? -1.043 -27.453 -30.641 1 96.5 48 GLU B N 1
ATOM 2944 C CA . GLU B 1 48 ? 0.403 -27.422 -30.438 1 96.5 48 GLU B CA 1
ATOM 2945 C C . GLU B 1 48 ? 0.795 -28.156 -29.156 1 96.5 48 GLU B C 1
ATOM 2947 O O . GLU B 1 48 ? 1.859 -28.781 -29.094 1 96.5 48 GLU B O 1
ATOM 2952 N N . ILE B 1 49 ? -0.025 -28.047 -28.141 1 97 49 ILE B N 1
ATOM 2953 C CA . ILE B 1 49 ? 0.218 -28.734 -26.875 1 97 49 ILE B CA 1
ATOM 2954 C C . ILE B 1 49 ? 0.174 -30.25 -27.094 1 97 49 ILE B C 1
ATOM 2956 O O . ILE B 1 49 ? 1.031 -30.984 -26.609 1 97 49 ILE B O 1
ATOM 2960 N N . ILE B 1 50 ? -0.812 -30.688 -27.891 1 97 50 ILE B N 1
ATOM 2961 C CA . ILE B 1 50 ? -0.98 -32.094 -28.188 1 97 50 ILE B CA 1
ATOM 2962 C C . ILE B 1 50 ? 0.268 -32.625 -28.891 1 97 50 ILE B C 1
ATOM 2964 O O . ILE B 1 50 ? 0.782 -33.688 -28.531 1 97 50 ILE B O 1
ATOM 2968 N N . GLU B 1 51 ? 0.738 -31.859 -29.844 1 97.25 51 GLU B N 1
ATOM 2969 C CA . GLU B 1 51 ? 1.949 -32.25 -30.562 1 97.25 51 GLU B CA 1
ATOM 2970 C C . GLU B 1 51 ? 3.156 -32.281 -29.625 1 97.25 51 GLU B C 1
ATOM 2972 O O . GLU B 1 51 ? 3.971 -33.188 -29.688 1 97.25 51 GLU B O 1
ATOM 2977 N N . ALA B 1 52 ? 3.258 -31.328 -28.781 1 96.94 52 ALA B N 1
ATOM 2978 C CA . ALA B 1 52 ? 4.41 -31.188 -27.891 1 96.94 52 ALA B CA 1
ATOM 2979 C C . ALA B 1 52 ? 4.414 -32.281 -26.828 1 96.94 52 ALA B C 1
ATOM 2981 O O . ALA B 1 52 ? 5.469 -32.625 -26.281 1 96.94 52 ALA B O 1
ATOM 2982 N N . LEU B 1 53 ? 3.275 -32.781 -26.5 1 97.44 53 LEU B N 1
ATOM 2983 C CA . LEU B 1 53 ? 3.145 -33.75 -25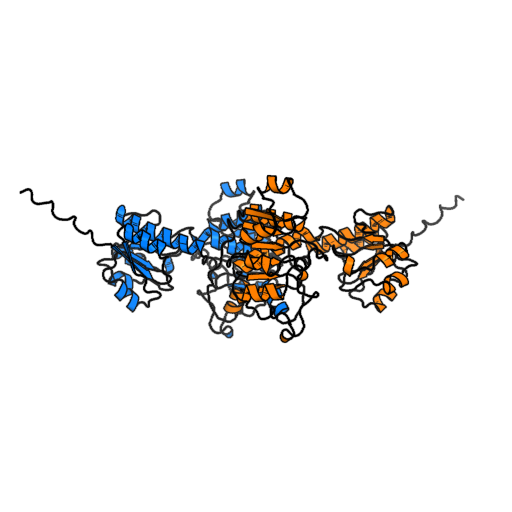.422 1 97.44 53 LEU B CA 1
ATOM 2984 C C . LEU B 1 53 ? 3.533 -35.156 -25.906 1 97.44 53 LEU B C 1
ATOM 2986 O O . LEU B 1 53 ? 3.703 -36.062 -25.094 1 97.44 53 LEU B O 1
ATOM 2990 N N . ALA B 1 54 ? 3.701 -35.312 -27.219 1 95 54 ALA B N 1
ATOM 2991 C CA . ALA B 1 54 ? 4.094 -36.594 -27.75 1 95 54 ALA B CA 1
ATOM 2992 C C . ALA B 1 54 ? 5.426 -37.062 -27.156 1 95 54 ALA B C 1
ATOM 2994 O O . ALA B 1 54 ? 6.441 -36.375 -27.281 1 95 54 ALA B O 1
ATOM 2995 N N . GLY B 1 55 ? 5.379 -38.188 -26.469 1 94.94 55 GLY B N 1
ATOM 2996 C CA . GLY B 1 55 ? 6.598 -38.75 -25.922 1 94.94 55 GLY B CA 1
ATOM 2997 C C . GLY B 1 55 ? 7.039 -38.094 -24.625 1 94.94 55 GLY B C 1
ATOM 2998 O O . GLY B 1 55 ? 8.141 -38.375 -24.125 1 94.94 55 GLY B O 1
ATOM 2999 N N . VAL B 1 56 ? 6.242 -37.25 -24.047 1 97.31 56 VAL B N 1
ATOM 3000 C CA . VAL B 1 56 ? 6.582 -36.5 -22.844 1 97.31 56 VAL B CA 1
ATOM 3001 C C . VAL B 1 56 ? 6.055 -37.25 -21.609 1 97.31 56 VAL B C 1
ATOM 3003 O O . VAL B 1 56 ? 4.969 -37.844 -21.656 1 97.31 56 VAL B O 1
ATOM 3006 N N . ASP B 1 57 ? 6.816 -37.25 -20.562 1 97.81 57 ASP B N 1
ATOM 3007 C CA . ASP B 1 57 ? 6.5 -38.031 -19.375 1 97.81 57 ASP B CA 1
ATOM 3008 C C . ASP B 1 57 ? 5.695 -37.188 -18.375 1 97.81 57 ASP B C 1
ATOM 3010 O O . ASP B 1 57 ? 4.945 -37.75 -17.562 1 97.81 57 ASP B O 1
ATOM 3014 N N . ALA B 1 58 ? 5.938 -35.906 -18.359 1 98.44 58 ALA B N 1
ATOM 3015 C CA . ALA B 1 58 ? 5.293 -35.031 -17.406 1 98.44 58 ALA B CA 1
ATOM 3016 C C . ALA B 1 58 ? 4.992 -33.656 -18.031 1 98.44 58 A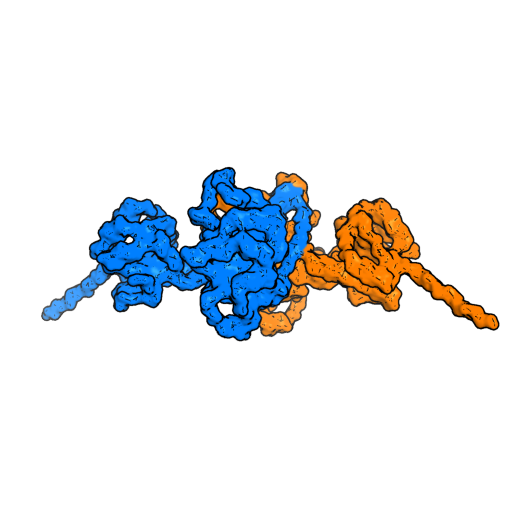LA B C 1
ATOM 3018 O O . ALA B 1 58 ? 5.691 -33.219 -18.938 1 98.44 58 ALA B O 1
ATOM 3019 N N . TYR B 1 59 ? 3.932 -33.031 -17.484 1 98.19 59 TYR B N 1
ATOM 3020 C CA . TYR B 1 59 ? 3.477 -31.766 -18.062 1 98.19 59 TYR B CA 1
ATOM 3021 C C . TYR B 1 59 ? 3.191 -30.75 -16.953 1 98.19 59 TYR B C 1
ATOM 3023 O O . TYR B 1 59 ? 2.492 -31.062 -15.984 1 98.19 59 TYR B O 1
ATOM 3031 N N . ILE B 1 60 ? 3.791 -29.594 -17.078 1 97.62 60 ILE B N 1
ATOM 3032 C CA . ILE B 1 60 ? 3.459 -28.438 -16.25 1 97.62 60 ILE B CA 1
ATOM 3033 C C . ILE B 1 60 ? 2.799 -27.375 -17.109 1 97.62 60 ILE B C 1
ATOM 3035 O O . ILE B 1 60 ? 3.475 -26.672 -17.859 1 97.62 60 ILE B O 1
ATOM 3039 N N . PRO B 1 61 ? 1.461 -27.328 -16.984 1 95.31 61 PRO B N 1
ATOM 3040 C CA . PRO B 1 61 ? 0.791 -26.25 -17.719 1 95.31 61 PRO B CA 1
ATOM 3041 C C . PRO B 1 61 ? 1.038 -24.875 -17.094 1 95.31 61 PRO B C 1
ATOM 3043 O O . PRO B 1 61 ? 0.459 -24.562 -16.062 1 95.31 61 PRO B O 1
ATOM 3046 N N . GLY B 1 62 ? 1.854 -24.047 -17.734 1 86.31 62 GLY B N 1
ATOM 3047 C CA . GLY B 1 62 ? 2.254 -22.766 -17.172 1 86.31 62 GLY B CA 1
ATOM 3048 C C . GLY B 1 62 ? 1.615 -21.578 -17.859 1 86.31 62 GLY B C 1
ATOM 3049 O O . GLY B 1 62 ? 1.837 -20.422 -17.469 1 86.31 62 GLY B O 1
ATOM 3050 N N . GLY B 1 63 ? 0.828 -21.812 -18.859 1 77.81 63 GLY B N 1
ATOM 3051 C CA . GLY B 1 63 ? 0.145 -20.75 -19.578 1 77.81 63 GLY B CA 1
ATOM 3052 C C . GLY B 1 63 ? -1.306 -20.578 -19.172 1 77.81 63 GLY B C 1
ATOM 3053 O O . GLY B 1 63 ? -1.653 -20.812 -18 1 77.81 63 GLY B O 1
ATOM 3054 N N . GLU B 1 64 ? -2.1 -20 -20.031 1 77.44 64 GLU B N 1
ATOM 3055 C CA . GLU B 1 64 ? -3.521 -19.781 -19.781 1 77.44 64 GLU B CA 1
ATOM 3056 C C . GLU B 1 64 ? -4.363 -20.922 -20.359 1 77.44 64 GLU B C 1
ATOM 3058 O O . GLU B 1 64 ? -5.586 -20.797 -20.484 1 77.44 64 GLU B O 1
ATOM 3063 N N . GLU B 1 65 ? -3.703 -21.984 -20.625 1 86.62 65 GLU B N 1
ATOM 3064 C CA . GLU B 1 65 ? -4.398 -23.078 -21.297 1 86.62 65 GLU B CA 1
ATOM 3065 C C . GLU B 1 65 ? -5.184 -23.922 -20.297 1 86.62 65 GLU B C 1
ATOM 3067 O O . GLU B 1 65 ? -4.887 -23.906 -19.094 1 86.62 65 GLU B O 1
ATOM 3072 N N . VAL B 1 66 ? -6.18 -24.547 -20.797 1 90.75 66 VAL B N 1
ATOM 3073 C CA . VAL B 1 66 ? -6.934 -25.578 -20.094 1 90.75 66 VAL B CA 1
ATOM 3074 C C . VAL B 1 66 ? -6.535 -26.969 -20.594 1 90.75 66 VAL B C 1
ATOM 3076 O O . VAL B 1 66 ? -6.52 -27.203 -21.797 1 90.75 66 VAL B O 1
ATOM 3079 N N . VAL B 1 67 ? -6.168 -27.859 -19.734 1 96.12 67 VAL B N 1
ATOM 3080 C CA . VAL B 1 67 ? -5.793 -29.219 -20.078 1 96.12 67 VAL B CA 1
ATOM 3081 C C . VAL B 1 67 ? -7.043 -30.094 -20.188 1 96.12 67 VAL B C 1
ATOM 3083 O O . VAL B 1 67 ? -7.449 -30.734 -19.219 1 96.12 67 VAL B O 1
ATOM 3086 N N . THR B 1 68 ? -7.512 -30.156 -21.375 1 96 68 THR B N 1
ATOM 3087 C CA . THR B 1 68 ? -8.789 -30.812 -21.656 1 96 68 THR B CA 1
ATOM 3088 C C . THR B 1 68 ? -8.609 -32.312 -21.766 1 96 68 THR B C 1
ATOM 3090 O O . THR B 1 68 ? -7.48 -32.812 -21.797 1 96 68 THR B O 1
ATOM 3093 N N . GLU B 1 69 ? -9.75 -33 -21.828 1 96.5 69 GLU B N 1
ATOM 3094 C CA . GLU B 1 69 ? -9.742 -34.438 -22.078 1 96.5 69 GLU B CA 1
ATOM 3095 C C . GLU B 1 69 ? -9.016 -34.781 -23.375 1 96.5 69 GLU B C 1
ATOM 3097 O O . GLU B 1 69 ? -8.297 -35.781 -23.438 1 96.5 69 GLU B O 1
ATOM 3102 N N . LYS B 1 70 ? -9.234 -33.938 -24.344 1 97.25 70 LYS B N 1
ATOM 3103 C CA . LYS B 1 70 ? -8.586 -34.125 -25.641 1 97.25 70 LYS B CA 1
ATOM 3104 C C . LYS B 1 70 ? -7.066 -34.125 -25.484 1 97.25 70 LYS B C 1
ATOM 3106 O O . LYS B 1 70 ? -6.383 -35 -26.031 1 97.25 70 LYS B O 1
ATOM 3111 N N . ILE B 1 71 ? -6.562 -33.156 -24.781 1 97.19 71 ILE B N 1
ATOM 3112 C CA . ILE B 1 71 ? -5.125 -33.031 -24.562 1 97.19 71 ILE B CA 1
ATOM 3113 C C . ILE B 1 71 ? -4.617 -34.25 -23.781 1 97.19 71 ILE B C 1
ATOM 3115 O O . ILE B 1 71 ? -3.613 -34.875 -24.156 1 97.19 71 ILE B O 1
ATOM 3119 N N . ILE B 1 72 ? -5.285 -34.625 -22.75 1 97.62 72 ILE B N 1
ATOM 3120 C CA . ILE B 1 72 ? -4.891 -35.719 -21.859 1 97.62 72 ILE B CA 1
ATOM 3121 C C . ILE B 1 72 ? -4.891 -37.031 -22.641 1 97.62 72 ILE B C 1
ATOM 3123 O O . ILE B 1 72 ? -3.93 -37.812 -22.562 1 97.62 72 ILE B O 1
ATOM 3127 N N . ALA B 1 73 ? -5.949 -37.25 -23.422 1 96.75 73 ALA B N 1
ATOM 3128 C CA . ALA B 1 73 ? -6.098 -38.5 -24.188 1 96.75 73 ALA B CA 1
ATOM 3129 C C . ALA B 1 73 ? -4.98 -38.625 -25.219 1 96.75 73 ALA B C 1
ATOM 3131 O O . ALA B 1 73 ? -4.531 -39.75 -25.5 1 96.75 73 ALA B O 1
ATOM 3132 N N . SER B 1 74 ? -4.574 -37.562 -25.719 1 96.25 74 SER B N 1
ATOM 3133 C CA . SER B 1 74 ? -3.543 -37.594 -26.75 1 96.25 74 SER B CA 1
ATOM 3134 C C . SER B 1 74 ? -2.209 -38.062 -26.188 1 96.25 74 SER B C 1
ATOM 3136 O O . SER B 1 74 ? -1.354 -38.562 -26.938 1 96.25 74 SER B O 1
ATOM 3138 N N . ALA B 1 75 ? -1.998 -37.906 -24.906 1 95.38 75 ALA B N 1
ATOM 3139 C CA . ALA B 1 75 ? -0.709 -38.188 -24.281 1 95.38 75 ALA B CA 1
ATOM 3140 C C . ALA B 1 75 ? -0.818 -39.375 -23.328 1 95.38 75 ALA B C 1
ATOM 3142 O O . ALA B 1 75 ? 0.107 -39.656 -22.562 1 95.38 75 ALA B O 1
ATOM 3143 N N . LYS B 1 76 ? -1.856 -40.094 -23.391 1 93.31 76 LYS B N 1
ATOM 3144 C CA . LYS B 1 76 ? -2.213 -41.094 -22.406 1 93.31 76 LYS B CA 1
ATOM 3145 C C . LYS B 1 76 ? -1.161 -42.219 -22.344 1 93.31 76 LYS B C 1
ATOM 3147 O O . LYS B 1 76 ? -1.01 -42.875 -21.312 1 93.31 76 LYS B O 1
ATOM 3152 N N . ASN B 1 77 ? -0.416 -42.406 -23.391 1 94.06 77 ASN B N 1
ATOM 3153 C CA . ASN B 1 77 ? 0.509 -43.531 -23.453 1 94.06 77 ASN B CA 1
ATOM 3154 C C . ASN B 1 77 ? 1.815 -43.219 -22.719 1 94.06 77 ASN B C 1
ATOM 3156 O O . ASN B 1 77 ? 2.494 -44.125 -22.25 1 94.06 77 ASN B O 1
ATOM 3160 N N . THR B 1 78 ? 2.143 -41.969 -22.594 1 96.31 78 THR B N 1
ATOM 3161 C CA . THR B 1 78 ? 3.461 -41.656 -22.062 1 96.31 78 THR B CA 1
ATOM 3162 C C . THR B 1 78 ? 3.34 -40.75 -20.828 1 96.31 78 THR B C 1
ATOM 3164 O O . THR B 1 78 ? 4.102 -40.875 -19.875 1 96.31 78 THR B O 1
ATOM 3167 N N . LEU B 1 79 ? 2.424 -39.875 -20.797 1 97.69 79 LEU B N 1
ATOM 3168 C CA . LEU B 1 79 ? 2.275 -38.875 -19.734 1 97.69 79 LEU B CA 1
ATOM 3169 C C . LEU B 1 79 ? 1.896 -39.531 -18.422 1 97.69 79 LEU B C 1
ATOM 3171 O O . LEU B 1 79 ? 0.942 -40.312 -18.359 1 97.69 79 LEU B O 1
ATOM 3175 N N . LYS B 1 80 ? 2.607 -39.188 -17.406 1 97.19 80 LYS B N 1
ATOM 3176 C CA . LYS B 1 80 ? 2.369 -39.844 -16.125 1 97.19 80 LYS B CA 1
ATOM 3177 C C . LYS B 1 80 ? 1.849 -38.844 -15.094 1 97.19 80 LYS B C 1
ATOM 3179 O O . LYS B 1 80 ? 1.191 -39.25 -14.125 1 97.19 80 LYS B O 1
ATOM 3184 N N . VAL B 1 81 ? 2.193 -37.625 -15.305 1 98 81 VAL B N 1
ATOM 3185 C CA . VAL B 1 81 ? 1.827 -36.656 -14.289 1 98 81 VAL B CA 1
ATOM 3186 C C . VAL B 1 81 ? 1.613 -35.281 -14.938 1 98 81 VAL B C 1
ATOM 3188 O O . VAL B 1 81 ? 2.357 -34.906 -15.844 1 98 81 VAL B O 1
ATOM 3191 N N . ILE B 1 82 ? 0.562 -34.656 -14.562 1 98 82 ILE B N 1
ATOM 3192 C CA . ILE B 1 82 ? 0.317 -33.219 -14.789 1 98 82 ILE B CA 1
ATOM 3193 C C . ILE B 1 82 ? 0.478 -32.469 -13.484 1 98 82 ILE B C 1
ATOM 3195 O O . ILE B 1 82 ? -0.331 -32.625 -12.562 1 98 82 ILE B O 1
ATOM 3199 N N . SER B 1 83 ? 1.561 -31.719 -13.406 1 97.06 83 SER B N 1
ATOM 3200 C CA . SER B 1 83 ? 1.816 -30.891 -12.227 1 97.06 83 SER B CA 1
ATOM 3201 C C . SER B 1 83 ? 1.374 -29.453 -12.453 1 97.06 83 SER B C 1
ATOM 3203 O O . SER B 1 83 ? 2.135 -28.641 -12.977 1 97.06 83 SER B O 1
ATOM 3205 N N . PHE B 1 84 ? 0.219 -29.172 -11.961 1 94.75 84 PHE B N 1
ATOM 3206 C CA . PHE B 1 84 ? -0.339 -27.844 -12.172 1 94.75 84 PHE B CA 1
ATOM 3207 C C . PHE B 1 84 ? 0.451 -26.797 -11.398 1 94.75 84 PHE B C 1
ATOM 3209 O O . PHE B 1 84 ? 0.806 -27.016 -10.242 1 94.75 84 PHE B O 1
ATOM 3216 N N . ASN B 1 85 ? 0.746 -25.75 -12.086 1 92.06 85 ASN B N 1
ATOM 3217 C CA . ASN B 1 85 ? 1.602 -24.719 -11.523 1 92.06 85 ASN B CA 1
ATOM 3218 C C . ASN B 1 85 ? 0.79 -23.688 -10.75 1 92.06 85 ASN B C 1
ATOM 3220 O O . ASN B 1 85 ? 1.008 -22.484 -10.898 1 92.06 85 ASN B O 1
ATOM 3224 N N . GLY B 1 86 ? -0.155 -24.078 -9.984 1 87.94 86 GLY B N 1
ATOM 3225 C CA . GLY B 1 86 ? -1 -23.234 -9.164 1 87.94 86 GLY B CA 1
ATOM 3226 C C . GLY B 1 86 ? -1.825 -24 -8.148 1 87.94 86 GLY B C 1
ATOM 3227 O O . GLY B 1 86 ? -1.64 -25.203 -7.98 1 87.94 86 GLY B O 1
ATOM 3228 N N . VAL B 1 87 ? -2.678 -23.266 -7.488 1 82.5 87 VAL B N 1
ATOM 3229 C CA . VAL B 1 87 ? -3.502 -23.875 -6.449 1 82.5 87 VAL B CA 1
ATOM 3230 C C . VAL B 1 87 ? -4.82 -24.359 -7.055 1 82.5 87 VAL B C 1
ATOM 3232 O O . VAL B 1 87 ? -5.254 -25.484 -6.793 1 82.5 87 VAL B O 1
ATOM 3235 N N . GLY B 1 88 ? -5.477 -23.531 -7.84 1 79.75 88 GLY B N 1
ATOM 3236 C CA . GLY B 1 88 ? -6.809 -23.797 -8.367 1 79.75 88 GLY B CA 1
ATOM 3237 C C . GLY B 1 88 ? -6.793 -24.641 -9.633 1 79.75 88 GLY B C 1
ATOM 3238 O O . GLY B 1 88 ? -7.211 -24.172 -10.695 1 79.75 88 GLY B O 1
ATOM 3239 N N . TYR B 1 89 ? -6.523 -25.875 -9.547 1 85.69 89 TYR B N 1
ATOM 3240 C CA . TYR B 1 89 ? -6.34 -26.766 -10.688 1 85.69 89 TYR B CA 1
ATOM 3241 C C . TYR B 1 89 ? -7.684 -27.141 -11.305 1 85.69 89 TYR B C 1
ATOM 3243 O O . TYR B 1 89 ? -7.746 -27.578 -12.461 1 85.69 89 TYR B O 1
ATOM 3251 N N . GLY B 1 90 ? -8.781 -26.953 -10.602 1 81.56 90 GLY B N 1
ATOM 3252 C CA . GLY B 1 90 ? -10.086 -27.484 -10.977 1 81.56 90 GLY B CA 1
ATOM 3253 C C . GL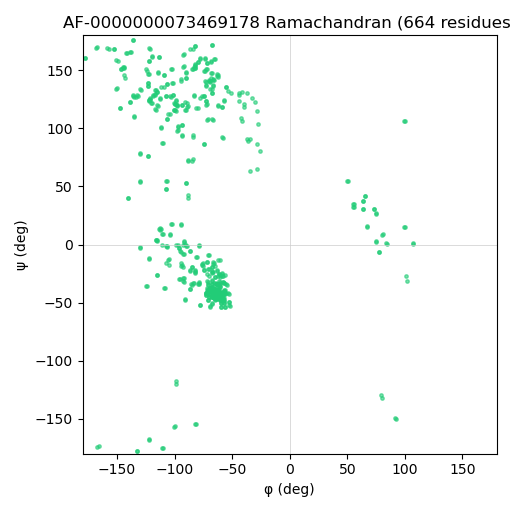Y B 1 90 ? -10.578 -26.938 -12.305 1 81.56 90 GLY B C 1
ATOM 3254 O O . GLY B 1 90 ? -11.211 -27.672 -13.078 1 81.56 90 GLY B O 1
ATOM 3255 N N . TYR B 1 91 ? -10.266 -25.797 -12.562 1 77.88 91 TYR B N 1
ATOM 3256 C CA . TYR B 1 91 ? -10.711 -25.172 -13.805 1 77.88 91 TYR B CA 1
ATOM 3257 C C . TYR B 1 91 ? -9.75 -25.484 -14.945 1 77.88 91 TYR B C 1
ATOM 3259 O O . TYR B 1 91 ? -10.148 -25.53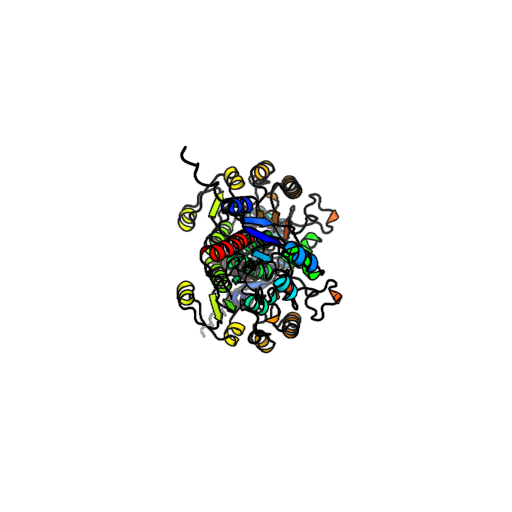1 -16.109 1 77.88 91 TYR B O 1
ATOM 3267 N N . TYR B 1 92 ? -8.609 -25.797 -14.648 1 88.94 92 TYR B N 1
ATOM 3268 C CA . TYR B 1 92 ? -7.559 -25.797 -15.656 1 88.94 92 TYR B CA 1
ATOM 3269 C C . TYR B 1 92 ? -7.203 -27.203 -16.094 1 88.94 92 TYR B C 1
ATOM 3271 O O . TYR B 1 92 ? -6.594 -27.406 -17.141 1 88.94 92 TYR B O 1
ATOM 3279 N N . VAL B 1 93 ? -7.582 -28.172 -15.32 1 94.81 93 VAL B N 1
ATOM 3280 C CA . VAL B 1 93 ? -7.215 -29.547 -15.625 1 94.81 93 VAL B CA 1
ATOM 3281 C C . VAL B 1 93 ? -8.445 -30.453 -15.531 1 94.81 93 VAL B C 1
ATOM 3283 O O . VAL B 1 93 ? -9.18 -30.406 -14.539 1 94.81 93 VAL B O 1
ATOM 3286 N N . ASP B 1 94 ? -8.695 -31.203 -16.531 1 95.38 94 ASP B N 1
ATOM 3287 C CA . ASP B 1 94 ? -9.742 -32.219 -16.5 1 95.38 94 ASP B CA 1
ATOM 3288 C C . ASP B 1 94 ? -9.312 -33.438 -15.664 1 95.38 94 ASP B C 1
ATOM 3290 O O . ASP B 1 94 ? -8.875 -34.438 -16.203 1 95.38 94 ASP B O 1
ATOM 3294 N N . VAL B 1 95 ? -9.562 -33.312 -14.406 1 95.62 95 VAL B N 1
ATOM 3295 C CA . VAL B 1 95 ? -9.062 -34.312 -13.445 1 95.62 95 VAL B CA 1
ATOM 3296 C C . VAL B 1 95 ? -9.719 -35.656 -13.688 1 95.62 95 VAL B C 1
ATOM 3298 O O . VAL B 1 95 ? -9.047 -36.688 -13.664 1 95.62 95 VAL B O 1
ATOM 3301 N N . PRO B 1 96 ? -11.016 -35.719 -13.969 1 95.19 96 PRO B N 1
ATOM 3302 C CA . PRO B 1 96 ? -11.625 -37 -14.289 1 95.19 96 PRO B CA 1
ATOM 3303 C C . PRO B 1 96 ? -10.961 -37.688 -15.477 1 95.19 96 PRO B C 1
ATOM 3305 O O . PRO B 1 96 ? -10.734 -38.906 -15.445 1 95.19 96 PRO B O 1
ATOM 3308 N N . ALA B 1 97 ? -10.664 -36.938 -16.453 1 96.44 97 ALA B N 1
ATOM 3309 C CA . ALA B 1 97 ? -9.984 -37.5 -17.609 1 96.44 97 ALA B CA 1
ATOM 3310 C C . ALA B 1 97 ? -8.602 -38.031 -17.234 1 96.44 97 ALA B C 1
ATOM 3312 O O . ALA B 1 97 ? -8.18 -39.094 -17.719 1 96.44 97 ALA B O 1
ATOM 3313 N N . ALA B 1 98 ? -7.879 -37.312 -16.438 1 97.25 98 ALA B N 1
ATOM 3314 C CA . ALA B 1 98 ? -6.562 -37.719 -15.984 1 97.25 98 ALA B CA 1
ATOM 3315 C C . ALA B 1 98 ? -6.656 -39.031 -15.211 1 97.25 98 ALA B C 1
ATOM 3317 O O . ALA B 1 98 ? -5.859 -39.969 -15.43 1 97.25 98 ALA B O 1
ATOM 3318 N N . LYS B 1 99 ? -7.637 -39.125 -14.383 1 95.44 99 LYS B N 1
ATOM 3319 C CA . LYS B 1 99 ? -7.867 -40.344 -13.594 1 95.44 99 LYS B CA 1
ATOM 3320 C C . LYS B 1 99 ? -8.164 -41.531 -14.492 1 95.44 99 LYS B C 1
ATOM 3322 O O . LYS B 1 99 ? -7.637 -42.625 -14.273 1 95.44 99 LYS B O 1
ATOM 3327 N N . LYS B 1 100 ? -8.984 -41.312 -15.453 1 96.25 100 LYS B N 1
ATOM 3328 C CA . LYS B 1 100 ? -9.359 -42.344 -16.406 1 96.25 100 LYS B CA 1
ATOM 3329 C C . LYS B 1 100 ? -8.133 -42.969 -17.078 1 96.25 100 LYS B C 1
ATOM 3331 O O . LYS B 1 100 ? -8.109 -44.156 -17.391 1 96.25 100 LYS B O 1
ATOM 3336 N N . HIS B 1 101 ? -7.16 -42.156 -17.297 1 96.44 101 HIS B N 1
ATOM 3337 C CA . HIS B 1 101 ? -5.98 -42.625 -18.031 1 96.44 101 HIS B CA 1
ATOM 3338 C C . HIS B 1 101 ? -4.809 -42.875 -17.094 1 96.44 101 HIS B C 1
ATOM 3340 O O . HIS B 1 101 ? -3.666 -43 -17.531 1 96.44 101 HIS B O 1
ATOM 3346 N N . ASN B 1 102 ? -5.055 -42.812 -15.742 1 95.38 102 ASN B N 1
ATOM 3347 C CA . ASN B 1 102 ? -4.062 -43.094 -14.711 1 95.38 102 ASN B CA 1
ATOM 3348 C C . ASN B 1 102 ? -2.91 -42.094 -14.758 1 95.38 102 ASN B C 1
ATOM 3350 O O . ASN B 1 102 ? -1.743 -42.469 -14.68 1 95.38 102 ASN B O 1
ATOM 3354 N N . ILE B 1 103 ? -3.205 -40.875 -15.039 1 97 103 ILE B N 1
ATOM 3355 C CA . ILE B 1 103 ? -2.254 -39.781 -14.992 1 97 103 ILE B CA 1
ATOM 3356 C C . ILE B 1 103 ? -2.418 -39 -13.688 1 97 103 ILE B C 1
ATOM 3358 O O . ILE B 1 103 ? -3.502 -38.5 -13.391 1 97 103 ILE B O 1
ATOM 3362 N N . ALA B 1 104 ? -1.384 -38.938 -12.922 1 96.94 104 ALA B N 1
ATOM 3363 C CA . ALA B 1 104 ? -1.441 -38.188 -11.656 1 96.94 104 ALA B CA 1
ATOM 3364 C C . ALA B 1 104 ? -1.598 -36.688 -11.898 1 96.94 104 ALA B C 1
ATOM 3366 O O . ALA B 1 104 ? -1.069 -36.156 -12.875 1 96.94 104 ALA B O 1
ATOM 3367 N N . VAL B 1 105 ? -2.359 -36.062 -11.062 1 97.38 105 VAL B N 1
ATOM 3368 C CA . VAL B 1 105 ? -2.486 -34.594 -11.086 1 97.38 105 VAL B CA 1
ATOM 3369 C C . VAL B 1 105 ? -2.068 -34.031 -9.734 1 97.38 105 VAL B C 1
ATOM 3371 O O . VAL B 1 105 ? -2.49 -34.5 -8.688 1 97.38 105 VAL B O 1
ATOM 3374 N N . THR B 1 106 ? -1.11 -33.125 -9.82 1 96.75 106 THR B N 1
ATOM 3375 C CA . THR B 1 106 ? -0.644 -32.438 -8.617 1 96.75 106 THR B CA 1
ATOM 3376 C C . THR B 1 106 ? -0.853 -30.938 -8.734 1 96.75 106 THR B C 1
ATOM 3378 O O . THR B 1 106 ? -1.172 -30.438 -9.812 1 96.75 106 THR B O 1
ATOM 3381 N N . ASN B 1 107 ? -0.829 -30.25 -7.625 1 94.81 107 ASN B N 1
ATOM 3382 C CA . ASN B 1 107 ? -0.858 -28.781 -7.609 1 94.81 107 ASN B CA 1
ATOM 3383 C C . ASN B 1 107 ? 0.2 -28.219 -6.672 1 94.81 107 ASN B C 1
ATOM 3385 O O . ASN B 1 107 ? 1.141 -28.906 -6.289 1 94.81 107 ASN B O 1
ATOM 3389 N N . VAL B 1 108 ? 0.241 -26.938 -6.539 1 93.44 108 VAL B N 1
ATOM 3390 C CA . VAL B 1 108 ? 1.268 -26.266 -5.746 1 93.44 108 VAL B CA 1
ATOM 3391 C C . VAL B 1 108 ? 0.61 -25.422 -4.664 1 93.44 108 VAL B C 1
ATOM 3393 O O . VAL B 1 108 ? 0.666 -24.188 -4.719 1 93.44 108 VAL B O 1
ATOM 3396 N N . PRO B 1 109 ? 0.113 -26.047 -3.594 1 88.25 109 PRO B N 1
ATOM 3397 C CA . PRO B 1 109 ? -0.567 -25.281 -2.547 1 88.25 109 PRO B CA 1
ATOM 3398 C C . PRO B 1 109 ? 0.374 -24.328 -1.802 1 88.25 109 PRO B C 1
ATOM 3400 O O . PRO B 1 109 ? 1.551 -24.641 -1.613 1 88.25 109 PRO B O 1
ATOM 3403 N N . HIS B 1 110 ? -0.056 -23.156 -1.449 1 88.31 110 HIS B N 1
ATOM 3404 C CA . HIS B 1 110 ? 0.541 -22.219 -0.506 1 88.31 110 HIS B CA 1
ATOM 3405 C C . HIS B 1 110 ? 1.729 -21.484 -1.128 1 88.31 110 HIS B C 1
ATOM 3407 O O . HIS B 1 110 ? 2.273 -20.547 -0.532 1 88.31 110 HIS B O 1
ATOM 3413 N N . ALA B 1 111 ? 2.115 -21.906 -2.365 1 89.06 111 ALA B N 1
ATOM 3414 C CA . ALA B 1 111 ? 3.334 -21.359 -2.961 1 89.06 111 ALA B CA 1
ATOM 3415 C C . ALA B 1 111 ? 3.227 -19.859 -3.152 1 89.06 111 ALA B C 1
ATOM 3417 O O . ALA B 1 111 ? 4.234 -19.141 -3.115 1 89.06 111 ALA B O 1
ATOM 3418 N N . ASN B 1 112 ? 2.016 -19.375 -3.271 1 93.06 112 ASN B N 1
ATOM 3419 C CA . ASN B 1 112 ? 1.833 -17.969 -3.584 1 93.06 112 ASN B CA 1
ATOM 3420 C C . ASN B 1 112 ? 1.246 -17.203 -2.4 1 93.06 112 ASN B C 1
ATOM 3422 O O . ASN B 1 112 ? 0.896 -16.031 -2.527 1 93.06 112 ASN B O 1
ATOM 3426 N N . SER B 1 113 ? 1.178 -17.844 -1.254 1 95.69 113 SER B N 1
ATOM 3427 C CA . SER B 1 113 ? 0.473 -17.266 -0.113 1 95.69 113 SER B CA 1
ATOM 3428 C C . SER B 1 113 ? 1.124 -15.969 0.34 1 95.69 113 SER B C 1
ATOM 3430 O O . SER B 1 113 ? 0.433 -14.992 0.639 1 95.69 113 SER B O 1
ATOM 3432 N N . LEU B 1 114 ? 2.439 -15.969 0.343 1 96.69 114 LEU B N 1
ATOM 3433 C CA . LEU B 1 114 ? 3.148 -14.766 0.764 1 96.69 114 LEU B CA 1
ATOM 3434 C C . LEU B 1 114 ? 2.902 -13.617 -0.212 1 96.69 114 LEU B C 1
ATOM 3436 O O . LEU B 1 114 ? 2.584 -12.5 0.202 1 96.69 114 LEU B O 1
ATOM 3440 N N . ALA B 1 115 ? 3.016 -13.914 -1.478 1 97.31 115 ALA B N 1
ATOM 3441 C CA . ALA B 1 115 ? 2.824 -12.914 -2.518 1 97.31 115 ALA B CA 1
ATOM 3442 C C . ALA B 1 115 ? 1.422 -12.312 -2.451 1 97.31 115 ALA B C 1
ATOM 3444 O O . ALA B 1 115 ? 1.261 -11.086 -2.445 1 97.31 115 ALA B O 1
ATOM 3445 N N . VAL B 1 116 ? 0.446 -13.148 -2.334 1 97.75 116 VAL B N 1
ATOM 3446 C CA . VAL B 1 116 ? -0.942 -12.695 -2.35 1 97.75 116 VAL B CA 1
ATOM 3447 C C . VAL B 1 116 ? -1.247 -11.914 -1.074 1 97.75 116 VAL B C 1
ATOM 3449 O O . VAL B 1 116 ? -1.979 -10.922 -1.105 1 97.75 116 VAL B O 1
ATOM 3452 N N . SER B 1 117 ? -0.691 -12.336 0.074 1 98.62 117 SER B N 1
ATOM 3453 C CA . SER B 1 117 ? -0.919 -11.633 1.331 1 98.62 117 SER B CA 1
ATOM 3454 C C . SER B 1 117 ? -0.338 -10.227 1.289 1 98.62 117 SER B C 1
ATOM 3456 O O . SER B 1 117 ? -0.975 -9.273 1.74 1 98.62 117 SER B O 1
ATOM 3458 N N . GLU B 1 118 ? 0.875 -10.078 0.749 1 98.75 118 GLU B N 1
ATOM 3459 C CA . GLU B 1 118 ? 1.489 -8.766 0.637 1 98.75 118 GLU B CA 1
ATOM 3460 C C . GLU B 1 118 ? 0.713 -7.871 -0.33 1 98.75 118 GLU B C 1
ATOM 3462 O O . GLU B 1 118 ? 0.559 -6.672 -0.09 1 98.75 118 GLU B O 1
ATOM 3467 N N . PHE B 1 119 ? 0.26 -8.484 -1.385 1 98.81 119 PHE B N 1
ATOM 3468 C CA . PHE B 1 119 ? -0.536 -7.746 -2.355 1 98.81 119 PHE B CA 1
ATOM 3469 C C . PHE B 1 119 ? -1.838 -7.258 -1.731 1 98.81 119 PHE B C 1
ATOM 3471 O O . PHE B 1 119 ? -2.275 -6.137 -1.99 1 98.81 119 PHE B O 1
ATOM 3478 N N . THR B 1 120 ? -2.434 -8.094 -0.912 1 98.94 120 THR B N 1
ATOM 3479 C CA . THR B 1 120 ? -3.658 -7.734 -0.206 1 98.94 120 THR B CA 1
ATOM 3480 C C . THR B 1 120 ? -3.428 -6.523 0.694 1 98.94 120 THR B C 1
ATOM 3482 O O . THR B 1 120 ? -4.191 -5.555 0.65 1 98.94 120 THR B O 1
ATOM 3485 N N . VAL B 1 121 ? -2.363 -6.531 1.471 1 98.88 121 VAL B N 1
ATOM 3486 C CA . VAL B 1 121 ? -2.041 -5.41 2.35 1 98.88 121 VAL B CA 1
ATOM 3487 C C . VAL B 1 121 ? -1.76 -4.164 1.516 1 98.88 121 VAL B C 1
ATOM 3489 O O . VAL B 1 121 ? -2.178 -3.061 1.876 1 98.88 121 VAL B O 1
ATOM 3492 N N . ALA B 1 122 ? -1.086 -4.352 0.393 1 98.88 122 ALA B N 1
ATOM 3493 C CA . ALA B 1 122 ? -0.825 -3.24 -0.517 1 98.88 122 ALA B CA 1
ATOM 3494 C C . ALA B 1 122 ? -2.127 -2.617 -1.01 1 98.88 122 ALA B C 1
ATOM 3496 O O . ALA B 1 122 ? -2.258 -1.392 -1.06 1 98.88 122 ALA B O 1
ATOM 3497 N N . LEU B 1 123 ? -3.072 -3.465 -1.367 1 98.94 123 LEU B N 1
ATOM 3498 C CA . LEU B 1 123 ? -4.359 -2.957 -1.833 1 98.94 123 LEU B CA 1
ATOM 3499 C C . LEU B 1 123 ? -5.078 -2.195 -0.725 1 98.94 123 LEU B C 1
ATOM 3501 O O . LEU B 1 123 ? -5.68 -1.149 -0.975 1 98.94 123 LEU B O 1
ATOM 3505 N N . ILE B 1 124 ? -5.055 -2.73 0.504 1 98.88 124 ILE B N 1
ATOM 3506 C CA . ILE B 1 124 ? -5.684 -2.066 1.641 1 98.88 124 ILE B CA 1
ATOM 3507 C C . ILE B 1 124 ? -5.121 -0.656 1.792 1 98.88 124 ILE B C 1
ATOM 3509 O O . ILE B 1 124 ? -5.871 0.323 1.785 1 98.88 124 ILE B O 1
ATOM 3513 N N . LEU B 1 125 ? -3.812 -0.571 1.868 1 98.75 125 LEU B N 1
ATOM 3514 C CA . LEU B 1 125 ? -3.158 0.71 2.115 1 98.75 125 LEU B CA 1
ATOM 3515 C C . LEU B 1 125 ? -3.35 1.653 0.932 1 98.75 125 LEU B C 1
ATOM 3517 O O . LEU B 1 125 ? -3.654 2.834 1.117 1 98.75 125 LEU B O 1
ATOM 3521 N N . THR B 1 126 ? -3.162 1.129 -0.289 1 98.69 126 THR B N 1
ATOM 3522 C CA . THR B 1 126 ? -3.291 1.916 -1.511 1 98.69 126 THR B CA 1
ATOM 3523 C C . THR B 1 126 ? -4.684 2.527 -1.616 1 98.69 126 THR B C 1
ATOM 3525 O O . THR B 1 126 ? -4.828 3.699 -1.973 1 98.69 126 THR B O 1
ATOM 3528 N N . LEU B 1 127 ? -5.66 1.728 -1.299 1 98.62 127 LEU B N 1
ATOM 3529 C CA . LEU B 1 127 ? -7.051 2.17 -1.357 1 98.62 127 LEU B CA 1
ATOM 3530 C C . LEU B 1 127 ? -7.328 3.227 -0.293 1 98.62 127 LEU B C 1
ATOM 3532 O O . LEU B 1 127 ? -7.859 4.297 -0.599 1 98.62 127 LEU B O 1
ATOM 3536 N N . MET B 1 128 ? -6.98 2.965 0.911 1 98.25 128 MET B N 1
ATOM 3537 C CA . MET B 1 128 ? -7.285 3.836 2.043 1 98.25 128 MET B CA 1
ATOM 3538 C C . MET B 1 128 ? -6.52 5.152 1.937 1 98.25 128 MET B C 1
ATOM 3540 O O . MET B 1 128 ? -7.012 6.195 2.375 1 98.25 128 MET B O 1
ATOM 3544 N N . LYS B 1 129 ? -5.355 5.09 1.341 1 98.56 129 LYS B N 1
ATOM 3545 C CA . LYS B 1 129 ? -4.535 6.293 1.22 1 98.56 129 LYS B CA 1
ATOM 3546 C C . LYS B 1 129 ? -4.801 7.008 -0.101 1 98.56 129 LYS B C 1
ATOM 3548 O O . LYS B 1 129 ? -4.266 8.094 -0.344 1 98.56 129 LYS B O 1
ATOM 3553 N N . LYS B 1 130 ? -5.57 6.418 -1.035 1 98.44 130 LYS B N 1
ATOM 3554 C CA . LYS B 1 130 ? -6.055 7.027 -2.271 1 98.44 130 LYS B CA 1
ATOM 3555 C C . LYS B 1 130 ? -4.898 7.352 -3.213 1 98.44 130 LYS B C 1
ATOM 3557 O O . LYS B 1 130 ? -4.887 8.406 -3.848 1 98.44 130 LYS B O 1
ATOM 3562 N N . ILE B 1 131 ? -3.947 6.465 -3.326 1 98.56 131 ILE B N 1
ATOM 3563 C CA . ILE B 1 131 ? -2.691 6.723 -4.023 1 98.56 131 ILE B CA 1
ATOM 3564 C C . ILE B 1 131 ? -2.936 6.754 -5.531 1 98.56 131 ILE B C 1
ATOM 3566 O O . ILE B 1 131 ? -2.477 7.668 -6.219 1 98.56 131 ILE B O 1
ATOM 3570 N N . PRO B 1 132 ? -3.75 5.809 -6.109 1 98.44 132 PRO B N 1
ATOM 3571 C CA . PRO B 1 132 ? -3.877 5.805 -7.566 1 98.44 132 PRO B CA 1
ATOM 3572 C C . PRO B 1 132 ? -4.516 7.082 -8.109 1 98.44 132 PRO B C 1
ATOM 3574 O O . PRO B 1 132 ? -4.055 7.629 -9.109 1 98.44 132 PRO B O 1
ATOM 3577 N N . ILE B 1 133 ? -5.543 7.617 -7.441 1 98.31 133 ILE B N 1
ATOM 3578 C CA . ILE B 1 133 ? -6.195 8.828 -7.926 1 98.31 133 ILE B CA 1
ATOM 3579 C C . ILE B 1 133 ? -5.258 10.023 -7.758 1 98.31 133 ILE B C 1
ATOM 3581 O O . ILE B 1 133 ? -5.184 10.891 -8.633 1 98.31 133 ILE B O 1
ATOM 3585 N N . MET B 1 134 ? -4.559 10.086 -6.691 1 98.62 134 MET B N 1
ATOM 3586 C CA . MET B 1 134 ? -3.635 11.203 -6.473 1 98.62 134 MET B CA 1
ATOM 3587 C C . MET B 1 134 ? -2.486 11.156 -7.473 1 98.62 134 MET B C 1
ATOM 3589 O O . MET B 1 134 ? -2.047 12.203 -7.961 1 98.62 134 MET B O 1
ATOM 3593 N N . ASN B 1 135 ? -1.968 9.953 -7.758 1 98.62 135 ASN B N 1
ATOM 3594 C CA . ASN B 1 135 ? -0.932 9.812 -8.773 1 98.62 135 ASN B CA 1
ATOM 3595 C C . ASN B 1 135 ? -1.419 10.297 -10.141 1 98.62 135 ASN B C 1
ATOM 3597 O O . ASN B 1 135 ? -0.746 11.086 -10.797 1 98.62 135 ASN B O 1
ATOM 3601 N N . LYS B 1 136 ? -2.564 9.789 -10.508 1 97.94 136 LYS B N 1
ATOM 3602 C CA . LYS B 1 136 ? -3.148 10.141 -11.797 1 97.94 136 LYS B CA 1
ATOM 3603 C C . LYS B 1 136 ? -3.344 11.648 -11.922 1 97.94 136 LYS B C 1
ATOM 3605 O O . LYS B 1 136 ? -2.912 12.25 -12.906 1 97.94 136 LYS B O 1
ATOM 3610 N N . GLU B 1 137 ? -3.947 12.25 -10.945 1 98.12 137 GLU B N 1
ATOM 3611 C CA . GLU B 1 137 ? -4.238 13.68 -10.984 1 98.12 137 GLU B CA 1
ATOM 3612 C C . GLU B 1 137 ? -2.959 14.508 -10.93 1 98.12 137 GLU B C 1
ATOM 3614 O O . GLU B 1 137 ? -2.803 15.477 -11.68 1 98.12 137 GLU B O 1
ATOM 3619 N N . THR B 1 138 ? -2.041 14.18 -10.07 1 98.38 138 THR B N 1
ATOM 3620 C CA . THR B 1 138 ? -0.807 14.945 -9.922 1 98.38 138 THR B CA 1
ATOM 3621 C C . THR B 1 138 ? 0.006 14.922 -11.211 1 98.38 138 THR B C 1
ATOM 3623 O O . THR B 1 138 ? 0.487 15.961 -11.664 1 98.38 138 THR B O 1
ATOM 3626 N N . LYS B 1 139 ? 0.144 13.789 -11.82 1 97.69 139 LYS B N 1
ATOM 3627 C CA . LYS B 1 139 ? 0.91 13.672 -13.055 1 97.69 139 LYS B CA 1
ATOM 3628 C C . LYS B 1 139 ? 0.221 14.406 -14.203 1 97.69 139 LYS B C 1
ATOM 3630 O O . LYS B 1 139 ? 0.842 14.68 -15.234 1 97.69 139 LYS B O 1
ATOM 3635 N N . SER B 1 140 ? -1.049 14.656 -14.055 1 97.25 140 SER B N 1
ATOM 3636 C CA . SER B 1 140 ? -1.79 15.414 -15.062 1 97.25 140 SER B CA 1
ATOM 3637 C C . SER B 1 140 ? -1.738 16.906 -14.773 1 97.25 140 SER B C 1
ATOM 3639 O O . SER B 1 140 ? -2.336 17.703 -15.508 1 97.25 140 SER B O 1
ATOM 3641 N N . GLY B 1 141 ? -1.107 17.312 -13.719 1 97.25 141 GLY B N 1
ATOM 3642 C CA . GLY B 1 141 ? -0.902 18.719 -13.445 1 97.25 141 GLY B CA 1
ATOM 3643 C C . GLY B 1 141 ? -1.769 19.25 -12.312 1 97.25 141 GLY B C 1
ATOM 3644 O O . GLY B 1 141 ? -1.705 20.422 -11.969 1 97.25 141 GLY B O 1
ATOM 3645 N N . LEU B 1 142 ? -2.541 18.391 -11.75 1 96.69 142 LEU B N 1
ATOM 3646 C CA . LEU B 1 142 ? -3.375 18.781 -10.625 1 96.69 142 LEU B CA 1
ATOM 3647 C C . LEU B 1 142 ? -2.656 18.531 -9.297 1 96.69 142 LEU B C 1
ATOM 3649 O O . LEU B 1 142 ? -1.752 17.688 -9.234 1 96.69 142 LEU B O 1
ATOM 3653 N N . TRP B 1 143 ? -2.965 19.234 -8.312 1 95.31 143 TRP B N 1
ATOM 3654 C CA . TRP B 1 143 ? -2.326 19.141 -7.004 1 95.31 143 TRP B CA 1
ATOM 3655 C C . TRP B 1 143 ? -3.369 19.031 -5.895 1 95.31 143 TRP B C 1
ATOM 3657 O O . TRP B 1 143 ? -3.342 19.797 -4.934 1 95.31 143 TRP B O 1
ATOM 3667 N N . HIS B 1 144 ? -4.242 18.094 -6 1 94.81 144 HIS B N 1
ATOM 3668 C CA . HIS B 1 144 ? -5.324 17.875 -5.047 1 94.81 144 HIS B CA 1
ATOM 3669 C C . HIS B 1 144 ? -4.891 16.969 -3.908 1 94.81 144 HIS B C 1
ATOM 3671 O O . HIS B 1 144 ? -4.52 15.812 -4.145 1 94.81 144 HIS B O 1
ATOM 3677 N N . LYS B 1 145 ? -4.926 17.438 -2.74 1 94.38 145 LYS B N 1
ATOM 3678 C CA . LYS B 1 145 ? -4.551 16.688 -1.55 1 94.38 145 LYS B CA 1
ATOM 3679 C C . LYS B 1 145 ? -5.773 16.031 -0.902 1 94.38 145 LYS B C 1
ATOM 3681 O O . LYS B 1 145 ? -6.426 16.641 -0.048 1 94.38 145 LYS B O 1
ATOM 3686 N N . TYR B 1 146 ? -6.039 14.852 -1.221 1 96.31 146 TYR B N 1
ATOM 3687 C CA . TYR B 1 146 ? -7.195 14.148 -0.677 1 96.31 146 TYR B CA 1
ATOM 3688 C C . TYR B 1 146 ? -7.008 13.852 0.806 1 96.31 146 TYR B C 1
ATOM 3690 O O . TYR B 1 146 ? -5.902 13.508 1.242 1 96.31 146 TYR B O 1
ATOM 3698 N N . ILE B 1 147 ? -8.055 13.984 1.616 1 94.94 147 ILE B N 1
ATOM 3699 C CA . ILE B 1 147 ? -8.055 13.469 2.98 1 94.94 147 ILE B CA 1
ATOM 3700 C C . ILE B 1 147 ? -8.164 11.945 2.953 1 94.94 147 ILE B C 1
ATOM 3702 O O . ILE B 1 147 ? -9.078 11.391 2.346 1 94.94 147 ILE B O 1
ATOM 3706 N N . SER B 1 148 ? -7.195 11.281 3.494 1 96.62 148 SER B N 1
ATOM 3707 C CA . SER B 1 148 ? -7.188 9.82 3.502 1 96.62 148 SER B CA 1
ATOM 3708 C C . SER B 1 148 ? -7.398 9.273 4.91 1 96.62 148 SER B C 1
ATOM 3710 O O . SER B 1 148 ? -7.727 10.023 5.832 1 96.62 148 SER B O 1
ATOM 3712 N N . GLN B 1 149 ? -7.312 7.973 5.043 1 95.75 149 GLN B N 1
ATOM 3713 C CA . GLN B 1 149 ? -7.562 7.32 6.324 1 95.75 149 GLN B CA 1
ATOM 3714 C C . GLN B 1 149 ? -6.293 6.66 6.859 1 95.75 149 GLN B C 1
ATOM 3716 O O . GLN B 1 149 ? -5.461 6.184 6.082 1 95.75 149 GLN B O 1
ATOM 3721 N N . ASP B 1 150 ? -6.18 6.637 8.156 1 97 150 ASP B N 1
ATOM 3722 C CA . ASP B 1 150 ? -5.137 5.84 8.797 1 97 150 ASP B CA 1
ATOM 3723 C C . ASP B 1 150 ? -5.586 4.391 8.969 1 97 150 ASP B C 1
ATOM 3725 O O . ASP B 1 150 ? -6.781 4.113 9.078 1 97 150 ASP B O 1
ATOM 3729 N N . VAL B 1 151 ? -4.641 3.504 8.969 1 97.06 151 VAL B N 1
ATOM 3730 C CA . VAL B 1 151 ? -4.926 2.078 9.07 1 97.06 151 VAL B CA 1
ATOM 3731 C C . VAL B 1 151 ? -4.805 1.628 10.523 1 97.06 151 VAL B C 1
ATOM 3733 O O . VAL B 1 151 ? -5.48 0.688 10.953 1 97.06 151 VAL B O 1
ATOM 3736 N N . SER B 1 152 ? -3.949 2.309 11.25 1 95.06 152 SER B N 1
ATOM 3737 C CA . SER B 1 152 ? -3.701 1.93 12.641 1 95.06 152 SER B CA 1
ATOM 3738 C C . SER B 1 152 ? -4.996 1.901 13.445 1 95.06 152 SER B C 1
ATOM 3740 O O . SER B 1 152 ? -5.852 2.777 13.289 1 95.06 152 SER B O 1
ATOM 3742 N N . ASP B 1 153 ? -5.18 0.888 14.242 1 93.31 153 ASP B N 1
ATOM 3743 C CA . ASP B 1 153 ? -6.25 0.677 15.211 1 93.31 153 ASP B CA 1
ATOM 3744 C C . ASP B 1 153 ? -7.559 0.307 14.516 1 93.31 153 ASP B C 1
ATOM 3746 O O . ASP B 1 153 ? -8.594 0.149 15.164 1 93.31 153 ASP B O 1
ATOM 3750 N N . LYS B 1 154 ? -7.527 0.178 13.188 1 98.19 154 LYS B N 1
ATOM 3751 C CA . LYS B 1 154 ? -8.719 -0.27 12.477 1 98.19 154 LYS B CA 1
ATOM 3752 C C . LYS B 1 154 ? -8.984 -1.752 12.719 1 98.19 154 LYS B C 1
ATOM 3754 O O . LYS B 1 154 ? -8.07 -2.496 13.094 1 98.19 154 LYS B O 1
ATOM 3759 N N . THR B 1 155 ? -10.203 -2.145 12.562 1 98.88 155 THR B N 1
ATOM 3760 C CA . THR B 1 155 ? -10.594 -3.545 12.648 1 98.88 155 THR B CA 1
ATOM 3761 C C . THR B 1 155 ? -10.602 -4.191 11.266 1 98.88 155 THR B C 1
ATOM 3763 O O . THR B 1 155 ? -11.32 -3.752 10.367 1 98.88 155 THR B O 1
ATOM 3766 N N . ILE B 1 156 ? -9.789 -5.215 11.133 1 98.94 156 ILE B N 1
ATOM 3767 C CA . ILE B 1 156 ? -9.695 -5.969 9.891 1 98.94 156 ILE B CA 1
ATOM 3768 C C . ILE B 1 156 ? -10.531 -7.246 10 1 98.94 156 ILE B C 1
ATOM 3770 O O . ILE B 1 156 ? -10.25 -8.102 10.836 1 98.94 156 ILE B O 1
ATOM 3774 N N . GLY B 1 157 ? -11.578 -7.328 9.18 1 98.94 157 GLY B N 1
ATOM 3775 C CA . GLY B 1 157 ? -12.352 -8.547 9.062 1 98.94 157 GLY B CA 1
ATOM 3776 C C . GLY B 1 157 ? -11.836 -9.484 7.98 1 98.94 157 GLY B C 1
ATOM 3777 O O . GLY B 1 157 ? -11.914 -9.164 6.793 1 98.94 157 GLY B O 1
ATOM 3778 N N . ILE B 1 158 ? -11.383 -10.633 8.398 1 98.94 158 ILE B N 1
ATOM 3779 C CA . ILE B 1 158 ? -10.844 -11.633 7.484 1 98.94 158 ILE B CA 1
ATOM 3780 C C . ILE B 1 158 ? -11.891 -12.703 7.207 1 98.94 158 ILE B C 1
ATOM 3782 O O . ILE B 1 158 ? -12.297 -13.43 8.117 1 98.94 158 ILE B O 1
ATOM 3786 N N . VAL B 1 159 ? -12.336 -12.797 5.941 1 98.81 159 VAL B N 1
ATOM 3787 C CA . VAL B 1 159 ? -13.242 -13.859 5.531 1 98.81 159 VAL B CA 1
ATOM 3788 C C . VAL B 1 159 ? -12.445 -15 4.895 1 98.81 159 VAL B C 1
ATOM 3790 O O . VAL B 1 159 ? -12.117 -14.945 3.707 1 98.81 159 VAL B O 1
ATOM 3793 N N . GLY B 1 160 ? -12.227 -16.016 5.609 1 98.12 160 GLY B N 1
ATOM 3794 C CA . GLY B 1 160 ? -11.32 -17.094 5.242 1 98.12 160 GLY B CA 1
ATOM 3795 C C . GLY B 1 160 ? -9.969 -17 5.914 1 98.12 160 GLY B C 1
ATOM 3796 O O . GLY B 1 160 ? -9.117 -16.219 5.492 1 98.12 160 GLY B O 1
ATOM 3797 N N . MET B 1 161 ? -9.727 -17.891 6.918 1 97.56 161 MET B N 1
ATOM 3798 C CA . MET B 1 161 ? -8.5 -17.844 7.707 1 97.56 161 MET B CA 1
ATOM 3799 C C . MET B 1 161 ? -7.578 -19 7.352 1 97.56 161 MET B C 1
ATOM 3801 O O . MET B 1 161 ? -7.094 -19.703 8.234 1 97.56 161 MET B O 1
ATOM 3805 N N . GLY B 1 162 ? -7.43 -19.156 6.008 1 95.06 162 GLY B N 1
ATOM 3806 C CA . GLY B 1 162 ? -6.422 -20.078 5.512 1 95.06 162 GLY B CA 1
ATOM 3807 C C . GLY B 1 162 ? -5.027 -19.484 5.477 1 95.06 162 GLY B C 1
ATOM 3808 O O . GLY B 1 162 ? -4.711 -18.594 6.266 1 95.06 162 GLY B O 1
ATOM 3809 N N . SER B 1 163 ? -4.16 -19.984 4.605 1 94.56 163 SER B N 1
ATOM 3810 C CA . SER B 1 163 ? -2.764 -19.562 4.531 1 94.56 163 SER B CA 1
ATOM 3811 C C . SER B 1 163 ? -2.641 -18.078 4.242 1 94.56 163 SER B C 1
ATOM 3813 O O . SER B 1 163 ? -1.892 -17.375 4.918 1 94.56 163 SER B O 1
ATOM 3815 N N . ILE B 1 164 ? -3.387 -17.594 3.266 1 96.94 164 ILE B N 1
ATOM 3816 C CA . ILE B 1 164 ? -3.309 -16.203 2.865 1 96.94 164 ILE B CA 1
ATOM 3817 C C . ILE B 1 164 ? -3.92 -15.32 3.951 1 96.94 164 ILE B C 1
ATOM 3819 O O . ILE B 1 164 ? -3.316 -14.328 4.367 1 96.94 164 ILE B O 1
ATOM 3823 N N . GLY B 1 165 ? -5.129 -15.672 4.465 1 98.31 165 GLY B N 1
ATOM 3824 C CA . GLY B 1 165 ? -5.805 -14.906 5.504 1 98.31 165 GLY B CA 1
ATOM 3825 C C . GLY B 1 165 ? -4.969 -14.742 6.758 1 98.31 165 GLY B C 1
ATOM 3826 O O . GLY B 1 165 ? -4.93 -13.656 7.344 1 98.31 165 GLY B O 1
ATOM 3827 N N . ARG B 1 166 ? -4.281 -15.781 7.141 1 98.12 166 ARG B N 1
ATOM 3828 C CA . ARG B 1 166 ? -3.426 -15.766 8.328 1 98.12 166 ARG B CA 1
ATOM 3829 C C . ARG B 1 166 ? -2.287 -14.758 8.156 1 98.12 166 ARG B C 1
ATOM 3831 O O . ARG B 1 166 ? -1.975 -14.008 9.086 1 98.12 166 ARG B O 1
ATOM 3838 N N . LEU B 1 167 ? -1.7 -14.828 6.988 1 98.38 167 LEU B N 1
ATOM 3839 C CA . LEU B 1 167 ? -0.572 -13.938 6.738 1 98.38 167 LEU B CA 1
ATOM 3840 C C . LEU B 1 167 ? -1.027 -12.484 6.695 1 98.38 167 LEU B C 1
ATOM 3842 O O . LEU B 1 167 ? -0.334 -11.594 7.203 1 98.38 167 LEU B O 1
ATOM 3846 N N . VAL B 1 168 ? -2.193 -12.203 6.117 1 98.88 168 VAL B N 1
ATOM 3847 C CA . VAL B 1 168 ? -2.74 -10.852 6.109 1 98.88 168 VAL B CA 1
ATOM 3848 C C . VAL B 1 168 ? -2.996 -10.383 7.539 1 98.88 168 VAL B C 1
ATOM 3850 O O . VAL B 1 168 ? -2.615 -9.273 7.918 1 98.88 168 VAL B O 1
ATOM 3853 N N . ALA B 1 169 ? -3.604 -11.258 8.336 1 98.88 169 ALA B N 1
ATOM 3854 C CA . ALA B 1 169 ? -3.902 -10.938 9.727 1 98.88 169 ALA B CA 1
ATOM 3855 C C . ALA B 1 169 ? -2.633 -10.57 10.492 1 98.88 169 ALA B C 1
ATOM 3857 O O . ALA B 1 169 ? -2.6 -9.57 11.203 1 98.88 169 ALA B O 1
ATOM 3858 N N . LYS B 1 170 ? -1.62 -11.328 10.32 1 98.75 170 LYS B N 1
ATOM 3859 C CA . LYS B 1 170 ? -0.367 -11.109 11.039 1 98.75 170 LYS B CA 1
ATOM 3860 C C . LYS B 1 170 ? 0.273 -9.781 10.633 1 98.75 170 LYS B C 1
ATOM 3862 O O . LYS B 1 170 ? 0.705 -9.008 11.492 1 98.75 170 LYS B O 1
ATOM 3867 N N . LYS B 1 171 ? 0.332 -9.555 9.344 1 98.69 171 LYS B N 1
ATOM 3868 C CA . LYS B 1 171 ? 0.942 -8.328 8.852 1 98.69 171 LYS B CA 1
ATOM 3869 C C . LYS B 1 171 ? 0.206 -7.098 9.375 1 98.69 171 LYS B C 1
ATOM 3871 O O . LYS B 1 171 ? 0.834 -6.125 9.797 1 98.69 171 LYS B O 1
ATOM 3876 N N . MET B 1 172 ? -1.126 -7.164 9.375 1 98.81 172 MET B N 1
ATOM 3877 C CA . MET B 1 172 ? -1.928 -6.027 9.828 1 98.81 172 MET B CA 1
ATOM 3878 C C . MET B 1 172 ? -1.824 -5.848 11.336 1 98.81 172 MET B C 1
ATOM 3880 O O . MET B 1 172 ? -1.783 -4.723 11.828 1 98.81 172 MET B O 1
ATOM 3884 N N . TYR B 1 173 ? -1.783 -6.93 12.055 1 98.69 173 TYR B N 1
ATOM 3885 C CA . TYR B 1 173 ? -1.683 -6.898 13.516 1 98.69 173 TYR B CA 1
ATOM 3886 C C . TYR B 1 173 ? -0.314 -6.395 13.953 1 98.69 173 TYR B C 1
ATOM 3888 O O . TYR B 1 173 ? -0.215 -5.406 14.68 1 98.69 173 TYR B O 1
ATOM 3896 N N . TYR B 1 174 ? 0.713 -6.988 13.469 1 98.38 174 TYR B N 1
ATOM 3897 C CA . TYR B 1 174 ? 2.059 -6.68 13.938 1 98.38 174 TYR B CA 1
ATOM 3898 C C . TYR B 1 174 ? 2.572 -5.391 13.305 1 98.38 174 TYR B C 1
ATOM 3900 O O . TYR B 1 174 ? 3.301 -4.625 13.938 1 98.38 174 TYR B O 1
ATOM 3908 N N . GLY B 1 175 ? 2.211 -5.137 12.125 1 98.06 175 GLY B N 1
ATOM 3909 C CA . GLY B 1 175 ? 2.756 -4.004 11.391 1 98.06 175 GLY B CA 1
ATOM 3910 C C . GLY B 1 175 ? 2.043 -2.699 11.688 1 98.06 175 GLY B C 1
ATOM 3911 O O . GLY B 1 175 ? 2.662 -1.634 11.688 1 98.06 175 GLY B O 1
ATOM 3912 N N . PHE B 1 176 ? 0.702 -2.807 11.953 1 98.31 176 PHE B N 1
ATOM 3913 C CA . PHE B 1 176 ? -0.069 -1.57 12.008 1 98.31 176 PHE B CA 1
ATOM 3914 C C . PHE B 1 176 ? -0.91 -1.511 13.281 1 98.31 176 PHE B C 1
ATOM 3916 O O . PHE B 1 176 ? -1.61 -0.526 13.523 1 98.31 176 PHE B O 1
ATOM 3923 N N . GLY B 1 177 ? -0.878 -2.531 14.086 1 98.19 177 GLY B N 1
ATOM 3924 C CA . GLY B 1 177 ? -1.614 -2.523 15.344 1 98.19 177 GLY B CA 1
ATOM 3925 C C . GLY B 1 177 ? -3.113 -2.664 15.156 1 98.19 177 GLY B C 1
ATOM 3926 O O . GLY B 1 177 ? -3.895 -2.139 15.945 1 98.19 177 GLY B O 1
ATOM 3927 N N . CYS B 1 178 ? -3.527 -3.346 14.141 1 98.69 178 CYS B N 1
ATOM 3928 C CA . CYS B 1 178 ? -4.945 -3.514 13.844 1 98.69 178 CYS B CA 1
ATOM 3929 C C . CYS B 1 178 ? -5.562 -4.59 14.727 1 98.69 178 CYS B C 1
ATOM 3931 O O . CYS B 1 178 ? -4.852 -5.438 15.273 1 98.69 178 CYS B O 1
ATOM 3933 N N . LYS B 1 179 ? -6.824 -4.504 14.891 1 98.81 179 LYS B N 1
ATOM 3934 C CA . LYS B 1 179 ? -7.605 -5.574 15.5 1 98.81 179 LYS B CA 1
ATOM 3935 C C . LYS B 1 179 ? -8.102 -6.559 14.438 1 98.81 179 LYS B C 1
ATOM 3937 O O . LYS B 1 179 ? -8.398 -6.168 13.312 1 98.81 179 LYS B O 1
ATOM 3942 N N . ILE B 1 180 ? -8.211 -7.855 14.844 1 98.88 180 ILE B N 1
ATOM 3943 C CA . ILE B 1 180 ? -8.523 -8.875 13.844 1 98.88 180 ILE B CA 1
ATOM 3944 C C . ILE B 1 180 ? -9.828 -9.57 14.211 1 98.88 180 ILE B C 1
ATOM 3946 O O . ILE B 1 180 ? -9.977 -10.094 15.328 1 98.88 180 ILE B O 1
ATOM 3950 N N . LEU B 1 181 ? -10.789 -9.539 13.359 1 98.88 181 LEU B N 1
ATOM 3951 C CA . LEU B 1 181 ? -11.961 -10.414 13.336 1 98.88 181 LEU B CA 1
ATOM 3952 C C . LEU B 1 181 ? -11.883 -11.391 12.164 1 98.88 181 LEU B C 1
ATOM 3954 O O . LEU B 1 181 ? -11.336 -11.062 11.109 1 98.88 181 LEU B O 1
ATOM 3958 N N . TYR B 1 182 ? -12.398 -12.578 12.375 1 98.75 182 TYR B N 1
ATOM 3959 C CA . TYR B 1 182 ? -12.367 -13.469 11.219 1 98.75 182 TYR B CA 1
ATOM 3960 C C . TYR B 1 182 ? -13.578 -14.391 11.211 1 98.75 182 TYR B C 1
ATOM 3962 O O . TYR B 1 182 ? -14.211 -14.602 12.25 1 98.75 182 TYR B O 1
ATOM 3970 N N . TYR B 1 183 ? -13.961 -14.773 10.023 1 98.38 183 TYR B N 1
ATOM 3971 C CA . TYR B 1 183 ? -14.977 -15.773 9.719 1 98.38 183 TYR B CA 1
ATOM 3972 C C . TYR B 1 183 ? -14.398 -16.891 8.859 1 98.38 183 TYR B C 1
ATOM 3974 O O . TYR B 1 183 ? -13.805 -16.641 7.812 1 98.38 183 TYR B O 1
ATOM 3982 N N . SER B 1 184 ? -14.523 -18.062 9.297 1 96.56 184 SER B N 1
ATOM 3983 C CA . SER B 1 184 ? -14.055 -19.25 8.57 1 96.56 184 SER B CA 1
ATOM 3984 C C . SER B 1 184 ? -14.867 -20.484 8.945 1 96.56 184 SER B C 1
ATOM 3986 O O . SER B 1 184 ? -15.695 -20.438 9.852 1 96.56 184 SER B O 1
ATOM 3988 N N . ARG B 1 185 ? -14.688 -21.531 8.172 1 91.25 185 ARG B N 1
ATOM 3989 C CA . ARG B 1 185 ? -15.406 -22.781 8.43 1 91.25 185 ARG B CA 1
ATOM 3990 C C . ARG B 1 185 ? -15.016 -23.359 9.781 1 91.25 185 ARG B C 1
ATOM 3992 O O . ARG B 1 185 ? -15.867 -23.906 10.5 1 91.25 185 ARG B O 1
ATOM 3999 N N . THR B 1 186 ? -13.75 -23.266 10.141 1 92.56 186 THR B N 1
ATOM 4000 C CA . THR B 1 186 ? -13.242 -23.781 11.406 1 92.56 186 THR B CA 1
ATOM 4001 C C . THR B 1 186 ? -12.57 -22.688 12.219 1 92.56 186 THR B C 1
ATOM 4003 O O . THR B 1 186 ? -11.984 -21.75 11.648 1 92.56 186 THR B O 1
ATOM 4006 N N . ARG B 1 187 ? -12.688 -22.812 13.516 1 94.88 187 ARG B N 1
ATOM 4007 C CA . ARG B 1 187 ? -12.008 -21.875 14.398 1 94.88 187 ARG B CA 1
ATOM 4008 C C . ARG B 1 187 ? -10.508 -22.141 14.422 1 94.88 187 ARG B C 1
ATOM 4010 O O . ARG B 1 187 ? -10.07 -23.281 14.391 1 94.88 187 ARG B O 1
ATOM 4017 N N . GLU B 1 188 ? -9.812 -21.125 14.43 1 96.06 188 GLU B N 1
ATOM 4018 C CA . GLU B 1 188 ? -8.352 -21.188 14.445 1 96.06 188 GLU B CA 1
ATOM 4019 C C . GLU B 1 188 ? -7.785 -20.719 15.781 1 96.06 188 GLU B C 1
ATOM 4021 O O . GLU B 1 188 ? -7.332 -19.578 15.898 1 96.06 188 GLU B O 1
ATOM 4026 N N . SER B 1 189 ? -7.648 -21.547 16.75 1 96.69 189 SER B N 1
ATOM 4027 C CA . SER B 1 189 ? -7.277 -21.203 18.125 1 96.69 189 SER B CA 1
ATOM 4028 C C . SER B 1 189 ? -5.867 -20.625 18.188 1 96.69 189 SER B C 1
ATOM 4030 O O . SER B 1 189 ? -5.586 -19.75 19 1 96.69 189 SER B O 1
ATOM 4032 N N . ASP B 1 190 ? -5.059 -21.109 17.359 1 97.31 190 ASP B N 1
ATOM 4033 C CA . ASP B 1 190 ? -3.676 -20.656 17.375 1 97.31 190 ASP B CA 1
ATOM 4034 C C . ASP B 1 190 ? -3.588 -19.188 16.953 1 97.31 190 ASP B C 1
ATOM 4036 O O . ASP B 1 190 ? -2.875 -18.391 17.578 1 97.31 190 ASP B O 1
ATOM 4040 N N . ILE B 1 191 ? -4.332 -18.828 15.977 1 96.62 191 ILE B N 1
ATOM 4041 C CA . ILE B 1 191 ? -4.332 -17.453 15.508 1 96.62 191 ILE B CA 1
ATOM 4042 C C . ILE B 1 191 ? -5.023 -16.562 16.531 1 96.62 191 ILE B C 1
ATOM 4044 O O . ILE B 1 191 ? -4.633 -15.406 16.719 1 96.62 191 ILE B O 1
ATOM 4048 N N . GLU B 1 192 ? -6.117 -17 17.172 1 98.12 192 GLU B N 1
ATOM 4049 C CA . GLU B 1 192 ? -6.797 -16.266 18.234 1 98.12 192 GLU B CA 1
ATOM 4050 C C . GLU B 1 192 ? -5.84 -15.938 19.375 1 98.12 192 GLU B C 1
ATOM 4052 O O . GLU B 1 192 ? -5.836 -14.82 19.891 1 98.12 192 GLU B O 1
ATOM 4057 N N . GLN B 1 193 ? -5.023 -16.859 19.75 1 98.12 193 GLN B N 1
ATOM 4058 C CA . GLN B 1 193 ? -4.074 -16.688 20.844 1 98.12 193 GLN B CA 1
ATOM 4059 C C . GLN B 1 193 ? -2.934 -15.75 20.422 1 98.12 193 GLN B C 1
ATOM 4061 O O . GLN B 1 193 ? -2.531 -14.875 21.188 1 98.12 193 GLN B O 1
ATOM 4066 N N . GLU B 1 194 ? -2.475 -15.945 19.203 1 98.06 194 GLU B N 1
ATOM 4067 C CA . GLU B 1 194 ? -1.305 -15.195 18.75 1 98.06 194 GLU B CA 1
ATOM 4068 C C . GLU B 1 194 ? -1.645 -13.727 18.531 1 98.06 194 GLU B C 1
ATOM 4070 O O . GLU B 1 194 ? -0.856 -12.844 18.859 1 98.06 194 GLU B O 1
ATOM 4075 N N . LEU B 1 195 ? -2.836 -13.445 17.953 1 98.56 195 LEU B N 1
ATOM 4076 C CA . LEU B 1 195 ? -3.137 -12.102 17.469 1 98.56 195 LEU B CA 1
ATOM 4077 C C . LEU B 1 195 ? -4.289 -11.484 18.25 1 98.56 195 LEU B C 1
ATOM 4079 O O . LEU B 1 195 ? -4.777 -10.406 17.906 1 98.56 195 LEU B O 1
ATOM 4083 N N . ASP B 1 196 ? -4.758 -12.211 19.266 1 98.38 196 ASP B N 1
ATOM 4084 C CA . ASP B 1 196 ? -5.98 -11.797 19.953 1 98.38 196 ASP B CA 1
ATOM 4085 C C . ASP B 1 196 ? -7.133 -11.641 18.953 1 98.38 196 ASP B C 1
ATOM 4087 O O . ASP B 1 196 ? -7.906 -10.68 19.047 1 98.38 196 ASP B O 1
ATOM 4091 N N . ALA B 1 197 ? -7.109 -12.461 17.922 1 98.62 197 ALA B N 1
ATOM 4092 C CA . ALA B 1 197 ? -8.148 -12.445 16.906 1 98.62 197 ALA B CA 1
ATOM 4093 C C . ALA B 1 197 ? -9.453 -13.031 17.438 1 98.62 197 ALA B C 1
ATOM 4095 O O . ALA B 1 197 ? -9.445 -13.883 18.328 1 98.62 197 ALA B O 1
ATOM 4096 N N . LYS B 1 198 ? -10.578 -12.602 16.938 1 98.62 198 LYS B N 1
ATOM 4097 C CA . LYS B 1 198 ? -11.875 -13.078 17.406 1 98.62 198 LYS B CA 1
ATOM 4098 C C . LYS B 1 198 ? -12.664 -13.703 16.25 1 98.62 198 LYS B C 1
ATOM 4100 O O . LYS B 1 198 ? -12.82 -13.094 15.195 1 98.62 198 LYS B O 1
ATOM 4105 N N . PHE B 1 199 ? -13.078 -14.914 16.484 1 98.5 199 PHE B N 1
ATOM 4106 C CA . PHE B 1 199 ? -14 -15.57 15.57 1 98.5 199 PHE B CA 1
ATOM 4107 C C . PHE B 1 199 ? -15.414 -15.008 15.719 1 98.5 199 PHE B C 1
ATOM 4109 O O . PHE B 1 199 ? -15.93 -14.914 16.828 1 98.5 199 PHE B O 1
ATOM 4116 N N . VAL B 1 200 ? -16 -14.594 14.594 1 98.44 200 VAL B N 1
ATOM 4117 C CA . VAL B 1 200 ? -17.359 -14.07 14.617 1 98.44 200 VAL B CA 1
ATOM 4118 C C . VAL B 1 200 ? -18.141 -14.609 13.422 1 98.44 200 VAL B C 1
ATOM 4120 O O . VAL B 1 200 ? -17.562 -15.172 12.492 1 98.44 200 VAL B O 1
ATOM 4123 N N . GLU B 1 201 ? -19.453 -14.461 13.453 1 98 201 GLU B N 1
ATOM 4124 C CA . GLU B 1 201 ? -20.281 -14.766 12.289 1 98 201 GLU B CA 1
ATOM 4125 C C . GLU B 1 201 ? -20.125 -13.703 11.211 1 98 201 GLU B C 1
ATOM 4127 O O . GLU B 1 201 ? -19.734 -12.57 11.5 1 98 201 GLU B O 1
ATOM 4132 N N . LEU B 1 202 ? -20.484 -14.07 10.016 1 98.31 202 LEU B N 1
ATOM 4133 C CA . LEU B 1 202 ? -20.25 -13.195 8.875 1 98.31 202 LEU B CA 1
ATOM 4134 C C . LEU B 1 202 ? -20.984 -11.859 9.062 1 98.31 202 LEU B C 1
ATOM 4136 O O . LEU B 1 202 ? -20.422 -10.805 8.773 1 98.31 202 LEU B O 1
ATOM 4140 N N . HIS B 1 203 ? -22.234 -11.883 9.555 1 97.75 203 HIS B N 1
ATOM 4141 C CA . HIS B 1 203 ? -23.016 -10.664 9.727 1 97.75 203 HIS B CA 1
ATOM 4142 C C . HIS B 1 203 ? -22.328 -9.719 10.727 1 97.75 203 HIS B C 1
ATOM 4144 O O . HIS B 1 203 ? -22.297 -8.508 10.508 1 97.75 203 HIS B O 1
ATOM 4150 N N . ASP B 1 204 ? -21.812 -10.266 11.805 1 98.5 204 ASP B N 1
ATOM 4151 C CA . ASP B 1 204 ? -21.094 -9.461 12.789 1 98.5 204 ASP B CA 1
ATOM 4152 C C . ASP B 1 204 ? -19.797 -8.906 12.203 1 98.5 204 ASP B C 1
ATOM 4154 O O . ASP B 1 204 ? -19.406 -7.77 12.492 1 98.5 204 ASP B O 1
ATOM 4158 N N . LEU B 1 205 ? -19.156 -9.719 11.43 1 98.81 205 LEU B N 1
ATOM 4159 C CA . LEU B 1 205 ? -17.922 -9.258 10.781 1 98.81 205 LEU B CA 1
ATOM 4160 C C . LEU B 1 205 ? -18.203 -8.055 9.883 1 98.81 205 LEU B C 1
ATOM 4162 O O . LEU B 1 205 ? -17.469 -7.074 9.914 1 98.81 205 LEU B O 1
ATOM 4166 N N . CYS B 1 206 ? -19.266 -8.133 9.109 1 98.75 206 CYS B N 1
ATOM 4167 C CA . CYS B 1 206 ? -19.656 -7.043 8.219 1 98.75 206 CYS B CA 1
ATOM 4168 C C . CYS B 1 206 ? -19.953 -5.777 9.016 1 98.75 206 CYS B C 1
ATOM 4170 O O . CYS B 1 206 ? -19.562 -4.68 8.609 1 98.75 206 CYS B O 1
ATOM 4172 N N . ARG B 1 207 ? -20.516 -5.887 10.148 1 98.44 207 ARG B N 1
ATOM 4173 C CA . ARG B 1 207 ? -20.969 -4.754 10.945 1 98.44 207 ARG B CA 1
ATOM 4174 C C . ARG B 1 207 ? -19.812 -4.094 11.68 1 98.44 207 ARG B C 1
ATOM 4176 O O . ARG B 1 207 ? -19.781 -2.875 11.859 1 98.44 207 ARG B O 1
ATOM 4183 N N . LEU B 1 208 ? -18.844 -4.867 12.047 1 98.62 208 LEU B N 1
ATOM 4184 C CA . LEU B 1 208 ? -17.875 -4.406 13.031 1 98.62 208 LEU B CA 1
ATOM 4185 C C . LEU B 1 208 ? -16.547 -4.066 12.375 1 98.62 208 LEU B C 1
ATOM 4187 O O . LEU B 1 208 ? -15.68 -3.432 12.984 1 98.62 208 LEU B O 1
ATOM 4191 N N . SER B 1 209 ? -16.344 -4.457 11.141 1 98.88 209 SER B N 1
ATOM 4192 C CA . SER B 1 209 ? -15.047 -4.305 10.492 1 98.88 209 SER B CA 1
ATOM 4193 C C . SER B 1 209 ? -14.945 -2.965 9.773 1 98.88 209 SER B C 1
ATOM 4195 O O . SER B 1 209 ? -15.922 -2.494 9.18 1 98.88 209 SER B O 1
ATOM 4197 N N . ASP B 1 210 ? -13.75 -2.357 9.805 1 98.75 210 ASP B N 1
ATOM 4198 C CA . ASP B 1 210 ? -13.438 -1.184 9 1 98.75 210 ASP B CA 1
ATOM 4199 C C . ASP B 1 210 ? -12.969 -1.588 7.602 1 98.75 210 ASP B C 1
ATOM 4201 O O . ASP B 1 210 ? -13.18 -0.853 6.637 1 98.75 210 ASP B O 1
ATOM 4205 N N . VAL B 1 211 ? -12.281 -2.691 7.535 1 98.94 211 VAL B N 1
ATOM 4206 C CA . VAL B 1 211 ? -11.82 -3.303 6.297 1 98.94 211 VAL B CA 1
ATOM 4207 C C . VAL B 1 211 ? -12.188 -4.785 6.277 1 98.94 211 VAL B C 1
ATOM 4209 O O . VAL B 1 211 ? -12.031 -5.48 7.281 1 98.94 211 VAL B O 1
ATOM 4212 N N . ILE B 1 212 ? -12.719 -5.234 5.184 1 98.94 212 ILE B N 1
ATOM 4213 C CA . ILE B 1 212 ? -13.039 -6.645 5 1 98.94 212 ILE B CA 1
ATOM 4214 C C . ILE B 1 212 ? -12.242 -7.207 3.824 1 98.94 212 ILE B C 1
ATOM 4216 O O . ILE B 1 212 ? -12.211 -6.605 2.746 1 98.94 212 ILE B O 1
ATOM 4220 N N . THR B 1 213 ? -11.562 -8.281 4.023 1 98.94 213 THR B N 1
ATOM 4221 C CA . THR B 1 213 ? -10.789 -8.93 2.971 1 98.94 213 THR B CA 1
ATOM 4222 C C . THR B 1 213 ? -11.227 -10.375 2.787 1 98.94 213 THR B C 1
ATOM 4224 O O . THR B 1 213 ? -11.492 -11.078 3.766 1 98.94 213 THR B O 1
ATOM 4227 N N . LEU B 1 214 ? -11.328 -10.836 1.54 1 98.88 214 LEU B N 1
ATOM 4228 C CA . LEU B 1 214 ? -11.875 -12.148 1.206 1 98.88 214 LEU B CA 1
ATOM 4229 C C . LEU B 1 214 ? -10.773 -13.102 0.77 1 98.88 214 LEU B C 1
ATOM 4231 O O . LEU B 1 214 ? -10.008 -12.797 -0.147 1 98.88 214 LEU B O 1
ATOM 4235 N N . HIS B 1 215 ? -10.727 -14.25 1.371 1 97.56 215 HIS B N 1
ATOM 4236 C CA . HIS B 1 215 ? -9.711 -15.266 1.091 1 97.56 215 HIS B CA 1
ATOM 4237 C C . HIS B 1 215 ? -10.32 -16.656 1.104 1 97.56 215 HIS B C 1
ATOM 4239 O O . HIS B 1 215 ? -9.695 -17.609 1.579 1 97.56 215 HIS B O 1
ATOM 4245 N N . LEU B 1 216 ? -11.516 -16.781 0.562 1 94.75 216 LEU B N 1
ATOM 4246 C CA . LEU B 1 216 ? -12.203 -18.062 0.456 1 94.75 216 LEU B CA 1
ATOM 4247 C C . LEU B 1 216 ? -12.109 -18.609 -0.964 1 94.75 216 LEU B C 1
ATOM 4249 O O . LEU B 1 216 ? -12.055 -17.844 -1.928 1 94.75 216 LEU B O 1
ATOM 4253 N N . PRO B 1 217 ? -12.141 -19.953 -1.04 1 88.81 217 PRO B N 1
ATOM 4254 C CA . PRO B 1 217 ? -12.32 -20.516 -2.383 1 88.81 217 PRO B CA 1
ATOM 4255 C C . PRO B 1 217 ? -13.703 -20.219 -2.959 1 88.81 217 PRO B C 1
ATOM 4257 O O . PRO B 1 217 ? -14.68 -20.109 -2.209 1 88.81 217 PRO B O 1
ATOM 4260 N N . TYR B 1 218 ? -13.742 -20.078 -4.207 1 89.38 218 TYR B N 1
ATOM 4261 C CA . TYR B 1 218 ? -15.031 -19.922 -4.887 1 89.38 218 TYR B CA 1
ATOM 4262 C C . TYR B 1 218 ? -15.688 -21.281 -5.102 1 89.38 218 TYR B C 1
ATOM 4264 O O . TYR B 1 218 ? -15.117 -22.172 -5.738 1 89.38 218 TYR B O 1
ATOM 4272 N N . THR B 1 219 ? -16.828 -21.531 -4.535 1 90.12 219 THR B N 1
ATOM 4273 C CA . THR B 1 219 ? -17.672 -22.703 -4.676 1 90.12 219 THR B CA 1
ATOM 4274 C C . THR B 1 219 ? -19.141 -22.297 -4.82 1 90.12 219 THR B C 1
ATOM 4276 O O . THR B 1 219 ? -19.469 -21.109 -4.77 1 90.12 219 THR B O 1
ATOM 4279 N N . SER B 1 220 ? -19.984 -23.312 -5.031 1 93.19 220 SER B N 1
ATOM 4280 C CA . SER B 1 220 ? -21.406 -23.016 -5.094 1 93.19 220 SER B CA 1
ATOM 4281 C C . SER B 1 220 ? -21.906 -22.438 -3.779 1 93.19 220 SER B C 1
ATOM 4283 O O . SER B 1 220 ? -22.828 -21.609 -3.771 1 93.19 220 SER B O 1
ATOM 4285 N N . GLU B 1 221 ? -21.25 -22.781 -2.73 1 93.94 221 GLU B N 1
ATOM 4286 C CA . GLU B 1 221 ? -21.656 -22.344 -1.402 1 93.94 221 GLU B CA 1
ATOM 4287 C C . GLU B 1 221 ? -21.156 -20.938 -1.102 1 93.94 221 GLU B C 1
ATOM 4289 O O . GLU B 1 221 ? -21.734 -20.234 -0.277 1 93.94 221 GLU B O 1
ATOM 4294 N N . THR B 1 222 ? -20.109 -20.484 -1.765 1 96.19 222 THR B N 1
ATOM 4295 C CA . THR B 1 222 ? -19.5 -19.188 -1.438 1 96.19 222 THR B CA 1
ATOM 4296 C C . THR B 1 222 ? -19.828 -18.156 -2.514 1 96.19 222 THR B C 1
ATOM 4298 O O . THR B 1 222 ? -19.422 -17 -2.404 1 96.19 222 THR B O 1
ATOM 4301 N N . ARG B 1 223 ? -20.562 -18.625 -3.541 1 96.94 223 ARG B N 1
ATOM 4302 C CA . ARG B 1 223 ? -20.984 -17.688 -4.574 1 96.94 223 ARG B CA 1
ATOM 4303 C C . ARG B 1 223 ? -21.797 -16.531 -3.975 1 96.94 223 ARG B C 1
ATOM 4305 O O . ARG B 1 223 ? -22.812 -16.766 -3.312 1 96.94 223 ARG B O 1
ATOM 4312 N N . HIS B 1 224 ? -21.406 -15.289 -4.176 1 98.38 224 HIS B N 1
ATOM 4313 C CA . HIS B 1 224 ? -22.078 -14.086 -3.699 1 98.38 224 HIS B CA 1
ATOM 4314 C C . HIS B 1 224 ? -22.266 -14.125 -2.188 1 98.38 224 HIS B C 1
ATOM 4316 O O . HIS B 1 224 ? -23.328 -13.727 -1.684 1 98.38 224 HIS B O 1
ATOM 4322 N N . ILE B 1 225 ? -21.266 -14.719 -1.54 1 98.31 225 ILE B N 1
ATOM 4323 C CA . ILE B 1 225 ? -21.312 -14.727 -0.082 1 98.31 225 ILE B CA 1
ATOM 4324 C C . ILE B 1 225 ? -21.406 -13.289 0.432 1 98.31 225 ILE B C 1
ATOM 4326 O O . ILE B 1 225 ? -22 -13.031 1.479 1 98.31 225 ILE B O 1
ATOM 4330 N N . ILE B 1 226 ? -20.812 -12.367 -0.236 1 98.81 226 ILE B N 1
ATOM 4331 C CA . ILE B 1 226 ? -21.031 -10.945 0.003 1 98.81 226 ILE B CA 1
ATOM 4332 C C . ILE B 1 226 ? -22.109 -10.422 -0.937 1 98.81 226 ILE B C 1
ATOM 4334 O O . ILE B 1 226 ? -21.875 -10.219 -2.129 1 98.81 226 ILE B O 1
ATOM 4338 N N . ASP B 1 227 ? -23.25 -10.25 -0.405 1 98.44 227 ASP B N 1
ATOM 4339 C CA . ASP B 1 227 ? -24.406 -9.82 -1.187 1 98.44 227 ASP B CA 1
ATOM 4340 C C . ASP B 1 227 ? -25 -8.523 -0.638 1 98.44 227 ASP B C 1
ATOM 4342 O O . ASP B 1 227 ? -24.344 -7.816 0.126 1 98.44 227 ASP B O 1
ATOM 4346 N N . GLU B 1 228 ? -26.172 -8.188 -1.096 1 98.25 228 GLU B N 1
ATOM 4347 C CA . GLU B 1 228 ? -26.812 -6.941 -0.711 1 98.25 228 GLU B CA 1
ATOM 4348 C C . GLU B 1 228 ? -27 -6.859 0.801 1 98.25 228 GLU B C 1
ATOM 4350 O O . GLU B 1 228 ? -26.812 -5.801 1.399 1 98.25 228 GLU B O 1
ATOM 4355 N N . LYS B 1 229 ? -27.406 -7.918 1.383 1 98.19 229 LYS B N 1
ATOM 4356 C CA . LYS B 1 229 ? -27.609 -7.953 2.828 1 98.19 229 LYS B CA 1
ATOM 4357 C C . LYS B 1 229 ? -26.328 -7.629 3.57 1 98.19 229 LYS B C 1
ATOM 4359 O O . LYS B 1 229 ? -26.328 -6.879 4.551 1 98.19 229 LYS B O 1
ATOM 4364 N N . CYS B 1 230 ? -25.219 -8.219 3.133 1 98.62 230 CYS B N 1
ATOM 4365 C CA . CYS B 1 230 ? -23.922 -7.941 3.734 1 98.62 230 CYS B CA 1
ATOM 4366 C C . CYS B 1 230 ? -23.594 -6.457 3.662 1 98.62 230 CYS B C 1
ATOM 4368 O O . CYS B 1 230 ? -23.188 -5.855 4.66 1 98.62 230 CYS B O 1
ATOM 4370 N N . PHE B 1 231 ? -23.766 -5.832 2.51 1 98.69 231 PHE B N 1
ATOM 4371 C CA . PHE B 1 231 ? -23.438 -4.426 2.312 1 98.69 231 PHE B CA 1
ATOM 4372 C C . PHE B 1 231 ? -24.297 -3.537 3.201 1 98.69 231 PHE B C 1
ATOM 4374 O O . PHE B 1 231 ? -23.844 -2.49 3.666 1 98.69 231 PHE B O 1
ATOM 4381 N N . HIS B 1 232 ? -25.516 -3.928 3.445 1 97.88 232 HIS B N 1
ATOM 4382 C CA . HIS B 1 232 ? -26.422 -3.166 4.305 1 97.88 232 HIS B CA 1
ATOM 4383 C C . HIS B 1 232 ? -25.906 -3.135 5.742 1 97.88 232 HIS B C 1
ATOM 4385 O O . HIS B 1 232 ? -26.172 -2.184 6.48 1 97.88 232 HIS B O 1
ATOM 4391 N N . GLU B 1 233 ? -25.203 -4.129 6.094 1 98.19 233 GLU B N 1
ATOM 4392 C CA . GLU B 1 233 ? -24.719 -4.242 7.465 1 98.19 233 GLU B CA 1
ATOM 4393 C C . GLU B 1 233 ? -23.406 -3.473 7.645 1 98.19 233 GLU B C 1
ATOM 4395 O O . GLU B 1 233 ? -23 -3.18 8.773 1 98.19 233 GLU B O 1
ATOM 4400 N N . MET B 1 234 ? -22.703 -3.166 6.578 1 98.44 234 MET B N 1
ATOM 4401 C CA . MET B 1 234 ? -21.391 -2.514 6.648 1 98.44 234 MET B CA 1
ATOM 4402 C C . MET B 1 234 ? -21.547 -1.02 6.914 1 98.44 234 MET B C 1
ATOM 4404 O O . MET B 1 234 ? -22.625 -0.459 6.734 1 98.44 234 MET B O 1
ATOM 4408 N N . SER B 1 235 ? -20.516 -0.435 7.383 1 97.38 235 SER B N 1
ATOM 4409 C CA . SER B 1 235 ? -20.453 1.008 7.59 1 97.38 235 SER B CA 1
ATOM 4410 C C . SER B 1 235 ? -20.109 1.74 6.297 1 97.38 235 SER B C 1
ATOM 4412 O O . SER B 1 235 ? -19.438 1.194 5.426 1 97.38 235 SER B O 1
ATOM 4414 N N . PRO B 1 236 ? -20.562 2.984 6.195 1 97.31 236 PRO B N 1
ATOM 4415 C CA . PRO B 1 236 ? -20.188 3.787 5.027 1 97.31 236 PRO B CA 1
ATOM 4416 C C . PRO B 1 236 ? -18.672 3.988 4.91 1 97.31 236 PRO B C 1
ATOM 4418 O O . PRO B 1 236 ? -18.172 4.371 3.848 1 97.31 236 PRO B O 1
ATOM 4421 N N . ASP B 1 237 ? -17.938 3.682 5.961 1 96.56 237 ASP B N 1
ATOM 4422 C CA . ASP B 1 237 ? -16.484 3.877 5.957 1 96.56 237 ASP B CA 1
ATOM 4423 C C . ASP B 1 237 ? -15.758 2.584 5.598 1 96.56 237 ASP B C 1
ATOM 4425 O O . ASP B 1 237 ? -14.539 2.582 5.426 1 96.56 237 ASP B O 1
ATOM 4429 N N . THR B 1 238 ? -16.469 1.478 5.406 1 98.56 238 THR B N 1
ATOM 4430 C CA . THR B 1 238 ? -15.883 0.158 5.215 1 98.56 238 THR B CA 1
ATOM 4431 C C . THR B 1 238 ? -15.242 0.049 3.832 1 98.56 238 THR B C 1
ATOM 4433 O O . THR B 1 238 ? -15.812 0.512 2.842 1 98.56 238 THR B O 1
ATOM 4436 N N . CYS B 1 239 ? -14.086 -0.518 3.785 1 98.81 239 CYS B N 1
ATOM 4437 C CA . CYS B 1 239 ? -13.422 -0.888 2.539 1 98.81 239 CYS B CA 1
ATOM 4438 C C . CYS B 1 239 ? -13.453 -2.398 2.332 1 98.81 239 CYS B C 1
ATOM 4440 O O . CYS B 1 239 ? -13.266 -3.162 3.281 1 98.81 239 CYS B O 1
ATOM 4442 N N . LEU B 1 240 ? -13.711 -2.83 1.102 1 98.94 240 LEU B N 1
ATOM 4443 C CA . LEU B 1 240 ? -13.766 -4.246 0.762 1 98.94 240 LEU B CA 1
ATOM 4444 C C . LEU B 1 240 ? -12.617 -4.625 -0.164 1 98.94 240 LEU B C 1
ATOM 4446 O O . LEU B 1 240 ? -12.422 -4 -1.209 1 98.94 240 LEU B O 1
ATOM 4450 N N . ILE B 1 241 ? -11.852 -5.633 0.232 1 98.94 241 ILE B N 1
ATOM 4451 C CA . ILE B 1 241 ? -10.711 -6.113 -0.548 1 98.94 241 ILE B CA 1
ATOM 4452 C C . ILE B 1 241 ? -10.961 -7.555 -0.987 1 98.94 241 ILE B C 1
ATOM 4454 O O . ILE B 1 241 ? -11.367 -8.398 -0.18 1 98.94 241 ILE B O 1
ATOM 4458 N N . ASN B 1 242 ? -10.711 -7.812 -2.26 1 98.81 242 ASN B N 1
ATOM 4459 C CA . ASN B 1 242 ? -10.883 -9.164 -2.771 1 98.81 242 ASN B CA 1
ATOM 4460 C C . ASN B 1 242 ? -9.719 -9.586 -3.664 1 98.81 242 ASN B C 1
ATOM 4462 O O . ASN B 1 242 ? -9.57 -9.078 -4.777 1 98.81 242 ASN B O 1
ATOM 4466 N N . THR B 1 243 ? -8.93 -10.484 -3.223 1 98.12 243 THR B N 1
ATOM 4467 C CA . THR B 1 243 ? -7.844 -11.039 -4.016 1 98.12 243 THR B CA 1
ATOM 4468 C C . THR B 1 243 ? -8.109 -12.508 -4.355 1 98.12 243 THR B C 1
ATOM 4470 O O . THR B 1 243 ? -7.195 -13.242 -4.719 1 98.12 243 THR B O 1
ATOM 4473 N N . ALA B 1 244 ? -9.328 -12.914 -4.117 1 95.5 244 ALA B N 1
ATOM 4474 C CA . ALA B 1 244 ? -9.758 -14.266 -4.465 1 95.5 244 ALA B CA 1
ATOM 4475 C C . ALA B 1 244 ? -10.523 -14.273 -5.789 1 95.5 244 ALA B C 1
ATOM 4477 O O . ALA B 1 244 ? -9.992 -13.852 -6.816 1 95.5 244 ALA B O 1
ATOM 4478 N N . ARG B 1 245 ? -11.758 -14.695 -5.805 1 94.31 245 ARG B N 1
ATOM 4479 C CA . ARG B 1 245 ? -12.578 -14.68 -7.008 1 94.31 245 ARG B CA 1
ATOM 4480 C C . ARG B 1 245 ? -13.664 -13.617 -6.918 1 94.31 245 ARG B C 1
ATOM 4482 O O . ARG B 1 245 ? -14.312 -13.469 -5.879 1 94.31 245 ARG B O 1
ATOM 4489 N N . ALA B 1 246 ? -13.844 -12.891 -7.977 1 97.81 246 ALA B N 1
ATOM 4490 C CA . ALA B 1 246 ? -14.82 -11.797 -7.977 1 97.81 246 ALA B CA 1
ATOM 4491 C C . ALA B 1 246 ? -16.219 -12.32 -7.668 1 97.81 246 ALA B C 1
ATOM 4493 O O . ALA B 1 246 ? -17.031 -11.625 -7.043 1 97.81 246 ALA B O 1
ATOM 4494 N N . GLU B 1 247 ? -16.469 -13.594 -7.996 1 97.12 247 GLU B N 1
ATOM 4495 C CA . GLU B 1 247 ? -17.781 -14.203 -7.879 1 97.12 247 GLU B CA 1
ATOM 4496 C C . GLU B 1 247 ? -18.188 -14.398 -6.414 1 97.12 247 GLU B C 1
ATOM 4498 O O . GLU B 1 247 ? -19.344 -14.664 -6.109 1 97.12 247 GLU B O 1
ATOM 4503 N N . LEU B 1 248 ? -17.297 -14.18 -5.535 1 98.31 248 LEU B N 1
ATOM 4504 C CA . LEU B 1 248 ? -17.641 -14.188 -4.117 1 98.31 248 LEU B CA 1
ATOM 4505 C C . LEU B 1 248 ? -18.547 -13.016 -3.77 1 98.31 248 LEU B C 1
ATOM 4507 O O . LEU B 1 248 ? -19.266 -13.055 -2.766 1 98.31 248 LEU B O 1
ATOM 4511 N N . VAL B 1 249 ? -18.5 -11.977 -4.574 1 98.88 249 VAL B N 1
ATOM 4512 C CA . VAL B 1 249 ? -19.25 -10.742 -4.336 1 98.88 249 VAL B CA 1
ATOM 4513 C C . VAL B 1 249 ? -20.281 -10.539 -5.434 1 98.88 249 VAL B C 1
ATOM 4515 O O . VAL B 1 249 ? -19.984 -10.68 -6.621 1 98.88 249 VAL B O 1
ATOM 4518 N N . SER B 1 250 ? -21.531 -10.25 -5.086 1 98.69 250 SER B N 1
ATOM 4519 C CA . SER B 1 250 ? -22.531 -9.891 -6.082 1 98.69 250 SER B CA 1
ATOM 4520 C C . SER B 1 250 ? -22.156 -8.617 -6.824 1 98.69 250 SER B C 1
ATOM 4522 O O . SER B 1 250 ? -22 -7.559 -6.211 1 98.69 250 SER B O 1
ATOM 4524 N N . PRO B 1 251 ? -22.016 -8.719 -8.133 1 98.19 251 PRO B N 1
ATOM 4525 C CA . PRO B 1 251 ? -21.547 -7.543 -8.867 1 98.19 251 PRO B CA 1
ATOM 4526 C C . PRO B 1 251 ? -22.516 -6.371 -8.797 1 98.19 251 PRO B C 1
ATOM 4528 O O . PRO B 1 251 ? -22.094 -5.219 -8.672 1 98.19 251 PRO B O 1
ATOM 4531 N N . ILE B 1 252 ? -23.766 -6.664 -8.852 1 98 252 ILE B N 1
ATOM 4532 C CA . ILE B 1 252 ? -24.766 -5.613 -8.82 1 98 252 ILE B CA 1
ATOM 4533 C C . ILE B 1 252 ? -24.812 -4.988 -7.43 1 98 252 ILE B C 1
ATOM 4535 O O . ILE B 1 252 ? -24.891 -3.764 -7.293 1 98 252 ILE B O 1
ATOM 4539 N N . ALA B 1 253 ? -24.812 -5.793 -6.422 1 98.62 253 ALA B N 1
ATOM 4540 C CA . ALA B 1 253 ? -24.812 -5.289 -5.051 1 98.62 253 ALA B CA 1
ATOM 4541 C C . ALA B 1 253 ? -23.578 -4.43 -4.789 1 98.62 253 ALA B C 1
ATOM 4543 O O . ALA B 1 253 ? -23.656 -3.398 -4.117 1 98.62 253 ALA B O 1
ATOM 4544 N N . LEU B 1 254 ? -22.469 -4.859 -5.266 1 98.75 254 LEU B N 1
ATOM 4545 C CA . LEU B 1 254 ? -21.219 -4.102 -5.109 1 98.75 254 LEU B CA 1
ATOM 4546 C C . LEU B 1 254 ? -21.344 -2.727 -5.758 1 98.75 254 LEU B C 1
ATOM 4548 O O . LEU B 1 254 ? -21.031 -1.711 -5.133 1 98.75 254 LEU B O 1
ATOM 4552 N N . ARG B 1 255 ? -21.734 -2.744 -7.043 1 98.38 255 ARG B N 1
ATOM 4553 C CA . ARG B 1 255 ? -21.891 -1.492 -7.773 1 98.38 255 ARG B CA 1
ATOM 4554 C C . ARG B 1 255 ? -22.797 -0.527 -7.023 1 98.38 255 ARG B C 1
ATOM 4556 O O . ARG B 1 255 ? -22.453 0.641 -6.832 1 98.38 255 ARG B O 1
ATOM 4563 N N . ASP B 1 256 ? -23.922 -1.015 -6.613 1 98.25 256 ASP B N 1
ATOM 4564 C CA . ASP B 1 256 ? -24.906 -0.181 -5.914 1 98.25 256 ASP B CA 1
ATOM 4565 C C . ASP B 1 256 ? -24.328 0.351 -4.605 1 98.25 256 ASP B C 1
ATOM 4567 O O . ASP B 1 256 ? -24.547 1.513 -4.254 1 98.25 256 ASP B O 1
ATOM 4571 N N . ALA B 1 257 ? -23.641 -0.47 -3.838 1 98.69 257 ALA B N 1
ATOM 4572 C CA . ALA B 1 257 ? -23.047 -0.08 -2.561 1 98.69 257 ALA B CA 1
ATOM 4573 C C . ALA B 1 257 ? -22.016 1.029 -2.752 1 98.69 257 ALA B C 1
ATOM 4575 O O . ALA B 1 257 ? -21.953 1.972 -1.958 1 98.69 257 ALA B O 1
ATOM 4576 N N . LEU B 1 258 ? -21.203 0.951 -3.801 1 98.5 258 LEU B N 1
ATOM 4577 C CA . LEU B 1 258 ? -20.172 1.939 -4.074 1 98.5 258 LEU B CA 1
ATOM 4578 C C . LEU B 1 258 ? -20.781 3.252 -4.555 1 98.5 258 LEU B C 1
ATOM 4580 O O . LEU B 1 258 ? -20.375 4.328 -4.117 1 98.5 258 LEU B O 1
ATOM 4584 N N . LEU B 1 259 ? -21.766 3.152 -5.402 1 97.75 259 LEU B N 1
ATOM 4585 C CA . LEU B 1 259 ? -22.375 4.34 -5.984 1 97.75 259 LEU B CA 1
ATOM 4586 C C . LEU B 1 259 ? -23.188 5.098 -4.941 1 97.75 259 LEU B C 1
ATOM 4588 O O . LEU B 1 259 ? -23.266 6.328 -4.973 1 97.75 259 LEU B O 1
ATOM 4592 N N . SER B 1 260 ? -23.828 4.363 -4.016 1 97.56 260 SER B N 1
ATOM 4593 C CA . SER B 1 260 ? -24.672 4.98 -3.01 1 97.56 260 SER B CA 1
ATOM 4594 C C . SER B 1 260 ? -23.891 5.305 -1.74 1 97.56 260 SER B C 1
ATOM 4596 O O . SER B 1 260 ? -24.469 5.754 -0.747 1 97.56 260 SER B O 1
ATOM 4598 N N . ASN B 1 261 ? -22.641 5.012 -1.709 1 97.38 261 ASN B N 1
ATOM 4599 C CA . ASN B 1 261 ? -21.75 5.27 -0.573 1 97.38 261 ASN B CA 1
ATOM 4600 C C . ASN B 1 261 ? -22.188 4.477 0.659 1 97.38 261 ASN B C 1
ATOM 4602 O O . ASN B 1 261 ? -22.109 4.977 1.782 1 97.38 261 ASN B O 1
ATOM 4606 N N . LYS B 1 262 ? -22.734 3.389 0.37 1 97.5 262 LYS B N 1
ATOM 4607 C CA . LYS B 1 262 ? -23.016 2.477 1.475 1 97.5 262 LYS B CA 1
ATOM 4608 C C . LYS B 1 262 ? -21.734 1.935 2.084 1 97.5 262 LYS B C 1
ATOM 4610 O O . LYS B 1 262 ? -21.688 1.611 3.273 1 97.5 262 LYS B O 1
ATOM 4615 N N . ILE B 1 263 ? -20.766 1.737 1.291 1 98.38 263 ILE B N 1
ATOM 4616 C CA . ILE B 1 263 ? -19.391 1.504 1.74 1 98.38 263 ILE B CA 1
ATOM 4617 C C . ILE B 1 263 ? -18.469 2.559 1.142 1 98.38 263 ILE B C 1
ATOM 4619 O O . ILE B 1 263 ? -18.859 3.303 0.242 1 98.38 263 ILE B O 1
ATOM 4623 N N . ASN B 1 264 ? -17.281 2.586 1.656 1 98.06 264 ASN B N 1
ATOM 4624 C CA . ASN B 1 264 ? -16.359 3.637 1.25 1 98.06 264 ASN B CA 1
ATOM 4625 C C . ASN B 1 264 ? -15.742 3.344 -0.116 1 98.06 264 ASN B C 1
ATOM 4627 O O . ASN B 1 264 ? -15.773 4.188 -1.012 1 98.06 264 ASN B O 1
ATOM 4631 N N . ALA B 1 265 ? -15.172 2.172 -0.288 1 98.75 265 ALA B N 1
ATOM 4632 C CA . ALA B 1 265 ? -14.43 1.814 -1.493 1 98.75 265 ALA B CA 1
ATOM 4633 C C . ALA B 1 265 ? -14.148 0.317 -1.538 1 98.75 265 ALA B C 1
ATOM 4635 O O . ALA B 1 265 ? -14.398 -0.4 -0.567 1 98.75 265 ALA B O 1
ATOM 4636 N N . ALA B 1 266 ? -13.672 -0.158 -2.666 1 98.94 266 ALA B N 1
ATOM 4637 C CA . ALA B 1 266 ? -13.305 -1.562 -2.824 1 98.94 266 ALA B CA 1
ATOM 4638 C C . ALA B 1 266 ? -12.086 -1.708 -3.729 1 98.94 266 ALA B C 1
ATOM 4640 O O . ALA B 1 266 ? -11.82 -0.844 -4.57 1 98.94 266 ALA B O 1
ATOM 4641 N N . ALA B 1 267 ? -11.344 -2.746 -3.541 1 98.94 267 ALA B N 1
ATOM 4642 C CA . ALA B 1 267 ? -10.219 -3.109 -4.398 1 98.94 267 ALA B CA 1
ATOM 4643 C C . ALA B 1 267 ? -10.219 -4.602 -4.707 1 98.94 267 ALA B C 1
ATOM 4645 O O . ALA B 1 267 ? -10.336 -5.43 -3.799 1 98.94 267 ALA B O 1
ATOM 4646 N N . PHE B 1 268 ? -10.125 -4.922 -5.984 1 98.88 268 PHE B N 1
ATOM 4647 C CA . PHE B 1 268 ? -10.164 -6.305 -6.449 1 98.88 268 PHE B CA 1
ATOM 4648 C C . PHE B 1 268 ? -8.914 -6.641 -7.258 1 98.88 268 PHE B C 1
ATOM 4650 O O . PHE B 1 268 ? -8.469 -5.844 -8.086 1 98.88 268 PHE B O 1
ATOM 4657 N N . ASP B 1 269 ? -8.359 -7.805 -7 1 98.56 269 ASP B N 1
ATOM 4658 C CA . ASP B 1 269 ? -7.402 -8.43 -7.91 1 98.56 269 ASP B CA 1
ATOM 4659 C C . ASP B 1 269 ? -8.023 -9.625 -8.625 1 98.56 269 ASP B C 1
ATOM 4661 O O . ASP B 1 269 ? -7.496 -10.734 -8.57 1 98.56 269 ASP B O 1
ATOM 4665 N N . CYS B 1 270 ? -9.055 -9.375 -9.219 1 96.81 270 CYS B N 1
ATOM 4666 C CA . CYS B 1 270 ? -9.891 -10.312 -9.953 1 96.81 270 CYS B CA 1
ATOM 4667 C C . CYS B 1 270 ? -11.07 -9.602 -10.609 1 96.81 270 CYS B C 1
ATOM 4669 O O . CYS B 1 270 ? -11.383 -8.461 -10.258 1 96.81 270 CYS B O 1
ATOM 4671 N N . TYR B 1 271 ? -11.625 -10.164 -11.523 1 97.31 271 TYR B N 1
ATOM 4672 C CA . TYR B 1 271 ? -12.859 -9.664 -12.117 1 97.31 271 TYR B CA 1
ATOM 4673 C C . TYR B 1 271 ? -13.797 -10.805 -12.477 1 97.31 271 TYR B C 1
ATOM 4675 O O . TYR B 1 271 ? -13.406 -11.977 -12.438 1 97.31 271 TYR B O 1
ATOM 4683 N N . TYR B 1 272 ? -15.008 -10.422 -12.711 1 95.69 272 TYR B N 1
ATOM 4684 C CA . TYR B 1 272 ? -16.031 -11.406 -13.023 1 95.69 272 TYR B CA 1
ATOM 4685 C C . TYR B 1 272 ? -15.758 -12.086 -14.359 1 95.69 272 TYR B C 1
ATOM 4687 O O . TYR B 1 272 ? -15.312 -11.445 -15.305 1 95.69 272 TYR B O 1
ATOM 4695 N N . SER B 1 273 ? -15.945 -13.336 -14.375 1 87.56 273 SER B N 1
ATOM 4696 C CA . SER B 1 273 ? -15.727 -14.172 -15.547 1 87.56 273 SER B CA 1
ATOM 4697 C C . SER B 1 273 ? -14.25 -14.234 -15.914 1 87.56 273 SER B C 1
ATOM 4699 O O . SER B 1 273 ? -13.898 -14.406 -17.078 1 87.56 273 SER B O 1
ATOM 4701 N N . GLY B 1 274 ? -13.414 -13.828 -15.008 1 87.31 274 GLY B N 1
ATOM 4702 C CA . GLY B 1 274 ? -11.992 -14.102 -15.148 1 87.31 274 GLY B CA 1
ATOM 4703 C C . GLY B 1 274 ? -11.203 -12.906 -15.664 1 87.31 274 GLY B C 1
ATOM 4704 O O . GLY B 1 274 ? -10 -12.805 -15.422 1 87.31 274 GLY B O 1
ATOM 4705 N N . LYS B 1 275 ? -11.906 -12.016 -16.438 1 90.44 275 LYS B N 1
ATOM 4706 C CA . LYS B 1 275 ? -11.195 -10.844 -16.953 1 90.44 275 LYS B CA 1
ATOM 4707 C C . LYS B 1 275 ? -12.172 -9.727 -17.312 1 90.44 275 LYS B C 1
ATOM 4709 O O . LYS B 1 275 ? -13.383 -9.945 -17.391 1 90.44 275 LYS B O 1
ATOM 4714 N N . VAL B 1 276 ? -11.578 -8.562 -17.562 1 96.12 276 VAL B N 1
ATOM 4715 C CA . VAL B 1 276 ? -12.375 -7.426 -18 1 96.12 276 VAL B CA 1
ATOM 4716 C C . VAL B 1 276 ? -12.609 -7.508 -19.5 1 96.12 276 VAL B C 1
ATOM 4718 O O . VAL B 1 276 ? -11.844 -8.148 -20.219 1 96.12 276 VAL B O 1
ATOM 4721 N N . PRO B 1 277 ? -13.742 -6.922 -19.984 1 95.62 277 PRO B N 1
ATOM 4722 C CA . PRO B 1 277 ? -13.883 -6.789 -21.438 1 95.62 277 PRO B CA 1
ATOM 4723 C C . PRO B 1 277 ? -12.812 -5.891 -22.047 1 95.62 277 PRO B C 1
ATOM 4725 O O . PRO B 1 277 ? -12.359 -4.934 -21.422 1 95.62 277 PRO B O 1
ATOM 4728 N N . SER B 1 278 ? -12.422 -6.223 -23.25 1 95.12 278 SER B N 1
ATOM 4729 C CA . SER B 1 278 ? -11.422 -5.422 -23.953 1 95.12 278 SER B CA 1
ATOM 4730 C C . SER B 1 278 ? -11.906 -3.992 -24.172 1 95.12 278 SER B C 1
ATOM 4732 O O . SER B 1 278 ? -11.109 -3.053 -24.156 1 95.12 278 SER B O 1
ATOM 4734 N N . ASP B 1 279 ? -13.164 -3.885 -24.312 1 96.31 279 ASP B N 1
ATOM 4735 C CA . ASP B 1 279 ? -13.82 -2.582 -24.375 1 96.31 279 ASP B CA 1
ATOM 4736 C C . ASP B 1 279 ? -14.562 -2.283 -23.062 1 96.31 279 ASP B C 1
ATOM 4738 O O . ASP B 1 279 ? -15.586 -2.898 -22.766 1 96.31 279 ASP B O 1
ATOM 4742 N N . PRO B 1 280 ? -14.031 -1.321 -22.406 1 94.56 280 PRO B N 1
ATOM 4743 C CA . PRO B 1 280 ? -14.617 -1.025 -21.094 1 94.56 280 PRO B CA 1
ATOM 4744 C C . PRO B 1 280 ? -16.094 -0.677 -21.188 1 94.56 280 PRO B C 1
ATOM 4746 O O . PRO B 1 280 ? -16.828 -0.854 -20.203 1 94.56 280 PRO B O 1
ATOM 4749 N N . SER B 1 281 ? -16.547 -0.204 -22.281 1 94.12 281 SER B N 1
ATOM 4750 C CA . SER B 1 281 ? -17.969 0.139 -22.453 1 94.12 281 SER B CA 1
ATOM 4751 C C . SER B 1 281 ? -18.844 -1.105 -22.391 1 94.12 281 SER B C 1
ATOM 4753 O O . SER B 1 281 ? -20.062 -1.005 -22.219 1 94.12 281 SER B O 1
ATOM 4755 N N . GLU B 1 282 ? -18.25 -2.27 -22.516 1 95.75 282 GLU B N 1
ATOM 4756 C CA . GLU B 1 282 ? -18.984 -3.533 -22.516 1 95.75 282 GLU B CA 1
ATOM 4757 C C . GLU B 1 282 ? -19.078 -4.117 -21.109 1 95.75 282 GLU B C 1
ATOM 4759 O O . GLU B 1 282 ? -19.625 -5.203 -20.922 1 95.75 282 GLU B O 1
ATOM 4764 N N . ASP B 1 283 ? -18.547 -3.375 -20.188 1 95.88 283 ASP B N 1
ATOM 4765 C CA . ASP B 1 283 ? -18.688 -3.811 -18.812 1 95.88 283 ASP B CA 1
ATOM 4766 C C . ASP B 1 283 ? -20.141 -3.744 -18.359 1 95.88 283 ASP B C 1
ATOM 4768 O O . ASP B 1 283 ? -20.641 -2.67 -18 1 95.88 283 ASP B O 1
ATOM 4772 N N . THR B 1 284 ? -20.781 -4.883 -18.203 1 94.19 284 THR B N 1
ATOM 4773 C CA . THR B 1 284 ? -22.219 -4.945 -17.922 1 94.19 284 THR B CA 1
ATOM 4774 C C . THR B 1 284 ? -22.484 -4.582 -16.469 1 94.19 284 THR B C 1
ATOM 4776 O O . THR B 1 284 ? -23.625 -4.285 -16.109 1 94.19 284 THR B O 1
ATOM 4779 N N . PHE B 1 285 ? -21.484 -4.617 -15.703 1 96.31 285 PHE B N 1
ATOM 4780 C CA . PHE B 1 285 ? -21.688 -4.367 -14.281 1 96.31 285 PHE B CA 1
ATOM 4781 C C . PHE B 1 285 ? -21.484 -2.895 -13.953 1 96.31 285 PHE B C 1
ATOM 4783 O O . PHE B 1 285 ? -21.875 -2.43 -12.883 1 96.31 285 PHE B O 1
ATOM 4790 N N . GLY B 1 286 ? -20.781 -2.148 -14.836 1 96.5 286 GLY B N 1
ATOM 4791 C CA . GLY B 1 286 ? -20.547 -0.729 -14.617 1 96.5 286 GLY B CA 1
ATOM 4792 C C . GLY B 1 286 ? -19.5 -0.448 -13.562 1 96.5 286 GLY B C 1
ATOM 4793 O O . GLY B 1 286 ? -19.578 0.565 -12.859 1 96.5 286 GLY B O 1
ATOM 4794 N N . LEU B 1 287 ? -18.578 -1.333 -13.344 1 97.88 287 LEU B N 1
ATOM 4795 C CA . LEU B 1 287 ? -17.594 -1.196 -12.289 1 97.88 287 LEU B CA 1
ATOM 4796 C C . LEU B 1 287 ? -16.328 -0.516 -12.82 1 97.88 287 LEU B C 1
ATOM 4798 O O . LEU B 1 287 ? -15.625 0.163 -12.07 1 97.88 287 LEU B O 1
ATOM 4802 N N . LEU B 1 288 ? -16.016 -0.679 -14.125 1 97.5 288 LEU B N 1
ATOM 4803 C CA . LEU B 1 288 ? -14.742 -0.241 -14.695 1 97.5 288 LEU B CA 1
ATOM 4804 C C . LEU B 1 288 ? -14.672 1.281 -14.758 1 97.5 288 LEU B C 1
ATOM 4806 O O . LEU B 1 288 ? -13.586 1.857 -14.758 1 97.5 288 LEU B O 1
ATOM 4810 N N . ASN B 1 289 ? -15.812 1.959 -14.734 1 95.56 289 ASN B N 1
ATOM 4811 C CA . ASN B 1 289 ? -15.836 3.41 -14.898 1 95.56 289 ASN B CA 1
ATOM 4812 C C . ASN B 1 289 ? -15.844 4.121 -13.547 1 95.56 289 ASN B C 1
ATOM 4814 O O . ASN B 1 289 ? -15.836 5.352 -13.484 1 95.56 289 ASN B O 1
ATOM 4818 N N . LEU B 1 290 ? -15.938 3.395 -12.477 1 97.31 290 LEU B N 1
ATOM 4819 C CA . LEU B 1 290 ? -15.898 4.016 -11.156 1 97.31 290 LEU B CA 1
ATOM 4820 C C . LEU B 1 290 ? -14.555 4.688 -10.906 1 97.31 290 LEU B C 1
ATOM 4822 O O . LEU B 1 290 ? -13.516 4.191 -11.344 1 97.31 290 LEU B O 1
ATOM 4826 N N . PRO B 1 291 ? -14.539 5.82 -10.195 1 97.06 291 PRO B N 1
ATOM 4827 C CA . PRO B 1 291 ? -13.273 6.5 -9.922 1 97.06 291 PRO B CA 1
ATOM 4828 C C . PRO B 1 291 ? -12.336 5.68 -9.039 1 97.06 291 PRO B C 1
ATOM 4830 O O . PRO B 1 291 ? -12.797 4.801 -8.297 1 97.06 291 PRO B O 1
ATOM 4833 N N . ASP B 1 292 ? -11.055 6.035 -9.109 1 97.5 292 ASP B N 1
ATOM 4834 C CA . ASP B 1 292 ? -10.008 5.223 -8.492 1 97.5 292 ASP B CA 1
ATOM 4835 C C . ASP B 1 292 ? -10.055 5.336 -6.969 1 97.5 292 ASP B C 1
ATOM 4837 O O . ASP B 1 292 ? -9.43 4.543 -6.266 1 97.5 292 ASP B O 1
ATOM 4841 N N . ASP B 1 293 ? -10.727 6.281 -6.402 1 96.69 293 ASP B N 1
ATOM 4842 C CA . ASP B 1 293 ? -10.867 6.359 -4.953 1 96.69 293 ASP B CA 1
ATOM 4843 C C . ASP B 1 293 ? -12.047 5.52 -4.473 1 96.69 293 ASP B C 1
ATOM 4845 O O . ASP B 1 293 ? -12.219 5.316 -3.268 1 96.69 293 ASP B O 1
ATOM 4849 N N . LYS B 1 294 ? -12.828 4.941 -5.457 1 98 294 LYS B N 1
ATOM 4850 C CA . LYS B 1 294 ? -13.984 4.117 -5.117 1 98 294 LYS B CA 1
ATOM 4851 C C . LYS B 1 294 ? -13.711 2.645 -5.418 1 98 294 LYS B C 1
ATOM 4853 O O . LYS B 1 294 ? -14.188 1.762 -4.703 1 98 294 LYS B O 1
ATOM 4858 N N . PHE B 1 295 ? -13.008 2.473 -6.512 1 98.75 295 PHE B N 1
ATOM 4859 C CA . PHE B 1 295 ? -12.773 1.092 -6.922 1 98.75 295 PHE B CA 1
ATOM 4860 C C . PHE B 1 295 ? -11.422 0.948 -7.602 1 98.75 295 PHE B C 1
ATOM 4862 O O . PHE B 1 295 ? -11.156 1.595 -8.617 1 98.75 295 PHE B O 1
ATOM 4869 N N . ILE B 1 296 ? -10.531 0.15 -7.012 1 98.88 296 ILE B N 1
ATOM 4870 C CA . ILE B 1 296 ? -9.258 -0.233 -7.613 1 98.88 296 ILE B CA 1
ATOM 4871 C C . ILE B 1 296 ? -9.359 -1.65 -8.172 1 98.88 296 ILE B C 1
ATOM 4873 O O . ILE B 1 296 ? -9.938 -2.535 -7.535 1 98.88 296 ILE B O 1
ATOM 4877 N N . LEU B 1 297 ? -8.781 -1.863 -9.352 1 98.81 297 LEU B N 1
ATOM 4878 C CA . LEU B 1 297 ? -8.898 -3.15 -10.031 1 98.81 297 LEU B CA 1
ATOM 4879 C C . LEU B 1 297 ? -7.57 -3.561 -10.656 1 98.81 297 LEU B C 1
ATOM 4881 O O . LEU B 1 297 ? -6.988 -2.805 -11.438 1 98.81 297 LEU B O 1
ATOM 4885 N N . THR B 1 298 ? -7.082 -4.723 -10.266 1 98.69 298 THR B N 1
ATOM 4886 C CA . THR B 1 298 ? -5.883 -5.305 -10.859 1 98.69 298 THR B CA 1
ATOM 4887 C C . THR B 1 298 ? -6.184 -6.684 -11.438 1 98.69 298 THR B C 1
ATOM 4889 O O . THR B 1 298 ? -7.184 -7.309 -11.078 1 98.69 298 THR B O 1
ATOM 4892 N N . PRO B 1 299 ? -5.406 -7.215 -12.391 1 97.56 299 PRO B N 1
ATOM 4893 C CA . PRO B 1 299 ? -5.762 -8.336 -13.266 1 97.56 299 PRO B CA 1
ATOM 4894 C C . PRO B 1 299 ? -5.371 -9.688 -12.68 1 97.56 299 PRO B C 1
ATOM 4896 O O . PRO B 1 299 ? -4.777 -10.523 -13.367 1 97.56 299 PRO B O 1
ATOM 4899 N N . HIS B 1 300 ? -5.82 -9.922 -11.445 1 94 300 HIS B N 1
ATOM 4900 C CA . HIS B 1 300 ? -5.531 -11.203 -10.805 1 94 300 HIS B CA 1
ATOM 4901 C C . HIS B 1 300 ? -4.047 -11.539 -10.891 1 94 300 HIS B C 1
ATOM 4903 O O . HIS B 1 300 ? -3.676 -12.609 -11.367 1 94 300 HIS B O 1
ATOM 4909 N N . ALA B 1 301 ? -3.238 -10.625 -10.43 1 96.06 301 ALA B N 1
ATOM 4910 C CA . ALA B 1 301 ? -1.789 -10.695 -10.594 1 96.06 301 ALA B CA 1
ATOM 4911 C C . ALA B 1 301 ? -1.086 -10.82 -9.25 1 96.06 301 ALA B C 1
ATOM 4913 O O . ALA B 1 301 ? 0.144 -10.891 -9.188 1 96.06 301 ALA B O 1
ATOM 4914 N N . ALA B 1 302 ? -1.811 -10.922 -8.18 1 96.69 302 ALA B N 1
ATOM 4915 C CA . ALA B 1 302 ? -1.254 -10.891 -6.828 1 96.69 302 ALA B CA 1
ATOM 4916 C C . ALA B 1 302 ? -0.224 -11.992 -6.633 1 96.69 302 ALA B C 1
ATOM 4918 O O . ALA B 1 302 ? 0.748 -11.828 -5.891 1 96.69 302 ALA B O 1
ATOM 4919 N N . TYR B 1 303 ? -0.399 -13.094 -7.277 1 93.19 303 TYR B N 1
ATOM 4920 C CA . TYR B 1 303 ? 0.459 -14.258 -7.113 1 93.19 303 TYR B CA 1
ATOM 4921 C C . TYR B 1 303 ? 1.801 -14.055 -7.805 1 93.19 303 TYR B C 1
ATOM 4923 O O . TYR B 1 303 ? 2.773 -14.75 -7.512 1 93.19 303 TYR B O 1
ATOM 4931 N N . ASN B 1 304 ? 1.855 -13.164 -8.758 1 93.81 304 ASN B N 1
ATOM 4932 C CA . ASN B 1 304 ? 2.879 -13.133 -9.797 1 93.81 304 ASN B CA 1
ATOM 4933 C C . ASN B 1 304 ? 4.098 -12.328 -9.367 1 93.81 304 ASN B C 1
ATOM 4935 O O . ASN B 1 304 ? 4.34 -11.234 -9.883 1 93.81 304 ASN B O 1
ATOM 4939 N N . THR B 1 305 ? 4.859 -12.875 -8.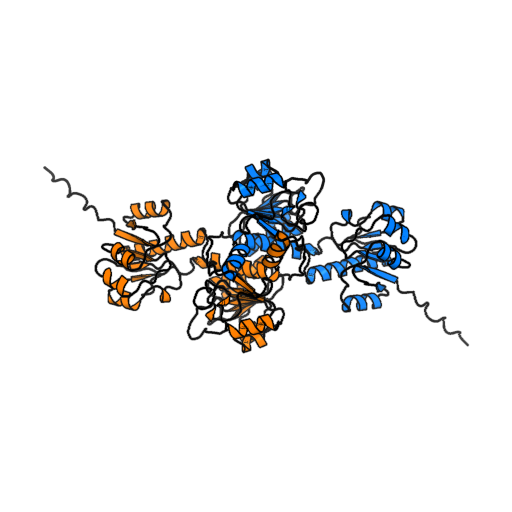469 1 95.25 305 THR B N 1
ATOM 4940 C CA . THR B 1 305 ? 6.125 -12.289 -8.055 1 95.25 305 THR B CA 1
ATOM 4941 C C . THR B 1 305 ? 7.297 -13.172 -8.469 1 95.25 305 THR B C 1
ATOM 4943 O O . THR B 1 305 ? 7.117 -14.359 -8.742 1 95.25 305 THR B O 1
ATOM 4946 N N . VAL B 1 306 ? 8.445 -12.594 -8.492 1 90.81 306 VAL B N 1
ATOM 4947 C CA . VAL B 1 306 ? 9.648 -13.336 -8.852 1 90.81 306 VAL B CA 1
ATOM 4948 C C . VAL B 1 306 ? 9.836 -14.523 -7.918 1 90.81 306 VAL B C 1
ATOM 4950 O O . VAL B 1 306 ? 10.016 -15.656 -8.367 1 90.81 306 VAL B O 1
ATOM 4953 N N . ASN B 1 307 ? 9.703 -14.289 -6.648 1 92.81 307 ASN B N 1
ATOM 4954 C CA . ASN B 1 307 ? 9.898 -15.336 -5.656 1 92.81 307 ASN B CA 1
ATOM 4955 C C . ASN B 1 307 ? 8.805 -16.391 -5.738 1 92.81 307 ASN B C 1
ATOM 4957 O O . ASN B 1 307 ? 9.086 -17.594 -5.637 1 92.81 307 ASN B O 1
ATOM 4961 N N . SER B 1 308 ? 7.613 -15.977 -5.844 1 93.25 308 SER B N 1
ATOM 4962 C CA . SER B 1 308 ? 6.496 -16.906 -5.914 1 93.25 308 SER B CA 1
ATOM 4963 C C . SER B 1 308 ? 6.613 -17.812 -7.137 1 93.25 308 SER B C 1
ATOM 4965 O O . SER B 1 308 ? 6.395 -19.031 -7.043 1 93.25 308 SER B O 1
ATOM 4967 N N . ASN B 1 309 ? 6.969 -17.266 -8.281 1 91.25 309 ASN B N 1
ATOM 4968 C CA . ASN B 1 309 ? 7.117 -18.047 -9.5 1 91.25 309 ASN B CA 1
ATOM 4969 C C . ASN B 1 309 ? 8.234 -19.078 -9.367 1 91.25 309 ASN B C 1
ATOM 4971 O O . ASN B 1 309 ? 8.078 -20.219 -9.805 1 91.25 309 ASN B O 1
ATOM 4975 N N . THR B 1 310 ? 9.281 -18.672 -8.789 1 91.94 310 THR B N 1
ATOM 4976 C CA . THR B 1 310 ? 10.383 -19.594 -8.555 1 91.94 310 THR B CA 1
ATOM 4977 C C . THR B 1 310 ? 9.953 -20.734 -7.633 1 91.94 310 THR B C 1
ATOM 4979 O O . THR B 1 310 ? 10.266 -21.891 -7.887 1 91.94 310 THR B O 1
ATOM 4982 N N . GLU B 1 311 ? 9.234 -20.375 -6.633 1 93.06 311 GLU B N 1
ATOM 4983 C CA . GLU B 1 311 ? 8.758 -21.375 -5.684 1 93.06 311 GLU B CA 1
ATOM 4984 C C . GLU B 1 311 ? 7.754 -22.312 -6.332 1 93.06 311 GLU B C 1
ATOM 4986 O O . GLU B 1 311 ? 7.75 -23.516 -6.055 1 93.06 311 GLU B O 1
ATOM 4991 N N . VAL B 1 312 ? 6.914 -21.828 -7.086 1 93.5 312 VAL B N 1
ATOM 4992 C CA . VAL B 1 312 ? 5.926 -22.625 -7.805 1 93.5 312 VAL B CA 1
ATOM 4993 C C . VAL B 1 312 ? 6.629 -23.625 -8.711 1 93.5 312 VAL B C 1
ATOM 4995 O O . VAL B 1 312 ? 6.293 -24.812 -8.703 1 93.5 312 VAL B O 1
ATOM 4998 N N . ASP B 1 313 ? 7.609 -23.141 -9.43 1 93.5 313 ASP B N 1
ATOM 4999 C CA . ASP B 1 313 ? 8.375 -24.016 -10.305 1 93.5 313 ASP B CA 1
ATOM 5000 C C . ASP B 1 313 ? 9.039 -25.141 -9.508 1 93.5 313 ASP B C 1
ATOM 5002 O O . ASP B 1 313 ? 8.977 -26.297 -9.898 1 93.5 313 ASP B O 1
ATOM 5006 N N . LYS B 1 314 ? 9.633 -24.734 -8.461 1 94.94 314 LYS B N 1
ATOM 5007 C CA . LYS B 1 314 ? 10.336 -25.703 -7.621 1 94.94 314 LYS B CA 1
ATOM 5008 C C . LYS B 1 314 ? 9.398 -26.797 -7.121 1 94.94 314 LYS B C 1
ATOM 5010 O O . LYS B 1 314 ? 9.711 -27.984 -7.215 1 94.94 314 LYS B O 1
ATOM 5015 N N . ILE B 1 315 ? 8.258 -26.359 -6.637 1 95.5 315 ILE B N 1
ATOM 5016 C CA . ILE B 1 315 ? 7.309 -27.312 -6.066 1 95.5 315 ILE B CA 1
ATOM 5017 C C . ILE B 1 315 ? 6.715 -28.172 -7.172 1 95.5 315 ILE B C 1
ATOM 5019 O O . ILE B 1 315 ? 6.582 -29.391 -7.016 1 95.5 315 ILE B O 1
ATOM 5023 N N . ALA B 1 316 ? 6.391 -27.578 -8.25 1 96 316 ALA B N 1
ATOM 5024 C CA . ALA B 1 316 ? 5.816 -28.312 -9.367 1 96 316 ALA B CA 1
ATOM 5025 C C . ALA B 1 316 ? 6.781 -29.391 -9.875 1 96 316 ALA B C 1
ATOM 5027 O O . ALA B 1 316 ? 6.379 -30.531 -10.125 1 96 316 ALA B O 1
ATOM 5028 N N . LEU B 1 317 ? 8.016 -29.031 -9.992 1 96.88 317 LEU B N 1
ATOM 5029 C CA . LEU B 1 317 ? 9.031 -29.969 -10.461 1 96.88 317 LEU B CA 1
ATOM 5030 C C . LEU B 1 317 ? 9.297 -31.047 -9.422 1 96.88 317 LEU B C 1
ATOM 5032 O O . LEU B 1 317 ? 9.461 -32.219 -9.766 1 96.88 317 LEU B O 1
ATOM 5036 N N . GLN B 1 318 ? 9.328 -30.609 -8.195 1 96.69 318 GLN B N 1
ATOM 5037 C CA . GLN B 1 318 ? 9.523 -31.594 -7.129 1 96.69 318 GLN B CA 1
ATOM 5038 C C . GLN B 1 318 ? 8.383 -32.594 -7.09 1 96.69 318 GLN B C 1
ATOM 5040 O O . GLN B 1 318 ? 8.602 -33.781 -6.812 1 96.69 318 GLN B O 1
ATOM 5045 N N . ASN B 1 319 ? 7.156 -32.125 -7.293 1 97.25 319 ASN B N 1
ATOM 5046 C CA . ASN B 1 319 ? 6.016 -33.031 -7.391 1 97.25 319 ASN B CA 1
ATOM 5047 C C . ASN B 1 319 ? 6.254 -34.094 -8.438 1 97.25 319 ASN B C 1
ATOM 5049 O O . ASN B 1 319 ? 5.977 -35.281 -8.188 1 97.25 319 ASN B O 1
ATOM 5053 N N . ILE B 1 320 ? 6.805 -33.75 -9.547 1 97.38 320 ILE B N 1
ATOM 5054 C CA . ILE B 1 320 ? 7.082 -34.656 -10.641 1 97.38 320 ILE B CA 1
ATOM 5055 C C . ILE B 1 320 ? 8.148 -35.656 -10.211 1 97.38 320 ILE B C 1
ATOM 5057 O O . ILE B 1 320 ? 7.977 -36.875 -10.375 1 97.38 320 ILE B O 1
ATOM 5061 N N . VAL B 1 321 ? 9.148 -35.156 -9.602 1 97.19 321 VAL B N 1
ATOM 5062 C CA . VAL B 1 321 ? 10.242 -36.031 -9.141 1 97.19 321 VAL B CA 1
ATOM 5063 C C . VAL B 1 321 ? 9.727 -37.031 -8.125 1 97.19 321 VAL B C 1
ATOM 5065 O O . VAL B 1 321 ? 10.047 -38.219 -8.195 1 97.19 321 VAL B O 1
ATOM 5068 N N . ASP B 1 322 ? 8.922 -36.531 -7.246 1 97.25 322 ASP B N 1
ATOM 5069 C CA . ASP B 1 322 ? 8.359 -37.406 -6.219 1 97.25 322 ASP B CA 1
ATOM 5070 C C . ASP B 1 322 ? 7.5 -38.5 -6.84 1 97.25 322 ASP B C 1
ATOM 5072 O O . ASP B 1 322 ? 7.586 -39.656 -6.434 1 97.25 322 ASP B O 1
ATOM 5076 N N . ILE B 1 323 ? 6.707 -38.156 -7.789 1 96.75 323 ILE B N 1
ATOM 5077 C CA . ILE B 1 323 ? 5.828 -39.125 -8.438 1 96.75 323 ILE B CA 1
ATOM 5078 C C . ILE B 1 323 ? 6.66 -40.188 -9.156 1 96.75 323 ILE B C 1
ATOM 5080 O O . ILE B 1 323 ? 6.375 -41.375 -9.062 1 96.75 323 ILE B O 1
ATOM 5084 N N . PHE B 1 324 ? 7.699 -39.781 -9.828 1 96.19 324 PHE B N 1
ATOM 5085 C CA . PHE B 1 324 ? 8.523 -40.719 -10.578 1 96.19 324 PHE B CA 1
ATOM 5086 C C . PHE B 1 324 ? 9.344 -41.594 -9.633 1 96.19 324 PHE B C 1
ATOM 5088 O O . PHE B 1 324 ? 9.578 -42.781 -9.922 1 96.19 324 PHE B O 1
ATOM 5095 N N . ASN B 1 325 ? 9.688 -41.031 -8.539 1 95.44 325 ASN B N 1
ATOM 5096 C CA . ASN B 1 325 ? 10.555 -41.75 -7.633 1 95.44 325 ASN B CA 1
ATOM 5097 C C . ASN B 1 325 ? 9.758 -42.656 -6.688 1 95.44 325 ASN B C 1
ATOM 5099 O O . ASN B 1 325 ? 10.188 -43.75 -6.348 1 95.44 325 ASN B O 1
ATOM 5103 N N . THR B 1 326 ? 8.586 -42.156 -6.227 1 95.19 326 THR B N 1
ATOM 5104 C CA . THR B 1 326 ? 7.918 -42.875 -5.137 1 95.19 326 THR B CA 1
ATOM 5105 C C . THR B 1 326 ? 6.508 -43.281 -5.547 1 95.19 326 THR B C 1
ATOM 5107 O O . THR B 1 326 ? 5.863 -44.062 -4.855 1 95.19 326 THR B O 1
ATOM 5110 N N . GLY B 1 327 ? 6.031 -42.781 -6.609 1 93.5 327 GLY B N 1
ATOM 5111 C CA . GLY B 1 327 ? 4.684 -43.094 -7.059 1 93.5 327 GLY B CA 1
ATOM 5112 C C . GLY B 1 327 ? 3.623 -42.219 -6.406 1 93.5 327 GLY B C 1
ATOM 5113 O O . GLY B 1 327 ? 2.432 -42.375 -6.691 1 93.5 327 GLY B O 1
ATOM 5114 N N . SER B 1 328 ? 4.145 -41.281 -5.52 1 92.31 328 SER B N 1
ATOM 5115 C CA . SER B 1 328 ? 3.195 -40.406 -4.836 1 92.31 328 SER B CA 1
ATOM 5116 C C . SER B 1 328 ? 3.828 -39.062 -4.504 1 92.31 328 SER B C 1
ATOM 5118 O O . SER B 1 328 ? 5.043 -38.906 -4.625 1 92.31 328 SER B O 1
ATOM 5120 N N . CYS B 1 329 ? 2.998 -38.094 -4.297 1 93.88 329 CYS B N 1
ATOM 5121 C CA . CYS B 1 329 ? 3.443 -36.781 -3.885 1 93.88 329 CYS B CA 1
ATOM 5122 C C . CYS B 1 329 ? 2.457 -36.125 -2.908 1 93.88 329 CYS B C 1
ATOM 5124 O O . CYS B 1 329 ? 1.255 -36.406 -2.979 1 93.88 329 CYS B O 1
ATOM 5126 N N . THR B 1 330 ? 2.918 -35.375 -2.004 1 92.38 330 THR B N 1
ATOM 5127 C CA . THR B 1 330 ? 2.121 -34.75 -0.958 1 92.38 330 THR B CA 1
ATOM 5128 C C . THR B 1 330 ? 1.037 -33.875 -1.565 1 92.38 330 THR B C 1
ATOM 5130 O O . THR B 1 330 ? -0.059 -33.75 -1.014 1 92.38 330 THR B O 1
ATOM 5133 N N . ASN B 1 331 ? 1.245 -33.344 -2.764 1 94.06 331 ASN B N 1
ATOM 5134 C CA . ASN B 1 331 ? 0.356 -32.375 -3.373 1 94.06 331 ASN B CA 1
ATOM 5135 C C . ASN B 1 331 ? -0.54 -33 -4.434 1 94.06 331 ASN B C 1
ATOM 5137 O O . ASN B 1 331 ? -1.085 -32.312 -5.289 1 94.06 331 ASN B O 1
ATOM 5141 N N . GLN B 1 332 ? -0.621 -34.281 -4.348 1 94.56 332 GLN B N 1
ATOM 5142 C CA . GLN B 1 332 ? -1.438 -34.969 -5.336 1 94.56 332 GLN B CA 1
ATOM 5143 C C . GLN B 1 332 ? -2.926 -34.75 -5.082 1 94.56 332 GLN B C 1
ATOM 5145 O O . GLN B 1 332 ? -3.385 -34.844 -3.941 1 94.56 332 GLN B O 1
ATOM 5150 N N . VAL B 1 333 ? -3.637 -34.25 -6.008 1 89.94 333 VAL B N 1
ATOM 5151 C CA . VAL B 1 333 ? -5.062 -34 -5.863 1 89.94 333 VAL B CA 1
ATOM 5152 C C . VAL B 1 333 ? -5.871 -35.156 -6.391 1 89.94 333 VAL B C 1
ATOM 5154 O O . VAL B 1 333 ? -7.074 -35.281 -6.145 1 89.94 333 VAL B O 1
ATOM 5157 N N . MET B 1 334 ? -5.309 -36.031 -7.145 1 77.06 334 MET B N 1
ATOM 5158 C CA . MET B 1 334 ? -5.895 -37.281 -7.605 1 77.06 334 MET B CA 1
ATOM 5159 C C . MET B 1 334 ? -4.809 -38.312 -7.961 1 77.06 334 MET B C 1
ATOM 5161 O O . MET B 1 334 ? -3.699 -37.938 -8.336 1 77.06 334 MET B O 1
#

Foldseek 3Di:
DPPPDPDDPPLQAAEEEEEADDADPVVQVVSVVVRYHYDYPYHDDQVRLLVVLVQHAEYEYDDPAAADLVSCVSNLVRYAEYEYLADPNPRRYPVVSCVVSNHFYFYDPPLLLLLLLVVQVVQVCCLQCVVVQCVVQVVVPDHDRDDGDALAQFEEEEEACPSNSLSNLCCSCVVRVYAYEYEDPDDDVVSCVVRVYYYDDLLVSLQRGQEYEYDDADDPVQFQVPELSSLQNHALNYEYEYLHEPRSHDLQSLLVCLVVSSHFAYEYAADPPQAADPDNVPRPSPQVPDDSSHYHYHRSCSSPDPSSSNSSVVQSVVQVVCCVVPVGDPRTPD/DPPPDPDPPPPQAAEEEEEADDADPVVQVVSVVVRHHYHYPYHDDQVRLLVVLVQHAEYEYPDPAAADLVSCVSNLVRYAEYQYLADPNPRRYPVVSCVVSNHFYFYDPPLLLLLLLVVQVVQVCCLQCVVVQCVVQVVVPDHDRDDGDALAQFEEEEEACPSNSLSNLCCSCVVRVYAYEYEDPDDDVVSCVVRVYYYDDLLVSLQRGQEYEYDDADDPVQFQVPELSSLQNHALNYEYEYLHEPRSHDLQSLLVSLVVSSHFAYEYAADPPQAADPDNVPPPSPQVPDDSSHYHYHRSCSSPDPSSSNSSVVQSVVQVVCCVVPVGDPRTPD

Sequence (668 aa):
MTTPPPASTKTEMKKILITGLPPSDEMKTFMKNQGYEILSPGVLKEDEIIEALAGVDAYIPGGEEVVTEKIIASAKNTLKVISFNGVGYGYYVDVPAAKKHNIAVTNVPHANSLAVSEFTVALILTLMKKIPIMNKETKSGLWHKYISQDVSDKTIGIVGMGSIGRLVAKKMYYGFGCKILYYSRTRESDIEQELDAKFVELHDLCRLSDVITLHLPYTSETRHIIDEKCFHEMSPDTCLINTARAELVSPIALRDALLSNKINAAAFDCYYSGKVPSDPSEDTFGLLNLPDDKFILTPHAAYNTVNSNTEVDKIALQNIVDIFNTGSCTNQVMMTTPPPASTKTEMKKILITGLPPSDEMKTFMKNQGYEILSPGVLKEDEIIEALAGVDAYIPGGEEVVTEKIIASAKNTLKVISFNGVGYGYYVDVPAAKKHNIAVTNVPHANSLAVSEFTVALILTLMKKIPIMNKETKSGLWHKYISQDVSDKTIGIVGMGSIGRLVAKKMYYGFGCKILYYSRTRESDIEQELDAKFVELHDLCRLSDVITLHLPYTSETRHIIDEKCFHEMSPDTCLINTARAELVSPIALRDALLSNKINAAAFDCYYSGKVPSDPSEDTFGLLNLPDDKFILTPHAAYNTVNSNTEVDKIALQNIVDIFNTGSCTNQVM

Secondary structure (DSSP, 8-state):
------------PEEEEEESSPPPHHHHHHHHHTTEEEEEEES--HHHHHHHTTT-SEEE--SS--B-HHHHHHTTTT--EEE-SSS-GGGTB-HHHHHHTT-EEE--TTTTHHHHHHHHHHHHHHHHHTHHHHHHHHHTT------B---TT-EEEEE--SHHHHHHHHHHHHHH--EEEEE-SS--HHHHHHH--EE--HHHHHHH-SEEEE-PPP-TTTTTSB-HHHHHHS-TT-EEEESS-GGGB-HHHHHHHHHTTSSSEEEES--GGGS--SSGGG-TT--TTS-TTTEEE--S-TT-BHHHHHHHHHHHHHHHHHHHHHS--TTB--/------------PEEEEEESSPPPHHHHHHHHHTTEEEEEEES--HHHHHHHTTT-SEEE--SS--B-HHHHHHTTTT--EEE-SSS-TTTTB-HHHHHHTT-EEE--TTTTHHHHHHHHHHHHHHHHHTHHHHHHHHHTT------B---TT-EEEEE--SHHHHHHHHHHHHHH--EEEEE-SS--HHHHHHH--EE--HHHHHHH-SEEEE-PPP-TTTTTSB-HHHHHHS-TT-EEEESS-GGGB-HHHHHHHHHTTSSSEEEES--GGGS--SSGGG-TT--TTS-TTTEEE--S-TT-BHHHHHHHHHHHHHHHHHHHHHS--TTB--

Solvent-accessible surface area (backbone atoms only — not comparable to full-atom values): 33712 Å² total; per-residue (Å²): 132,79,73,70,72,76,75,77,78,77,75,78,62,43,33,32,39,31,29,20,70,62,76,52,69,67,54,46,52,52,38,41,76,72,41,30,42,73,45,55,88,25,75,65,50,70,71,54,45,41,62,64,35,58,84,18,33,28,37,29,64,48,50,92,64,61,46,40,53,69,47,48,62,68,23,44,90,48,32,44,34,38,25,27,62,38,64,77,46,77,80,35,38,40,58,69,48,29,54,74,52,67,25,37,34,31,35,27,73,72,43,34,27,66,37,34,20,53,40,49,53,24,47,52,40,28,51,45,53,33,45,52,40,29,26,55,41,28,43,60,18,42,75,66,58,60,76,26,54,71,65,60,68,35,30,38,17,32,37,18,72,44,73,36,31,46,49,38,50,45,27,40,33,55,26,43,53,28,44,40,36,33,29,54,97,63,87,56,66,67,53,27,68,72,62,66,32,42,84,46,55,65,67,56,38,34,47,68,25,42,32,38,39,44,47,48,76,81,43,88,86,34,50,34,65,43,28,55,71,44,50,70,42,29,38,47,73,19,33,42,37,34,70,42,52,38,54,31,39,32,58,64,41,49,40,52,31,50,76,69,45,36,26,43,26,36,34,28,28,33,34,60,91,75,48,69,45,65,48,49,87,66,42,87,61,60,59,60,80,46,53,53,63,40,37,40,41,30,52,53,31,47,46,40,20,62,66,25,51,52,44,26,51,53,45,20,51,47,41,51,50,31,32,75,71,69,72,48,44,96,48,48,79,91,133,79,75,71,75,77,77,77,74,75,74,74,60,44,31,32,39,31,28,21,70,63,77,52,68,66,54,46,51,53,36,41,76,71,41,30,43,73,44,56,88,24,75,64,51,70,73,54,43,41,61,65,34,58,84,20,34,28,35,29,64,47,50,92,65,63,47,40,52,69,47,48,61,68,22,46,89,46,32,44,33,38,26,29,63,37,64,76,47,75,80,36,37,42,56,69,50,28,54,74,52,67,24,37,33,31,36,26,75,70,43,34,28,66,37,34,20,52,41,49,53,22,46,52,40,28,52,44,52,32,45,52,41,29,26,55,40,27,44,59,18,41,72,66,59,62,76,27,55,72,66,59,68,35,31,38,18,31,36,18,71,46,73,36,30,45,49,37,50,47,26,41,34,56,27,43,52,28,43,41,37,34,29,54,98,63,88,57,65,67,53,27,68,74,63,65,32,41,82,45,54,66,68,56,37,34,48,66,23,42,31,37,39,44,45,49,76,79,43,89,85,32,49,34,65,45,30,57,70,46,50,69,45,29,38,48,73,19,33,42,38,35,68,41,52,37,54,32,38,30,57,64,41,49,40,50,30,52,74,67,45,36,25,44,27,36,33,29,29,34,35,60,93,75,48,68,45,66,48,48,88,66,42,87,61,60,58,59,77,45,54,53,62,40,40,41,43,31,53,55,31,48,44,39,20,60,65,25,50,54,44,28,52,51,44,20,50,46,43,51,50,33,33,75,72,69,71,47,44,94,47,48,79,90

Nearest PDB structures (foldseek):
  1wwk-assembly1_B  TM=9.145E-01  e=7.750E-30  Pyrococcus horikoshii OT3
  5z20-assembly1_C  TM=8.294E-01  e=4.880E-29  Pseudomonas aeruginosa
  6abi-assembly1_A  TM=8.078E-01  e=2.436E-27  Fusobacterium nucleatum subsp. nucleatum ATCC 25586
  5z1z-assembly1_C  TM=8.672E-01  e=3.850E-26  Escherichia coli BL21(DE3)
  4cuj-assembly1_D  TM=8.416E-01  e=4.835E-25  Salmonella enterica subsp. enterica serovar Typhi